Protein AF-A0A7X6ZJQ9-F1 (afdb_monomer)

Mean predicted aligned error: 18.97 Å

Nearest PDB structures (foldseek):
  3jvv-assembly1_A-2  TM=7.890E-01  e=1.008E-17  Pseudomonas aeruginosa
  5zfq-assembly1_A  TM=8.006E-01  e=1.807E-17  Geobacter sulfurreducens PCA
  3jvv-assembly1_B-2  TM=8.011E-01  e=5.811E-17  Pseudomonas aeruginosa
  6ok2-assembly1_D  TM=7.621E-01  e=1.705E-17  Geobacter metallireducens GS-15
  5fl3-assembly1_A  TM=7.681E-01  e=8.746E-17  Thermus thermophilus

Solvent-accessible surface area (backbone atoms only — not comparable to full-atom values): 30264 Å² total; per-residue (Å²): 98,67,50,68,57,53,49,49,53,30,43,77,69,66,61,37,54,70,66,63,49,60,74,50,49,89,74,44,44,69,90,46,37,53,59,59,56,30,33,79,70,70,64,34,57,70,74,54,44,57,51,53,54,51,53,51,50,54,53,54,53,55,51,50,54,57,53,56,62,66,59,73,79,73,86,86,90,85,84,89,84,84,91,81,90,80,91,82,88,83,84,88,85,87,87,84,93,86,83,91,80,90,80,89,81,80,90,79,90,80,92,82,82,87,84,89,81,91,81,85,90,80,86,82,83,87,86,88,81,89,81,93,71,92,75,84,80,80,87,76,83,90,81,88,68,79,80,78,86,75,86,74,86,71,92,78,90,84,83,78,78,64,63,65,55,65,78,79,61,83,86,79,96,70,79,98,69,76,84,83,73,60,48,64,88,51,54,57,66,60,49,53,50,52,37,50,77,65,60,27,48,32,40,40,44,35,56,77,33,44,30,30,29,26,41,78,83,41,83,41,79,63,24,83,50,53,32,48,58,67,46,53,51,51,44,48,49,52,52,37,60,52,44,74,51,76,80,77,83,66,51,71,61,38,52,78,46,62,34,60,44,89,100,73,38,41,36,42,35,41,39,38,35,55,97,75,39,63,49,35,38,41,35,35,51,47,72,84,65,79,61,57,54,87,75,49,79,61,58,68,73,64,66,45,39,48,78,67,53,48,29,24,38,40,34,30,33,79,53,64,68,62,51,49,47,54,50,51,16,43,52,50,54,24,31,74,71,68,75,41,45,35,39,36,39,33,94,66,60,80,77,61,76,78,47,78,92,48,65,68,45,76,40,68,69,75,56,88,78,55,56,68,68,57,56,52,55,55,54,72,74,48,80,77,32,43,38,36,40,60,67,39,73,46,73,67,48,48,47,50,52,40,52,47,20,72,73,72,23,27,27,42,33,29,38,89,30,73,38,64,70,52,44,51,54,57,49,69,69,41,57,68,72,55,29,36,46,42,26,76,35,45,39,34,42,39,21,41,48,78,55,91,75,41,70,42,68,53,73,47,79,52,44,75,67,40,24,52,24,48,46,69,71,38,61,68,60,31,54,52,49,52,52,55,53,52,52,53,60,72,69,47,79,90,124

Sequence (495 aa):
MNNSLIAKVLITNQLATKEQIQKFWSQSSDEHNIAAILVENGELEAAVYEQVIAFVADHTAAQATVEEENIVEESPGVEDISLSNQKQDTSPPRIGARPRTNTDQQVVSSNLNADSTDFAVEGNSVYGTASLTEVESISGLQDTRMSDFSTLSTAEELVSDTQWIFNHGLQKQSQVSAALVPGVESDLSMLLATARKNSATELLLSINQGLYVRIGGELKPLSDETPSEFDLKRWYAEIIDLQGRSAEANSERGGSYNFAISGWGRFIASVHKMEKRISAIEIQLVPTEPVPWASLNLPEFVRSLPESSPPLVLFSGHNRKSLYSTLLSYAMQYQQVHQTPIYWLTDNAKWLADTSEYPFVVLQPEWHGQSLDMCVSAIQNLAPGLFILENCADYHSLSLVNQVASLGWSVLSTIPTLSINQSLAWLMHAPKSQLVLTASNLKAIVTEHFSDNQATYECLNISPEMSKAFSQGNLSMLYEQIKVQNQNYQAAPSK

Foldseek 3Di:
DPLVLLVVLCCVLVQAHPVLLVVCVVVADPVRHSQNVCCVVVSHPPVVSVVSVVVVVVVVVVVVVVVVVVVPPDDDDDDDDDDDDDDDDDDDDDDDDDDDDDDDDDDDDDDDDDDDDDDDDDDDDDDDDDDDDDDPPPDDDDDDDDDDDDDDDDPDPDPPPCVVCVRPDDDDPDDPDDDDQDELPDAPVVVLVVLVVQVFQKWKAFAQAATWTHHLNDIDGSGRYGHHLVSVVRNVVVQCVQQVDDPVVDDQAWDWGKGADPPRGIKIWTFGDDRSTTGMIMIGRQDLDQDALVPAPDDPVVSCCLVVLFLEEEEEADDPVVSVSNVVNSQVSNCVRPVDAEEEEDCCCRNVPSVVVGRYDYDYPPVPPDQLVVVLVVVVPDDAEEYEEEECADLSSLVSSLSSSVVVHRYYYYYHDAAPVRVLVVLLPHDLVSQLSCLVRYQKYWHWYQDSNHTDIDMDGQDPQLSVCSSVSNPVSNVVVVVVVVVVVVPDPDD

Secondary structure (DSSP, 8-state):
--HHHHHHHHHHTTSS-HHHHHHHGGG--SSS-HHHHHHHTTSS-HHHHHHHHHHHHHHHHHHHHHHHHTTTT-----------------PPPP--------------------------------------------------PPPP-------SS--STTHHHHHHS--------S-----TTS-HHHHHHHHHHTT-SEEEEETTS-EEEEETTEEEEEES----HHHHHHHHHHHHHHHTS-TT---TTEEEEEEEETTTEEEEEEEEEETTEEEEEEEEE--SSPPPGGGS---HHHHTHHHH--SEEEEEES-HHHHHHHHHHHHHHHHHHH---EEEE-TTGGGGGG-TTS-EEEEPSGGGGS-HHHHHHHHHTSPP-EEEES---SHHHHHHHHHHHHTT-EEEEE-S-SSHHHHHHHHHTS-HHHHHHHHHHEEEEEEEEEETTEEEEEEEE--HHHHHHHHTT-HHHHHHHHHHHHHHHHHS---

pLDDT: mean 71.31, std 25.48, range [23.66, 98.12]

Structure (mmCIF, N/CA/C/O backbone):
data_AF-A0A7X6ZJQ9-F1
#
_entry.id   AF-A0A7X6ZJQ9-F1
#
loop_
_atom_site.group_PDB
_atom_site.id
_atom_site.type_symbol
_atom_site.label_atom_id
_atom_site.label_alt_id
_atom_site.label_comp_id
_atom_site.label_asym_id
_atom_site.label_entity_id
_atom_site.label_seq_id
_atom_site.pdbx_PDB_ins_code
_atom_site.Cartn_x
_atom_site.Cartn_y
_atom_site.Cartn_z
_atom_site.occupancy
_atom_site.B_iso_or_equiv
_atom_site.auth_seq_id
_atom_site.auth_comp_id
_atom_site.auth_asym_id
_atom_site.auth_atom_id
_atom_site.pdbx_PDB_model_num
ATOM 1 N N . MET A 1 1 ? 4.428 28.389 -49.192 1.00 61.44 1 MET A N 1
ATOM 2 C CA . MET A 1 1 ? 4.531 27.562 -47.958 1.00 61.44 1 MET A CA 1
ATOM 3 C C . MET A 1 1 ? 5.993 27.471 -47.545 1.00 61.44 1 MET A C 1
ATOM 5 O O . MET A 1 1 ? 6.848 27.485 -48.417 1.00 61.44 1 MET A O 1
ATOM 9 N N . ASN A 1 2 ? 6.309 27.386 -46.250 1.00 80.75 2 ASN A N 1
ATOM 10 C CA . ASN A 1 2 ? 7.703 27.379 -45.794 1.00 80.75 2 ASN A CA 1
ATOM 11 C C . ASN A 1 2 ? 8.398 26.038 -46.119 1.00 80.75 2 ASN A C 1
ATOM 13 O O . ASN A 1 2 ? 8.218 25.047 -45.409 1.00 80.75 2 ASN A O 1
ATOM 17 N N . ASN A 1 3 ? 9.223 26.017 -47.172 1.00 83.62 3 ASN A N 1
ATOM 18 C CA . ASN A 1 3 ? 9.960 24.826 -47.618 1.00 83.62 3 ASN A CA 1
ATOM 19 C C . ASN A 1 3 ? 10.889 24.237 -46.541 1.00 83.62 3 ASN A C 1
ATOM 21 O O . ASN A 1 3 ? 11.123 23.031 -46.536 1.00 83.62 3 ASN A O 1
ATOM 25 N N . SER A 1 4 ? 11.375 25.050 -45.595 1.00 81.38 4 SER A N 1
ATOM 26 C CA . SER A 1 4 ? 12.180 24.580 -44.457 1.00 81.38 4 SER A CA 1
ATOM 27 C C . SER A 1 4 ? 11.361 23.733 -43.482 1.00 81.38 4 SER A C 1
ATOM 29 O O . SER A 1 4 ? 11.823 22.687 -43.024 1.00 81.38 4 SER A O 1
ATOM 31 N N . LEU A 1 5 ? 10.112 24.133 -43.214 1.00 79.19 5 LEU A N 1
ATOM 32 C CA . LEU A 1 5 ? 9.196 23.359 -42.373 1.00 79.19 5 LEU A CA 1
ATOM 33 C C . LEU A 1 5 ? 8.789 22.056 -43.059 1.00 79.19 5 LEU A C 1
ATOM 35 O O . LEU A 1 5 ? 8.868 21.003 -42.434 1.00 79.19 5 LEU A O 1
ATOM 39 N N . ILE A 1 6 ? 8.453 22.107 -44.350 1.00 83.69 6 ILE A N 1
ATOM 40 C CA . ILE A 1 6 ? 8.121 20.910 -45.138 1.00 83.69 6 ILE A CA 1
ATOM 41 C C . ILE A 1 6 ? 9.293 19.920 -45.124 1.00 83.69 6 ILE A C 1
ATOM 43 O O . ILE A 1 6 ? 9.107 18.743 -44.831 1.00 83.69 6 ILE A O 1
ATOM 47 N N . ALA A 1 7 ? 10.520 20.389 -45.354 1.00 80.75 7 ALA A N 1
ATOM 48 C CA . ALA A 1 7 ? 11.708 19.542 -45.308 1.00 80.75 7 ALA A CA 1
ATOM 49 C C . ALA A 1 7 ? 11.964 18.936 -43.930 1.00 80.75 7 ALA A C 1
ATOM 51 O O . ALA A 1 7 ? 12.329 17.768 -43.830 1.00 80.75 7 ALA A O 1
ATOM 52 N N . LYS A 1 8 ? 11.749 19.709 -42.862 1.00 74.88 8 LYS A N 1
ATOM 53 C CA . LYS A 1 8 ? 11.865 19.207 -41.493 1.00 74.88 8 LYS A CA 1
ATOM 54 C C . LYS A 1 8 ? 10.842 18.102 -41.235 1.00 74.88 8 LYS A C 1
ATOM 56 O O . LYS A 1 8 ? 11.224 17.055 -40.733 1.00 74.88 8 LYS A O 1
ATOM 61 N N . VAL A 1 9 ? 9.587 18.296 -41.644 1.00 78.19 9 VAL A N 1
ATOM 62 C CA . VAL A 1 9 ? 8.527 17.280 -41.531 1.00 78.19 9 VAL A CA 1
ATOM 63 C C . VAL A 1 9 ? 8.888 16.022 -42.322 1.00 78.19 9 VAL A C 1
ATOM 65 O O . VAL A 1 9 ? 8.787 14.925 -41.780 1.00 78.19 9 VAL A O 1
ATOM 68 N N . LEU A 1 10 ? 9.381 16.161 -43.554 1.00 79.94 10 LEU A N 1
ATOM 69 C CA . LEU A 1 10 ? 9.794 15.025 -44.382 1.00 79.94 10 LEU A CA 1
ATOM 70 C C . LEU A 1 10 ? 10.967 14.238 -43.769 1.00 79.94 10 LEU A C 1
ATOM 72 O O . LEU A 1 10 ? 10.934 13.010 -43.776 1.00 79.94 10 LEU A O 1
ATOM 76 N N . ILE A 1 11 ? 11.973 14.920 -43.206 1.00 77.19 11 ILE A N 1
ATOM 77 C CA . ILE A 1 11 ? 13.139 14.273 -42.571 1.00 77.19 11 ILE A CA 1
ATOM 78 C C . ILE A 1 11 ? 12.747 13.619 -41.247 1.00 77.19 11 ILE A C 1
ATOM 80 O O . ILE A 1 11 ? 13.111 12.472 -40.997 1.00 77.19 11 ILE A O 1
ATOM 84 N N . THR A 1 12 ? 12.018 14.338 -40.392 1.00 61.88 12 THR A N 1
ATOM 85 C CA . THR A 1 12 ? 11.628 13.858 -39.061 1.00 61.88 12 THR A CA 1
ATOM 86 C C . THR A 1 12 ? 10.730 12.627 -39.150 1.00 61.88 12 THR A C 1
ATOM 88 O O . THR A 1 12 ? 10.904 11.707 -38.360 1.00 61.88 12 THR A O 1
ATOM 91 N N . ASN A 1 13 ? 9.842 12.566 -40.147 1.00 69.44 13 ASN A N 1
ATOM 92 C CA . ASN A 1 13 ? 8.962 11.416 -40.373 1.00 69.44 13 ASN A CA 1
ATOM 93 C C . ASN A 1 13 ? 9.565 10.360 -41.320 1.00 69.44 13 ASN A C 1
ATOM 95 O O . ASN A 1 13 ? 8.860 9.453 -41.746 1.00 69.44 13 ASN A O 1
ATOM 99 N N . GLN A 1 14 ? 10.853 10.477 -41.675 1.00 80.44 14 GLN A N 1
ATOM 100 C CA . GLN A 1 14 ? 11.563 9.553 -42.574 1.00 80.44 14 GLN A CA 1
ATOM 101 C C . GLN A 1 14 ? 10.894 9.364 -43.953 1.00 80.44 14 GLN A C 1
ATOM 103 O O . GLN A 1 14 ? 11.119 8.362 -44.627 1.00 80.44 14 GLN A O 1
ATOM 108 N N . LEU A 1 15 ? 10.099 10.342 -44.398 1.00 75.50 15 LEU A N 1
ATOM 109 C CA . LEU A 1 15 ? 9.418 10.339 -45.697 1.00 75.50 15 LEU A CA 1
ATOM 110 C C . LEU A 1 15 ? 10.365 10.722 -46.840 1.00 75.50 15 LEU A C 1
ATOM 112 O O . LEU A 1 15 ? 10.131 10.358 -47.987 1.00 75.50 15 LEU A O 1
ATOM 116 N N . ALA A 1 16 ? 11.437 11.452 -46.528 1.00 80.94 16 ALA A N 1
ATOM 117 C CA . ALA A 1 16 ? 12.560 11.675 -47.428 1.00 80.94 16 ALA A CA 1
ATOM 118 C C . ALA A 1 16 ? 13.857 11.842 -46.628 1.00 80.94 16 ALA A C 1
ATOM 120 O O . ALA A 1 16 ? 13.887 12.430 -45.545 1.00 80.94 16 ALA A O 1
ATOM 121 N N . THR A 1 17 ? 14.961 11.343 -47.173 1.00 85.81 17 THR A N 1
ATOM 122 C CA . THR A 1 17 ? 16.287 11.511 -46.575 1.00 85.81 17 THR A CA 1
ATOM 123 C C . THR A 1 17 ? 16.806 12.935 -46.770 1.00 85.81 17 THR A C 1
ATOM 125 O O . THR A 1 17 ? 16.454 13.647 -47.716 1.00 85.81 17 THR A O 1
ATOM 128 N N . LYS A 1 18 ? 17.730 13.347 -45.897 1.00 82.62 18 LYS A N 1
ATOM 129 C CA . LYS A 1 18 ? 18.415 14.642 -46.014 1.00 82.62 18 LYS A CA 1
ATOM 130 C C . LYS A 1 18 ? 19.166 14.782 -47.345 1.00 82.62 18 LYS A C 1
ATOM 132 O O . LYS A 1 18 ? 19.233 15.878 -47.890 1.00 82.62 18 LYS A O 1
ATOM 137 N N . GLU A 1 19 ? 19.686 13.679 -47.877 1.00 86.06 19 GLU A N 1
ATOM 138 C CA . GLU A 1 19 ? 20.399 13.626 -49.158 1.00 86.06 19 GLU A CA 1
ATOM 139 C C . GLU A 1 19 ? 19.452 13.843 -50.347 1.00 86.06 19 GLU A C 1
ATOM 141 O O . GLU A 1 19 ? 19.754 14.655 -51.223 1.00 86.06 19 GLU A O 1
ATOM 146 N N . GLN A 1 20 ? 18.276 13.200 -50.344 1.00 84.06 20 GLN A N 1
ATOM 147 C CA . GLN A 1 20 ? 17.228 13.421 -51.351 1.00 84.06 20 GLN A CA 1
ATOM 148 C C . GLN A 1 20 ? 16.742 14.876 -51.340 1.00 84.06 20 GLN A C 1
ATOM 150 O O . GLN A 1 20 ? 16.670 15.512 -52.387 1.00 84.06 20 GLN A O 1
ATOM 155 N N . ILE A 1 21 ? 16.492 15.447 -50.160 1.00 87.25 21 ILE A N 1
ATOM 156 C CA . ILE A 1 21 ? 16.056 16.845 -50.039 1.00 87.25 21 ILE A CA 1
ATOM 157 C C . ILE A 1 21 ? 17.149 17.809 -50.507 1.00 87.25 21 ILE A C 1
ATOM 159 O O . ILE A 1 21 ? 16.869 18.740 -51.259 1.00 87.25 21 ILE A O 1
ATOM 163 N N . GLN A 1 22 ? 18.405 17.584 -50.116 1.00 88.69 22 GLN A N 1
ATOM 164 C CA . GLN A 1 22 ? 19.517 18.455 -50.499 1.00 88.69 22 GLN A CA 1
ATOM 165 C C . GLN A 1 22 ? 19.784 18.431 -52.011 1.00 88.69 22 GLN A C 1
ATOM 167 O O . GLN A 1 22 ? 20.127 19.465 -52.585 1.00 88.69 22 GLN A O 1
ATOM 172 N N . LYS A 1 23 ? 19.582 17.280 -52.664 1.00 89.25 23 LYS A N 1
ATOM 173 C CA . LYS A 1 23 ? 19.724 17.105 -54.118 1.00 89.25 23 LYS A CA 1
ATOM 174 C C . LYS A 1 23 ? 18.762 17.988 -54.920 1.00 89.25 23 LYS A C 1
ATOM 176 O O . LYS A 1 23 ? 19.145 18.479 -55.980 1.00 89.25 23 LYS A O 1
ATOM 181 N N . PHE A 1 24 ? 17.551 18.212 -54.412 1.00 87.81 24 PHE A N 1
ATOM 182 C CA . PHE A 1 24 ? 16.503 18.976 -55.100 1.00 87.81 24 PHE A CA 1
ATOM 183 C C . PHE A 1 24 ? 16.213 20.347 -54.469 1.00 87.81 24 PHE A C 1
ATOM 185 O O . PHE A 1 24 ? 15.404 21.111 -54.989 1.00 87.81 24 PHE A O 1
ATOM 192 N N . TRP A 1 25 ? 16.918 20.705 -53.391 1.00 88.50 25 TRP A N 1
ATOM 193 C CA . TRP A 1 25 ? 16.705 21.942 -52.634 1.00 88.50 25 TRP A CA 1
ATOM 194 C C . TRP A 1 25 ? 16.768 23.208 -53.492 1.00 88.50 25 TRP A C 1
ATOM 196 O O . TRP A 1 25 ? 15.942 24.107 -53.344 1.00 88.50 25 TRP A O 1
ATOM 206 N N . SER A 1 26 ? 17.723 23.261 -54.424 1.00 85.06 26 SER A N 1
ATOM 207 C CA . SER A 1 26 ? 17.941 24.408 -55.314 1.00 85.06 26 SER A CA 1
ATOM 208 C C . SER A 1 26 ? 16.810 24.645 -56.317 1.00 85.06 26 SER A C 1
ATOM 210 O O . SER A 1 26 ? 16.781 25.700 -56.944 1.00 85.06 26 SER A O 1
ATOM 212 N N . GLN A 1 27 ? 15.903 23.680 -56.477 1.00 84.75 27 GLN A N 1
ATOM 213 C CA . GLN A 1 27 ? 14.757 23.760 -57.381 1.00 84.75 27 GLN A CA 1
ATOM 214 C C . GLN A 1 27 ? 13.479 24.206 -56.655 1.00 84.75 27 GLN A C 1
ATOM 216 O O . GLN A 1 27 ? 12.487 24.501 -57.314 1.00 84.75 27 GLN A O 1
ATOM 221 N N . SER A 1 28 ? 13.498 24.271 -55.316 1.00 86.25 28 SER A N 1
ATOM 222 C CA . SER A 1 28 ? 12.332 24.659 -54.517 1.00 86.25 28 SER A CA 1
ATOM 223 C C . SER A 1 28 ? 12.094 26.170 -54.515 1.00 86.25 28 SER A C 1
ATOM 225 O O . SER A 1 28 ? 13.027 26.966 -54.396 1.00 86.25 28 SER A O 1
ATOM 227 N N . SER A 1 29 ? 10.828 26.563 -54.634 1.00 82.12 29 SER A N 1
ATOM 228 C CA . SER A 1 29 ? 10.353 27.948 -54.570 1.00 82.12 29 SER A CA 1
ATOM 229 C C . SER A 1 29 ? 9.059 28.032 -53.752 1.00 82.12 29 SER A C 1
ATOM 231 O O . SER A 1 29 ? 8.540 27.015 -53.284 1.00 82.12 29 SER A O 1
ATOM 233 N N . ASP A 1 30 ? 8.534 29.240 -53.548 1.00 72.50 30 ASP A N 1
ATOM 234 C CA . ASP A 1 30 ? 7.278 29.431 -52.811 1.00 72.50 30 ASP A CA 1
ATOM 235 C C . ASP A 1 30 ? 6.054 28.890 -53.567 1.00 72.50 30 ASP A C 1
ATOM 237 O O . ASP A 1 30 ? 5.077 28.486 -52.931 1.00 72.50 30 ASP A O 1
ATOM 241 N N . GLU A 1 31 ? 6.132 28.852 -54.902 1.00 72.12 31 GLU A N 1
ATOM 242 C CA . GLU A 1 31 ? 5.106 28.307 -55.798 1.00 72.12 31 GLU A CA 1
ATOM 243 C C . GLU A 1 31 ? 5.307 26.807 -56.056 1.00 72.12 31 GLU A C 1
ATOM 245 O O . GLU A 1 31 ? 4.330 26.082 -56.229 1.00 72.12 31 GLU A O 1
ATOM 250 N N . HIS A 1 32 ? 6.558 26.326 -56.022 1.00 82.12 32 HIS A N 1
ATOM 251 C CA . HIS A 1 32 ? 6.910 24.923 -56.251 1.00 82.12 32 HIS A CA 1
ATOM 252 C C . HIS A 1 32 ? 7.668 24.350 -55.055 1.00 82.12 32 HIS A C 1
ATOM 254 O O . HIS A 1 32 ? 8.894 24.445 -54.943 1.00 82.12 32 HIS A O 1
ATOM 260 N N . ASN A 1 33 ? 6.910 23.807 -54.104 1.00 89.50 33 ASN A N 1
ATOM 261 C CA . ASN A 1 33 ? 7.452 23.389 -52.817 1.00 89.50 33 ASN A CA 1
ATOM 262 C C . ASN A 1 33 ? 8.305 22.109 -52.921 1.00 89.50 33 ASN A C 1
ATOM 264 O O . ASN A 1 33 ? 8.155 21.297 -53.835 1.00 89.50 33 ASN A O 1
ATOM 268 N N . ILE A 1 34 ? 9.185 21.905 -51.939 1.00 89.75 34 ILE A N 1
ATOM 269 C CA . ILE A 1 34 ? 10.145 20.789 -51.951 1.00 89.75 34 ILE A CA 1
ATOM 270 C C . ILE A 1 34 ? 9.481 19.400 -51.984 1.00 89.75 34 ILE A C 1
ATOM 272 O O . ILE A 1 34 ? 10.043 18.477 -52.567 1.00 89.75 34 ILE A O 1
ATOM 276 N N . ALA A 1 35 ? 8.281 19.238 -51.416 1.00 84.38 35 ALA A N 1
ATOM 277 C CA . ALA A 1 35 ? 7.562 17.964 -51.446 1.00 84.38 35 ALA A CA 1
ATOM 278 C C . ALA A 1 35 ? 6.983 17.668 -52.841 1.00 84.38 35 ALA A C 1
ATOM 280 O O . ALA A 1 35 ? 7.073 16.532 -53.296 1.00 84.38 35 ALA A O 1
ATOM 281 N N . ALA A 1 36 ? 6.479 18.681 -53.556 1.00 88.25 36 ALA A N 1
ATOM 282 C CA . ALA A 1 36 ? 5.999 18.535 -54.934 1.00 88.25 36 ALA A CA 1
ATOM 283 C C . ALA A 1 36 ? 7.130 18.109 -55.886 1.00 88.25 36 ALA A C 1
ATOM 285 O O . ALA A 1 36 ? 6.955 17.207 -56.702 1.00 88.25 36 ALA A O 1
ATOM 286 N N . ILE A 1 37 ? 8.326 18.681 -55.713 1.00 88.62 37 ILE A N 1
ATOM 287 C CA . ILE A 1 37 ? 9.512 18.320 -56.505 1.00 88.62 37 ILE A CA 1
ATOM 288 C C . ILE A 1 37 ? 9.926 16.866 -56.255 1.00 88.62 37 ILE A C 1
ATOM 290 O O . ILE A 1 37 ? 10.316 16.161 -57.186 1.00 88.62 37 ILE A O 1
ATOM 294 N N . LEU A 1 38 ? 9.824 16.387 -55.014 1.00 87.25 38 LEU A N 1
ATOM 295 C CA . LEU A 1 38 ? 10.107 14.986 -54.699 1.00 87.25 38 LEU A CA 1
ATOM 296 C C . LEU A 1 38 ? 9.077 14.038 -55.334 1.00 87.25 38 LEU A C 1
ATOM 298 O O . LEU A 1 38 ? 9.470 12.970 -55.799 1.00 87.25 38 LEU A O 1
ATOM 302 N N . VAL A 1 39 ? 7.804 14.438 -55.443 1.00 89.88 39 VAL A N 1
ATOM 303 C CA . VAL A 1 39 ? 6.779 13.656 -56.161 1.00 89.88 39 VAL A CA 1
ATOM 304 C C . VAL A 1 39 ? 7.080 13.567 -57.654 1.00 89.88 39 VAL A C 1
ATOM 306 O O . VAL A 1 39 ? 7.062 12.477 -58.222 1.00 89.88 39 VAL A O 1
ATOM 309 N N . GLU A 1 40 ? 7.417 14.686 -58.297 1.00 89.56 40 GLU A N 1
ATOM 310 C CA . GLU A 1 40 ? 7.746 14.726 -59.731 1.00 89.56 40 GLU A CA 1
ATOM 311 C C . GLU A 1 40 ? 8.957 13.855 -60.089 1.00 89.56 40 GLU A C 1
ATOM 313 O O . GLU A 1 40 ? 9.033 13.305 -61.189 1.00 89.56 40 GLU A O 1
ATOM 318 N N . ASN A 1 41 ? 9.890 13.701 -59.148 1.00 87.69 41 ASN A N 1
ATOM 319 C CA . ASN A 1 41 ? 11.085 12.877 -59.306 1.00 87.69 41 ASN A CA 1
ATOM 320 C C . ASN A 1 41 ? 10.899 11.430 -58.806 1.00 87.69 41 ASN A C 1
ATOM 322 O O . ASN A 1 41 ? 11.850 10.651 -58.854 1.00 87.69 41 ASN A O 1
ATOM 326 N N . GLY A 1 42 ? 9.694 11.055 -58.358 1.00 85.62 42 GLY A N 1
ATOM 327 C CA . GLY A 1 42 ? 9.369 9.703 -57.891 1.00 85.62 42 GLY A CA 1
ATOM 328 C C . GLY A 1 42 ? 9.985 9.326 -56.539 1.00 85.62 42 GLY A C 1
ATOM 329 O O . GLY A 1 42 ? 10.038 8.147 -56.203 1.00 85.62 42 GLY A O 1
ATOM 330 N N . GLU A 1 43 ? 10.457 10.310 -55.774 1.00 84.56 43 GLU A N 1
ATOM 331 C CA . GLU A 1 43 ? 11.071 10.139 -54.450 1.00 84.56 43 GLU A CA 1
ATOM 332 C C . GLU A 1 43 ? 10.031 10.251 -53.316 1.00 84.56 43 GLU A C 1
ATOM 334 O O . GLU A 1 43 ? 10.339 9.944 -52.167 1.00 84.56 43 GLU A O 1
ATOM 339 N N . LEU A 1 44 ? 8.806 10.697 -53.626 1.00 84.75 44 LEU A N 1
ATOM 340 C CA . LEU A 1 44 ? 7.679 10.809 -52.696 1.00 84.75 44 LEU A CA 1
ATOM 341 C C . LEU A 1 44 ? 6.372 10.414 -53.403 1.00 84.75 44 LEU A C 1
ATOM 343 O O . LEU A 1 44 ? 6.140 10.789 -54.549 1.00 84.75 44 LEU A O 1
ATOM 347 N N . GLU A 1 45 ? 5.491 9.670 -52.737 1.00 84.38 45 GLU A N 1
ATOM 348 C CA . GLU A 1 45 ? 4.186 9.316 -53.310 1.00 84.38 45 GLU A CA 1
ATOM 349 C C . GLU A 1 45 ? 3.202 10.496 -53.256 1.00 84.38 45 GLU A C 1
ATOM 351 O O . GLU A 1 45 ? 3.144 11.235 -52.272 1.00 84.38 45 GLU A O 1
ATOM 356 N N . ALA A 1 46 ? 2.356 10.641 -54.282 1.00 79.50 46 ALA A N 1
ATOM 357 C CA . ALA A 1 46 ? 1.384 11.736 -54.366 1.00 79.50 46 ALA A CA 1
ATOM 358 C C . ALA A 1 46 ? 0.374 11.749 -53.197 1.00 79.50 46 ALA A C 1
ATOM 360 O O . ALA A 1 46 ? -0.037 12.814 -52.749 1.00 79.50 46 ALA A O 1
ATOM 361 N N . ALA A 1 47 ? 0.013 10.580 -52.655 1.00 75.38 47 ALA A N 1
ATOM 362 C CA . ALA A 1 47 ? -0.866 10.490 -51.487 1.00 75.38 47 ALA A CA 1
ATOM 363 C C . ALA A 1 47 ? -0.202 11.025 -50.203 1.00 75.38 47 ALA A C 1
ATOM 365 O O . ALA A 1 47 ? -0.871 11.620 -49.360 1.00 75.38 47 ALA A O 1
ATOM 366 N N . VAL A 1 48 ? 1.115 10.847 -50.070 1.00 74.19 48 VAL A N 1
ATOM 367 C CA . VAL A 1 48 ? 1.907 11.334 -48.929 1.00 74.19 48 VAL A CA 1
ATOM 368 C C . VAL A 1 48 ? 2.116 12.845 -49.027 1.00 74.19 48 VAL A C 1
ATOM 370 O O . VAL A 1 48 ? 2.095 13.540 -48.014 1.00 74.19 48 VAL A O 1
ATOM 373 N N . TYR A 1 49 ? 2.253 13.374 -50.244 1.00 83.88 49 TYR A N 1
ATOM 374 C CA . TYR A 1 49 ? 2.330 14.813 -50.489 1.00 83.88 49 TYR A CA 1
ATOM 375 C C . TYR A 1 49 ? 1.118 15.571 -49.931 1.00 83.88 49 TYR A C 1
ATOM 377 O O . TYR A 1 49 ? 1.299 16.505 -49.150 1.00 83.88 49 TYR A O 1
ATOM 385 N N . GLU A 1 50 ? -0.101 15.128 -50.249 1.00 81.56 50 GLU A N 1
ATOM 386 C CA . GLU A 1 50 ? -1.333 15.761 -49.754 1.00 81.56 50 GLU A CA 1
ATOM 387 C C . GLU A 1 50 ? -1.396 15.773 -48.216 1.00 81.56 50 GLU A C 1
ATOM 389 O O . GLU A 1 50 ? -1.761 16.779 -47.605 1.00 81.56 50 GLU A O 1
ATOM 394 N N . GLN A 1 51 ? -0.954 14.689 -47.569 1.00 77.19 51 GLN A N 1
ATOM 395 C CA . GLN A 1 51 ? -0.922 14.581 -46.105 1.00 77.19 51 GLN A CA 1
ATOM 396 C C . GLN A 1 51 ? 0.103 15.527 -45.467 1.00 77.19 51 GLN A C 1
ATOM 398 O O . GLN A 1 51 ? -0.192 16.176 -44.464 1.00 77.19 51 GLN A O 1
ATOM 403 N N . VAL A 1 52 ? 1.300 15.641 -46.050 1.00 79.50 52 VAL A N 1
ATOM 404 C CA . VAL A 1 52 ? 2.358 16.535 -45.550 1.00 79.50 52 VAL A CA 1
ATOM 405 C C . VAL A 1 52 ? 1.942 18.001 -45.681 1.00 79.50 52 VAL A C 1
ATOM 407 O O . VAL A 1 52 ? 2.187 18.796 -44.773 1.00 79.50 52 VAL A O 1
ATOM 410 N N . ILE A 1 53 ? 1.287 18.363 -46.784 1.00 84.75 53 ILE A N 1
ATOM 411 C CA . ILE A 1 53 ? 0.798 19.725 -47.024 1.00 84.75 53 ILE A CA 1
ATOM 412 C C . ILE A 1 53 ? -0.331 20.081 -46.051 1.00 84.75 53 ILE A C 1
ATOM 414 O O . ILE A 1 53 ? -0.284 21.160 -45.459 1.00 84.75 53 ILE A O 1
ATOM 418 N N . ALA A 1 54 ? -1.281 19.169 -45.819 1.00 81.25 54 ALA A N 1
ATOM 419 C CA . ALA A 1 54 ? -2.341 19.355 -44.828 1.00 81.25 54 ALA A CA 1
ATOM 420 C C . ALA A 1 54 ? -1.774 19.522 -43.405 1.00 81.25 54 ALA A C 1
ATOM 422 O O . ALA A 1 54 ? -2.098 20.487 -42.718 1.00 81.25 54 ALA A O 1
ATOM 423 N N . PHE A 1 55 ? -0.838 18.658 -42.999 1.00 77.31 55 PHE A N 1
ATOM 424 C CA . PHE A 1 55 ? -0.201 18.728 -41.681 1.00 77.31 55 PHE A CA 1
ATOM 425 C C . PHE A 1 55 ? 0.540 20.054 -41.444 1.00 77.31 55 PHE A C 1
ATOM 427 O O . PHE A 1 55 ? 0.444 20.648 -40.368 1.00 77.31 55 PHE A O 1
ATOM 434 N N . VAL A 1 56 ? 1.283 20.537 -42.447 1.00 80.00 56 VAL A N 1
ATOM 435 C CA . VAL A 1 56 ? 2.014 21.810 -42.355 1.00 80.00 56 VAL A CA 1
ATOM 436 C C . VAL A 1 56 ? 1.054 23.003 -42.342 1.00 80.00 56 VAL A C 1
ATOM 438 O O . VAL A 1 56 ? 1.322 23.979 -41.639 1.00 80.00 56 VAL A O 1
ATOM 441 N N . ALA A 1 57 ? -0.064 22.938 -43.070 1.00 79.81 57 ALA A N 1
ATOM 442 C CA . ALA A 1 57 ? -1.104 23.966 -43.028 1.00 79.81 57 ALA A CA 1
ATOM 443 C C . ALA A 1 57 ? -1.749 24.062 -41.633 1.00 79.81 57 ALA A C 1
ATOM 445 O O . ALA A 1 57 ? -1.812 25.156 -41.074 1.00 79.81 57 ALA A O 1
ATOM 446 N N . ASP A 1 58 ? -2.110 22.930 -41.026 1.00 74.38 58 ASP A N 1
ATOM 447 C CA . ASP A 1 58 ? -2.705 22.893 -39.683 1.00 74.38 58 ASP A CA 1
ATOM 448 C C . ASP A 1 58 ? -1.728 23.391 -38.605 1.00 74.38 58 ASP A C 1
ATOM 450 O O . ASP A 1 58 ? -2.100 24.178 -37.735 1.00 74.38 58 ASP A O 1
ATOM 454 N N . HIS A 1 59 ? -0.449 23.006 -38.684 1.00 68.31 59 HIS A N 1
ATOM 455 C CA . HIS A 1 59 ? 0.570 23.463 -37.730 1.00 68.31 59 HIS A CA 1
ATOM 456 C C . HIS A 1 59 ? 0.922 24.946 -37.874 1.00 68.31 59 HIS A C 1
ATOM 458 O O . HIS A 1 59 ? 1.218 25.602 -36.876 1.00 68.31 59 HIS A O 1
ATOM 464 N N . THR A 1 60 ? 0.900 25.492 -39.092 1.00 71.19 60 THR A N 1
ATOM 465 C CA . THR A 1 60 ? 1.135 26.931 -39.296 1.00 71.19 60 THR A CA 1
ATOM 466 C C . THR A 1 60 ? -0.070 27.768 -38.867 1.00 71.19 60 THR A C 1
ATOM 468 O O . THR A 1 60 ? 0.125 28.840 -38.299 1.00 71.19 60 THR A O 1
ATOM 471 N N . ALA A 1 61 ? -1.296 27.258 -39.032 1.00 66.31 61 ALA A N 1
ATOM 472 C CA . ALA A 1 61 ? -2.506 27.885 -38.500 1.00 66.31 61 ALA A CA 1
ATOM 473 C C . ALA A 1 61 ? -2.540 27.869 -36.960 1.00 66.31 61 ALA A C 1
ATOM 475 O O . ALA A 1 61 ? -2.814 28.899 -36.350 1.00 66.31 61 ALA A O 1
ATOM 476 N N . ALA A 1 62 ? -2.181 26.744 -36.332 1.00 58.00 62 ALA A N 1
ATOM 477 C CA . ALA A 1 62 ? -2.115 26.619 -34.874 1.00 58.00 62 ALA A CA 1
ATOM 478 C C . ALA A 1 62 ? -1.035 27.520 -34.241 1.00 58.00 62 ALA A C 1
ATOM 480 O O . ALA A 1 62 ? -1.223 28.042 -33.144 1.00 58.00 62 ALA A O 1
ATOM 481 N N . GLN A 1 63 ? 0.093 27.740 -34.927 1.00 54.59 63 GLN A N 1
ATOM 482 C CA . GLN A 1 63 ? 1.120 28.682 -34.469 1.00 54.59 63 GLN A CA 1
ATOM 483 C C . GLN A 1 63 ? 0.681 30.147 -34.612 1.00 54.59 63 GLN A C 1
ATOM 485 O O . GLN A 1 63 ? 0.974 30.942 -33.723 1.00 54.59 63 GLN A O 1
ATOM 490 N N . ALA A 1 64 ? -0.077 30.495 -35.657 1.00 52.72 64 ALA A N 1
ATOM 491 C CA . ALA A 1 64 ? -0.624 31.843 -35.825 1.00 52.72 64 ALA A CA 1
ATOM 492 C C . ALA A 1 64 ? -1.681 32.193 -34.757 1.00 52.72 64 ALA A C 1
ATOM 494 O O . ALA A 1 64 ? -1.692 33.313 -34.256 1.00 52.72 64 ALA A O 1
ATOM 495 N N . THR A 1 65 ? -2.515 31.231 -34.337 1.00 46.31 65 THR A N 1
ATOM 496 C CA . THR A 1 65 ? -3.492 31.436 -33.250 1.00 46.31 65 THR A CA 1
ATOM 497 C C . THR A 1 65 ? -2.834 31.631 -31.881 1.00 46.31 65 THR A C 1
ATOM 499 O O . THR A 1 65 ? -3.320 32.415 -31.073 1.00 46.31 65 THR A O 1
ATOM 502 N N . VAL A 1 66 ? -1.692 30.977 -31.634 1.00 44.75 66 VAL A N 1
ATOM 503 C CA . VAL A 1 66 ? -0.910 31.136 -30.392 1.00 44.75 66 VAL A CA 1
ATOM 504 C C . VAL A 1 66 ? -0.157 32.476 -30.361 1.00 44.75 66 VAL A C 1
ATOM 506 O O . VAL A 1 66 ? 0.071 33.035 -29.287 1.00 44.75 66 VAL A O 1
ATOM 509 N N . GLU A 1 67 ? 0.218 33.024 -31.519 1.00 40.97 67 GLU A N 1
ATOM 510 C CA . GLU A 1 67 ? 0.790 34.374 -31.612 1.00 40.97 67 GLU A CA 1
ATOM 511 C C . GLU A 1 67 ? -0.282 35.471 -31.476 1.00 40.97 67 GLU A C 1
ATOM 513 O O . GLU A 1 67 ? -0.018 36.474 -30.817 1.00 40.97 67 GLU A O 1
ATOM 518 N N . GLU A 1 68 ? -1.503 35.281 -31.993 1.00 39.53 68 GLU A N 1
ATOM 519 C CA . GLU A 1 68 ? -2.615 36.230 -31.796 1.00 39.53 68 GLU A CA 1
ATOM 520 C C . GLU A 1 68 ? -3.128 36.268 -30.344 1.00 39.53 68 GLU A C 1
ATOM 522 O O . GLU A 1 68 ? -3.409 37.354 -29.835 1.00 39.53 68 GLU A O 1
ATOM 527 N N . GLU A 1 69 ? -3.180 35.132 -29.635 1.00 40.19 69 GLU A N 1
ATOM 528 C CA . GLU A 1 69 ? -3.540 35.100 -28.205 1.00 40.19 69 GLU A CA 1
ATOM 529 C C . GLU A 1 69 ? -2.495 35.794 -27.312 1.00 40.19 69 GLU A C 1
ATOM 531 O O . GLU A 1 69 ? -2.859 36.417 -26.315 1.00 40.19 69 GLU A O 1
ATOM 536 N N . ASN A 1 70 ? -1.214 35.792 -27.703 1.00 37.03 70 ASN A N 1
ATOM 537 C CA . ASN A 1 70 ? -0.151 36.506 -26.982 1.00 37.03 70 ASN A CA 1
ATOM 538 C C . ASN A 1 70 ? -0.128 38.027 -27.237 1.00 37.03 70 ASN A C 1
ATOM 540 O O . ASN A 1 70 ? 0.554 38.750 -26.513 1.00 37.03 70 ASN A O 1
ATOM 544 N N . ILE A 1 71 ? -0.861 38.542 -28.232 1.00 35.12 71 ILE A N 1
ATOM 545 C CA . ILE A 1 71 ? -0.910 39.985 -28.550 1.00 35.12 71 ILE A CA 1
ATOM 546 C C . ILE A 1 71 ? -2.034 40.706 -27.777 1.00 35.12 71 ILE A C 1
ATOM 548 O O . ILE A 1 71 ? -2.012 41.930 -27.648 1.00 35.12 71 ILE A O 1
ATOM 552 N N . VAL A 1 72 ? -3.003 39.977 -27.209 1.00 36.38 72 VAL A N 1
ATOM 553 C CA . VAL A 1 72 ? -4.171 40.572 -26.526 1.00 36.38 72 VAL A CA 1
ATOM 554 C C . VAL A 1 72 ? -3.905 40.911 -25.045 1.00 36.38 72 VAL A C 1
ATOM 556 O O . VAL A 1 72 ? -4.655 41.695 -24.464 1.00 36.38 72 VAL A O 1
ATOM 559 N N . GLU A 1 73 ? -2.818 40.421 -24.436 1.00 33.62 73 GLU A N 1
ATOM 560 C CA . GLU A 1 73 ? -2.501 40.673 -23.014 1.00 33.62 73 GLU A CA 1
ATOM 561 C C . GLU A 1 73 ? -1.630 41.909 -22.710 1.00 33.62 73 GLU A C 1
ATOM 563 O O . GLU A 1 73 ? -1.371 42.190 -21.539 1.00 33.62 73 GLU A O 1
ATOM 568 N N . GLU A 1 74 ? -1.243 42.731 -23.691 1.00 32.66 74 GLU A N 1
ATOM 569 C CA . GLU A 1 74 ? -0.502 43.971 -23.402 1.00 32.66 74 GLU A CA 1
ATOM 570 C C . GLU A 1 74 ? -1.260 45.245 -23.787 1.00 32.66 74 GLU A C 1
ATOM 572 O O . GLU A 1 74 ? -1.378 45.565 -24.971 1.00 32.66 74 GLU A O 1
ATOM 577 N N . SER A 1 75 ? -1.702 46.015 -22.770 1.00 28.64 75 SER A N 1
ATOM 578 C CA . SER A 1 75 ? -1.646 47.502 -22.661 1.00 28.64 75 SER A CA 1
ATOM 579 C C . SER A 1 75 ? -2.595 48.061 -21.565 1.00 28.64 75 SER A C 1
ATOM 581 O O . SER A 1 75 ? -3.612 47.421 -21.300 1.00 28.64 75 SER A O 1
ATOM 583 N N . PRO A 1 76 ? -2.461 49.318 -21.050 1.00 40.62 76 PRO A N 1
ATOM 584 C CA . PRO A 1 76 ? -1.290 50.218 -20.946 1.00 40.62 76 PRO A CA 1
ATOM 585 C C . PRO A 1 76 ? -1.191 51.058 -19.622 1.00 40.62 76 PRO A C 1
ATOM 587 O O . PRO A 1 76 ? -2.143 51.170 -18.853 1.00 40.62 76 PRO A O 1
ATOM 590 N N . GLY A 1 77 ? -0.065 51.777 -19.441 1.00 23.97 77 GLY A N 1
ATOM 591 C CA . GLY A 1 77 ? 0.089 52.987 -18.588 1.00 23.97 77 GLY A CA 1
ATOM 592 C C . GLY A 1 77 ? 1.059 52.811 -17.403 1.00 23.97 77 GLY A C 1
ATOM 593 O O . GLY A 1 77 ? 0.929 51.853 -16.658 1.00 23.97 77 GLY A O 1
ATOM 594 N N . VAL A 1 78 ? 2.050 53.668 -17.116 1.00 26.62 78 VAL A N 1
ATOM 595 C CA . VAL A 1 78 ? 2.162 55.137 -17.239 1.00 26.62 78 VAL A CA 1
ATOM 596 C C . VAL A 1 78 ? 3.646 55.561 -17.330 1.00 26.62 78 VAL A C 1
ATOM 598 O O . VAL A 1 78 ? 4.528 54.895 -16.792 1.00 26.62 78 VAL A O 1
ATOM 601 N N . GLU A 1 79 ? 3.872 56.685 -18.015 1.00 25.42 79 GLU A N 1
ATOM 602 C CA . GLU A 1 79 ? 5.132 57.371 -18.339 1.00 25.42 79 GLU A CA 1
ATOM 603 C C . GLU A 1 79 ? 5.904 58.019 -17.161 1.00 25.42 79 GLU A C 1
ATOM 605 O O . GLU A 1 79 ? 5.321 58.473 -16.179 1.00 25.42 79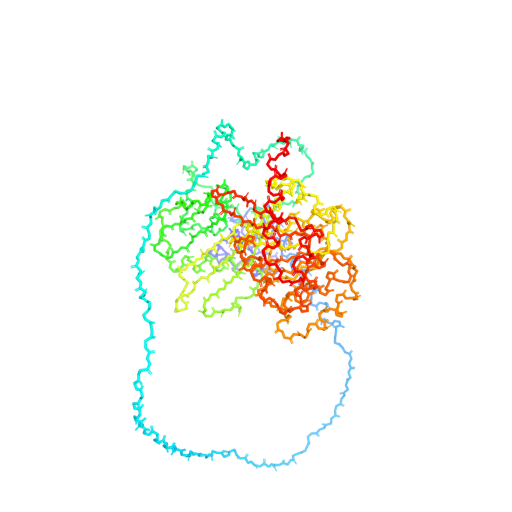 GLU A O 1
ATOM 610 N N . ASP A 1 80 ? 7.223 58.128 -17.398 1.00 25.19 80 ASP A N 1
ATOM 611 C CA . ASP A 1 80 ? 8.212 59.170 -17.050 1.00 25.19 80 ASP A CA 1
ATOM 612 C C . ASP A 1 80 ? 8.493 59.607 -15.595 1.00 25.19 80 ASP A C 1
ATOM 614 O O . ASP A 1 80 ? 7.631 60.083 -14.867 1.00 25.19 80 ASP A O 1
ATOM 618 N N . ILE A 1 81 ? 9.790 59.607 -15.228 1.00 24.62 81 ILE A N 1
ATOM 619 C CA . ILE A 1 81 ? 10.601 60.831 -15.020 1.00 24.62 81 ILE A CA 1
ATOM 620 C C . ILE A 1 81 ? 12.108 60.486 -14.986 1.00 24.62 81 ILE A C 1
ATOM 622 O O . ILE A 1 81 ? 12.557 59.462 -14.479 1.00 24.62 81 ILE A O 1
ATOM 626 N N . SER A 1 82 ? 12.870 61.414 -15.563 1.00 23.66 82 SER A N 1
ATOM 627 C CA . SER A 1 82 ? 14.294 61.420 -15.901 1.00 23.66 82 SER A CA 1
ATOM 628 C C . SER A 1 82 ? 15.309 61.350 -14.745 1.00 23.66 82 SER A C 1
ATOM 630 O O . SER A 1 82 ? 15.071 61.777 -13.618 1.00 23.66 82 SER A O 1
ATOM 632 N N . LEU A 1 83 ? 16.512 60.896 -15.118 1.00 24.84 83 LEU A N 1
ATOM 633 C CA . LEU A 1 83 ? 17.770 60.871 -14.365 1.00 24.84 83 LEU A CA 1
ATOM 634 C C . LEU A 1 83 ? 18.284 62.256 -13.929 1.00 24.84 83 LEU A C 1
ATOM 636 O O . LEU A 1 83 ? 18.357 63.186 -14.731 1.00 24.84 83 LEU A O 1
ATOM 640 N N . SER A 1 84 ? 18.870 62.314 -12.727 1.00 25.02 84 SER A N 1
ATOM 641 C CA . SER A 1 84 ? 20.009 63.199 -12.447 1.00 25.02 84 SER A CA 1
ATOM 642 C C . SER A 1 84 ? 20.978 62.591 -11.424 1.00 25.02 84 SER A C 1
ATOM 644 O O . SER A 1 84 ? 20.578 62.128 -10.361 1.00 25.02 84 SER A O 1
ATOM 646 N N . ASN A 1 85 ? 22.259 62.611 -11.799 1.00 25.59 85 ASN A N 1
ATOM 647 C CA . ASN A 1 85 ? 23.449 62.118 -11.101 1.00 25.59 85 ASN A CA 1
ATOM 648 C C . ASN A 1 85 ? 23.596 62.571 -9.638 1.00 25.59 85 ASN A C 1
ATOM 650 O O . ASN A 1 85 ? 23.491 63.763 -9.367 1.00 25.59 85 ASN A O 1
ATOM 654 N N . GLN A 1 86 ? 24.110 61.678 -8.780 1.00 25.83 86 GLN A N 1
ATOM 655 C CA . GLN A 1 86 ? 25.276 61.975 -7.933 1.00 25.83 86 GLN A CA 1
ATOM 656 C C . GLN A 1 86 ? 26.006 60.695 -7.479 1.00 25.83 86 GLN A C 1
ATOM 658 O O . GLN A 1 86 ? 25.400 59.713 -7.064 1.00 25.83 86 GLN A O 1
ATOM 663 N N . LYS A 1 87 ? 27.339 60.736 -7.602 1.00 24.73 87 LYS A N 1
ATOM 664 C CA . LYS A 1 87 ? 28.325 59.734 -7.167 1.00 24.73 87 LYS A CA 1
ATOM 665 C C . LYS A 1 87 ? 28.210 59.433 -5.671 1.00 24.73 87 LYS A C 1
ATOM 667 O O . LYS A 1 87 ? 28.218 60.379 -4.889 1.00 24.73 87 LYS A O 1
ATOM 672 N N . GLN A 1 88 ? 28.366 58.165 -5.289 1.00 27.58 88 GLN A N 1
ATOM 673 C CA . GLN A 1 88 ? 29.151 57.812 -4.105 1.00 27.58 88 GLN A CA 1
ATOM 674 C C . GLN A 1 88 ? 29.795 56.426 -4.240 1.00 27.58 88 GLN A C 1
ATOM 676 O O . GLN A 1 88 ? 29.162 55.435 -4.585 1.00 27.58 88 GLN A O 1
ATOM 681 N N . ASP A 1 89 ? 31.102 56.450 -4.014 1.00 26.58 89 ASP A N 1
ATOM 682 C CA . ASP A 1 89 ? 32.068 55.362 -3.922 1.00 26.58 89 ASP A CA 1
ATOM 683 C C . ASP A 1 89 ? 31.838 54.565 -2.625 1.00 26.58 89 ASP A C 1
ATOM 685 O O . ASP A 1 89 ? 31.472 55.176 -1.620 1.00 26.58 89 ASP A O 1
ATOM 689 N N . THR A 1 90 ? 32.077 53.248 -2.615 1.00 27.25 90 THR A N 1
ATOM 690 C CA . THR A 1 90 ? 32.741 52.504 -1.514 1.00 27.25 90 THR A CA 1
ATOM 691 C C . THR A 1 90 ? 32.726 50.988 -1.749 1.00 27.25 90 THR A C 1
ATOM 693 O O . THR A 1 90 ? 31.689 50.335 -1.828 1.00 27.25 90 THR A O 1
ATOM 696 N N . SER A 1 91 ? 33.931 50.429 -1.827 1.00 30.25 91 SER A N 1
ATOM 697 C CA . SER A 1 91 ? 34.256 49.001 -1.888 1.00 30.25 91 SER A CA 1
ATOM 698 C C . SER A 1 91 ? 33.930 48.238 -0.587 1.00 30.25 91 SER A C 1
ATOM 700 O O . SER A 1 91 ? 33.968 48.833 0.493 1.00 30.25 91 SER A O 1
ATOM 702 N N . PRO A 1 92 ? 33.720 46.905 -0.638 1.00 31.31 92 PRO A N 1
ATOM 703 C CA . PRO A 1 92 ? 33.488 46.079 0.551 1.00 31.31 92 PRO A CA 1
ATOM 704 C C . PRO A 1 92 ? 34.803 45.650 1.241 1.00 31.31 92 PRO A C 1
ATOM 706 O O . PRO A 1 92 ? 35.767 45.301 0.548 1.00 31.31 92 PRO A O 1
ATOM 709 N N . PRO A 1 93 ? 34.876 45.597 2.588 1.00 30.33 93 PRO A N 1
ATOM 710 C CA . PRO A 1 93 ? 36.066 45.119 3.285 1.00 30.33 93 PRO A CA 1
ATOM 711 C C . PRO A 1 93 ? 36.028 43.608 3.585 1.00 30.33 93 PRO A C 1
ATOM 713 O O . PRO A 1 93 ? 35.029 43.050 4.034 1.00 30.33 93 PRO A O 1
ATOM 716 N N . ARG A 1 94 ? 37.188 42.967 3.390 1.00 28.81 94 ARG A N 1
ATOM 717 C CA . ARG A 1 94 ? 37.627 41.712 4.035 1.00 28.81 94 ARG A CA 1
ATOM 718 C C . ARG A 1 94 ? 38.179 42.001 5.442 1.00 28.81 94 ARG A C 1
ATOM 720 O O . ARG A 1 94 ? 38.620 43.121 5.669 1.00 28.81 94 ARG A O 1
ATOM 727 N N . ILE A 1 95 ? 38.261 40.948 6.278 1.00 29.45 95 ILE A N 1
ATOM 728 C CA . ILE A 1 95 ? 39.132 40.650 7.462 1.00 29.45 95 ILE A CA 1
ATOM 729 C C . ILE A 1 95 ? 38.237 39.964 8.529 1.00 29.45 95 ILE A C 1
ATOM 731 O O . ILE A 1 95 ? 37.105 40.381 8.707 1.00 29.45 95 ILE A O 1
ATOM 735 N N . GLY A 1 96 ? 38.601 38.917 9.279 1.00 27.34 96 GLY A N 1
ATOM 736 C CA . GLY A 1 96 ? 39.858 38.202 9.504 1.00 27.34 96 GLY A CA 1
ATOM 737 C C . GLY A 1 96 ? 39.653 37.083 10.548 1.00 27.34 96 GLY A C 1
ATOM 738 O O . GLY A 1 96 ? 38.626 37.017 11.216 1.00 27.34 96 GLY A O 1
ATOM 739 N N . ALA A 1 97 ? 40.630 36.183 10.656 1.00 26.34 97 ALA A N 1
ATOM 740 C CA . ALA A 1 97 ? 40.615 34.982 11.496 1.00 26.34 97 ALA A CA 1
ATO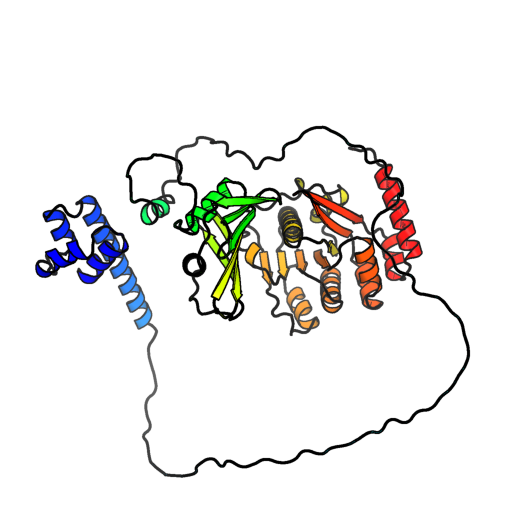M 741 C C . ALA A 1 97 ? 41.074 35.211 12.954 1.00 26.34 97 ALA A C 1
ATOM 743 O O . ALA A 1 97 ? 41.950 36.049 13.169 1.00 26.34 97 ALA A O 1
ATOM 744 N N . ARG A 1 98 ? 40.572 34.375 13.896 1.00 25.42 98 ARG A N 1
ATOM 745 C CA . ARG A 1 98 ? 41.207 33.758 15.113 1.00 25.42 98 ARG A CA 1
ATOM 746 C C . ARG A 1 98 ? 40.141 33.414 16.189 1.00 25.42 98 ARG A C 1
ATOM 748 O O . ARG A 1 98 ? 39.073 34.010 16.126 1.00 25.42 98 ARG A O 1
ATOM 755 N N . PRO A 1 99 ? 40.425 32.622 17.255 1.00 29.95 99 PRO A N 1
ATOM 756 C CA . PRO A 1 99 ? 41.412 31.545 17.455 1.00 29.95 99 PRO A CA 1
ATOM 757 C C . PRO A 1 99 ? 40.805 30.243 18.061 1.00 29.95 99 PRO A C 1
ATOM 759 O O . PRO A 1 99 ? 39.662 30.203 18.503 1.00 29.95 99 PRO A O 1
ATOM 762 N N . ARG A 1 100 ? 41.618 29.174 18.112 1.00 25.33 100 ARG A N 1
ATOM 763 C CA . ARG A 1 100 ? 41.362 27.909 18.831 1.00 25.33 100 ARG A CA 1
ATOM 764 C C . ARG A 1 100 ? 41.658 28.054 20.330 1.00 25.33 100 ARG A C 1
ATOM 766 O O . ARG A 1 100 ? 42.693 28.618 20.678 1.00 25.33 100 ARG A O 1
ATOM 773 N N . THR A 1 101 ? 40.838 27.442 21.182 1.00 26.55 101 THR A N 1
ATOM 774 C CA . THR A 1 101 ? 41.152 27.182 22.596 1.00 26.55 101 THR A CA 1
ATOM 775 C C . THR A 1 101 ? 40.982 25.699 22.909 1.00 26.55 101 THR A C 1
ATOM 777 O O . THR A 1 101 ? 39.902 25.141 22.730 1.00 26.55 101 THR A O 1
ATOM 780 N N . ASN A 1 102 ? 42.079 25.089 23.363 1.00 24.67 102 ASN A N 1
ATOM 781 C CA . ASN A 1 102 ? 42.137 23.778 24.001 1.00 24.67 102 ASN A CA 1
ATOM 782 C C . ASN A 1 102 ? 41.445 23.828 25.365 1.00 24.67 102 ASN A C 1
ATOM 784 O O . ASN A 1 102 ? 41.598 24.800 26.108 1.00 24.67 102 ASN A O 1
ATOM 788 N N . THR A 1 103 ? 40.781 22.744 25.745 1.00 27.88 103 THR A N 1
ATOM 789 C CA . THR A 1 103 ? 40.598 22.413 27.158 1.00 27.88 103 THR A CA 1
ATOM 790 C C . THR A 1 103 ? 40.702 20.903 27.303 1.00 27.88 103 THR A C 1
ATOM 792 O O . THR A 1 103 ? 39.823 20.161 26.875 1.00 27.88 103 THR A O 1
ATOM 795 N N . ASP A 1 104 ? 41.838 20.480 27.851 1.00 24.72 104 ASP A N 1
ATOM 796 C CA . ASP A 1 104 ? 42.074 19.139 28.364 1.00 24.72 104 ASP A CA 1
ATOM 797 C C . ASP A 1 104 ? 41.107 18.860 29.520 1.00 24.72 104 ASP A C 1
ATOM 799 O O . ASP A 1 104 ? 40.993 19.666 30.446 1.00 24.72 104 ASP A O 1
ATOM 803 N N . GLN A 1 105 ? 40.466 17.691 29.515 1.00 27.77 105 GLN A N 1
ATOM 804 C CA . GLN A 1 105 ? 40.013 17.065 30.752 1.00 27.77 105 GLN A CA 1
ATOM 805 C C . GLN A 1 105 ? 40.608 15.668 30.864 1.00 27.77 105 GLN A C 1
ATOM 807 O O . GLN A 1 105 ? 40.366 14.772 30.057 1.00 27.77 105 GLN A O 1
ATOM 812 N N . GLN A 1 106 ? 41.450 15.561 31.888 1.00 26.03 106 GLN A N 1
ATOM 813 C CA . GLN A 1 106 ? 42.146 14.379 32.342 1.00 26.03 106 GLN A CA 1
ATOM 814 C C . GLN A 1 106 ? 41.192 13.346 32.940 1.00 26.03 106 GLN A C 1
ATOM 816 O O . GLN A 1 106 ? 40.251 13.651 33.669 1.00 26.03 106 GLN A O 1
ATOM 821 N N . VAL A 1 107 ? 41.571 12.105 32.670 1.00 24.62 107 VAL A N 1
ATOM 822 C CA . VAL A 1 107 ? 41.207 10.866 33.346 1.00 24.62 107 VAL A CA 1
ATOM 823 C C . VAL A 1 107 ? 41.421 10.988 34.860 1.00 24.62 107 VAL A C 1
ATOM 825 O O . VAL A 1 107 ? 42.535 11.258 35.307 1.00 24.62 107 VAL A O 1
ATOM 828 N N . VAL A 1 108 ? 40.379 10.713 35.649 1.00 25.86 108 VAL A N 1
ATOM 829 C CA . VAL A 1 108 ? 40.504 10.365 37.070 1.00 25.86 108 VAL A CA 1
ATOM 830 C C . VAL A 1 108 ? 39.777 9.048 37.311 1.00 25.86 108 VAL A C 1
ATOM 832 O O . VAL A 1 108 ? 38.574 8.918 37.116 1.00 25.86 108 VAL A O 1
ATOM 835 N N . SER A 1 109 ? 40.570 8.071 37.725 1.00 24.38 109 SER A N 1
ATOM 836 C CA . SER A 1 109 ? 40.195 6.765 38.243 1.00 24.38 109 SER A CA 1
ATOM 837 C C . SER A 1 109 ? 39.567 6.864 39.636 1.00 24.38 109 SER A C 1
ATOM 839 O O . SER A 1 109 ? 40.167 7.462 40.531 1.00 24.38 109 SER A O 1
ATOM 841 N N . SER A 1 110 ? 38.464 6.157 39.871 1.00 26.33 110 SER A N 1
ATOM 842 C CA . SER A 1 110 ? 38.112 5.670 41.208 1.00 26.33 110 SER A CA 1
ATOM 843 C C . SER A 1 110 ? 37.462 4.287 41.126 1.00 26.33 110 SER A C 1
ATOM 845 O O . SER A 1 110 ? 36.429 4.082 40.498 1.00 26.33 110 SER A O 1
ATOM 847 N N . ASN A 1 111 ? 38.131 3.329 41.768 1.00 24.09 111 ASN A N 1
ATOM 848 C CA . ASN A 1 111 ? 37.638 1.992 42.065 1.00 24.09 111 ASN A CA 1
ATOM 849 C C . ASN A 1 111 ? 36.496 2.064 43.085 1.00 24.09 111 ASN A C 1
ATOM 851 O O . ASN A 1 111 ? 36.683 2.659 44.146 1.00 24.09 111 ASN A O 1
ATOM 855 N N . LEU A 1 112 ? 35.404 1.341 42.835 1.00 26.98 112 LEU A N 1
ATOM 856 C CA . LEU A 1 112 ? 34.614 0.687 43.879 1.00 26.98 112 LEU A CA 1
ATOM 857 C C . LEU A 1 112 ? 34.247 -0.726 43.400 1.00 26.98 112 LEU A C 1
ATOM 859 O O . LEU A 1 112 ? 33.645 -0.903 42.346 1.00 26.98 112 LEU A O 1
ATOM 863 N N . ASN A 1 113 ? 34.693 -1.711 44.180 1.00 25.30 113 ASN A N 1
ATOM 864 C CA . ASN A 1 113 ? 34.413 -3.139 44.044 1.00 25.30 113 ASN A CA 1
ATOM 865 C C . ASN A 1 113 ? 33.097 -3.520 44.747 1.00 25.30 113 ASN A C 1
ATOM 867 O O . ASN A 1 113 ? 32.758 -2.905 45.757 1.00 25.30 113 ASN A O 1
ATOM 871 N N . ALA A 1 114 ? 32.532 -4.643 44.275 1.00 26.95 114 ALA A N 1
ATOM 872 C CA . ALA A 1 114 ? 31.542 -5.547 44.887 1.00 26.95 114 ALA A CA 1
ATOM 873 C C . ALA A 1 114 ? 30.088 -5.015 44.967 1.00 26.95 114 ALA A C 1
ATOM 875 O O . ALA A 1 114 ? 29.857 -3.893 45.389 1.00 26.95 114 ALA A O 1
ATOM 876 N N . ASP A 1 115 ? 29.041 -5.740 44.557 1.00 26.39 115 ASP A N 1
ATOM 877 C CA . ASP A 1 115 ? 28.858 -7.193 44.597 1.00 26.39 115 ASP A CA 1
ATOM 878 C C . ASP A 1 115 ? 27.961 -7.753 43.471 1.00 26.39 115 ASP A C 1
ATOM 880 O O . ASP A 1 115 ? 27.134 -7.068 42.875 1.00 26.39 115 ASP A O 1
ATOM 884 N N . SER A 1 116 ? 28.186 -9.043 43.238 1.00 26.33 116 SER A N 1
ATOM 885 C CA . SER A 1 116 ? 27.662 -9.987 42.242 1.00 26.33 116 SER A CA 1
ATOM 886 C C . SER A 1 116 ? 26.140 -10.062 41.993 1.00 26.33 116 SER A C 1
ATOM 888 O O . SER A 1 116 ? 25.320 -9.959 42.901 1.00 26.33 116 SER A O 1
ATOM 890 N N . THR A 1 117 ? 25.757 -10.390 40.753 1.00 27.09 117 THR A N 1
ATOM 891 C CA . THR A 1 117 ? 25.188 -11.713 40.406 1.00 27.09 117 THR A CA 1
ATOM 892 C C . THR A 1 117 ? 25.225 -11.920 38.890 1.00 27.09 117 THR A C 1
ATOM 894 O O . THR A 1 117 ? 24.715 -11.117 38.113 1.00 27.09 117 THR A O 1
ATOM 897 N N . ASP A 1 118 ? 25.898 -12.999 38.501 1.00 26.09 118 ASP A N 1
ATOM 898 C CA . ASP A 1 118 ? 26.038 -13.527 37.148 1.00 26.09 118 ASP A CA 1
ATOM 899 C C . ASP A 1 118 ? 24.692 -13.753 36.457 1.00 26.09 118 ASP A C 1
ATOM 901 O O . ASP A 1 118 ? 23.803 -14.332 37.067 1.00 26.09 118 ASP A O 1
ATOM 905 N N . PHE A 1 119 ? 24.589 -13.436 35.162 1.00 24.72 119 PHE A N 1
ATOM 906 C CA . PHE A 1 119 ? 23.998 -14.359 34.186 1.00 24.72 119 PHE A CA 1
ATOM 907 C C . PHE A 1 119 ? 24.605 -14.111 32.801 1.00 24.72 119 PHE A C 1
ATOM 909 O O . PHE A 1 119 ? 24.581 -13.004 32.262 1.00 24.72 119 PHE A O 1
ATOM 916 N N . ALA A 1 120 ? 25.207 -15.172 32.270 1.00 25.83 120 ALA A N 1
ATOM 917 C CA . ALA A 1 120 ? 25.945 -15.208 31.023 1.00 25.83 120 ALA A CA 1
ATOM 918 C C . ALA A 1 120 ? 25.022 -15.117 29.800 1.00 25.83 120 ALA A C 1
ATOM 920 O O . ALA A 1 120 ? 23.985 -15.774 29.721 1.00 25.83 120 ALA A O 1
ATOM 921 N N . VAL A 1 121 ? 25.461 -14.328 28.823 1.00 30.27 121 VAL A N 1
ATOM 922 C CA . VAL A 1 121 ? 24.997 -14.372 27.439 1.00 30.27 121 VAL A CA 1
ATOM 923 C C . VAL A 1 121 ? 25.695 -15.549 26.767 1.00 30.27 121 VAL A C 1
ATOM 925 O O . VAL A 1 121 ? 26.914 -15.526 26.605 1.00 30.27 121 VAL A O 1
ATOM 928 N N . GLU A 1 122 ? 24.932 -16.555 26.352 1.00 26.23 122 GLU A N 1
ATOM 929 C CA . GLU A 1 122 ? 25.400 -17.594 25.438 1.00 26.23 122 GLU A CA 1
ATOM 930 C C . GLU A 1 122 ? 24.515 -17.551 24.189 1.00 26.23 122 GLU A C 1
ATOM 932 O O . GLU A 1 122 ? 23.306 -17.773 24.240 1.00 26.23 122 GLU A O 1
ATOM 937 N N . GLY A 1 123 ? 25.114 -17.168 23.064 1.00 24.94 123 GLY A N 1
ATOM 938 C CA . GLY A 1 123 ? 24.496 -17.297 21.755 1.00 24.94 123 GLY A CA 1
ATOM 939 C C . GLY A 1 123 ? 24.879 -18.629 21.124 1.00 24.94 123 GLY A C 1
ATOM 940 O O . GLY A 1 123 ? 26.047 -18.999 21.180 1.00 24.94 123 GLY A O 1
ATOM 941 N N . ASN A 1 124 ? 23.933 -19.297 20.455 1.00 27.22 124 ASN A N 1
ATOM 942 C CA . ASN A 1 124 ? 24.108 -19.658 19.045 1.00 27.22 124 ASN A CA 1
ATOM 943 C C . ASN A 1 124 ? 22.826 -20.203 18.380 1.00 27.22 124 ASN A C 1
ATOM 945 O O . ASN A 1 124 ? 22.255 -21.189 18.822 1.00 27.22 124 ASN A O 1
ATOM 949 N N . SER A 1 125 ? 22.482 -19.557 17.259 1.00 26.58 125 SER A N 1
ATOM 950 C CA . SER A 1 125 ? 22.233 -20.120 15.918 1.00 26.58 125 SER A CA 1
ATOM 951 C C . SER A 1 125 ? 21.101 -21.130 15.614 1.00 26.58 125 SER A C 1
ATOM 953 O O . SER A 1 125 ? 21.126 -22.272 16.047 1.00 26.58 125 SER A O 1
ATOM 955 N N . VAL A 1 126 ? 20.246 -20.698 14.667 1.00 34.38 126 VAL A N 1
ATOM 956 C CA . VAL A 1 126 ? 19.840 -21.324 13.377 1.00 34.38 126 VAL A CA 1
ATOM 957 C C . VAL A 1 126 ? 19.547 -22.851 13.347 1.00 34.38 126 VAL A C 1
ATOM 959 O O . VAL A 1 126 ? 20.460 -23.665 13.409 1.00 34.38 126 VAL A O 1
ATOM 962 N N . TYR A 1 127 ? 18.274 -23.183 13.062 1.00 28.28 127 TYR A N 1
ATOM 963 C CA . TYR A 1 127 ? 17.630 -24.494 12.783 1.00 28.28 127 TYR A CA 1
ATOM 964 C C . TYR A 1 127 ? 17.279 -25.441 13.963 1.00 28.28 127 TYR A C 1
ATOM 966 O O . TYR A 1 127 ? 18.143 -26.061 14.567 1.00 28.28 127 TYR A O 1
ATOM 974 N N . GLY A 1 128 ? 15.960 -25.671 14.135 1.00 25.42 128 GLY A N 1
ATOM 975 C CA . GLY A 1 128 ? 15.324 -26.818 14.827 1.00 25.42 128 GLY A CA 1
ATOM 976 C C . GLY A 1 128 ? 14.885 -26.542 16.278 1.00 25.42 128 GLY A C 1
ATOM 977 O O . GLY A 1 128 ? 15.645 -25.962 17.032 1.00 25.42 128 GLY A O 1
ATOM 978 N N . THR A 1 129 ? 13.696 -26.903 16.775 1.00 24.78 129 THR A N 1
ATOM 979 C CA . THR A 1 129 ? 12.701 -27.899 16.337 1.00 24.78 129 THR A CA 1
ATOM 980 C C . THR A 1 129 ? 11.310 -27.625 16.937 1.00 24.78 129 THR A C 1
ATOM 982 O O . THR A 1 129 ? 11.195 -27.352 18.126 1.00 24.78 129 THR A O 1
ATOM 985 N N . ALA A 1 130 ? 10.291 -27.815 16.090 1.00 27.59 130 ALA A N 1
ATOM 986 C CA . ALA A 1 130 ? 8.942 -28.340 16.345 1.00 27.59 130 ALA A CA 1
ATOM 987 C C . ALA A 1 130 ? 8.073 -27.740 17.473 1.00 27.59 130 ALA A C 1
ATOM 989 O O . ALA A 1 130 ? 8.212 -28.073 18.646 1.00 27.59 130 ALA A O 1
ATOM 990 N N . SER A 1 131 ? 7.020 -27.026 17.062 1.00 29.09 131 SER A N 1
ATOM 991 C CA . SER A 1 131 ? 5.705 -27.169 17.691 1.00 29.09 131 SER A CA 1
ATOM 992 C C . SER A 1 131 ? 4.661 -27.410 16.602 1.00 29.09 131 SER A C 1
ATOM 994 O O . SER A 1 131 ? 4.781 -26.905 15.488 1.00 29.09 131 SER A O 1
ATOM 996 N N . LEU A 1 132 ? 3.716 -28.277 16.934 1.00 30.80 132 LEU A N 1
ATOM 997 C CA . LEU A 1 132 ? 2.799 -28.989 16.057 1.00 30.80 132 LEU A CA 1
ATOM 998 C C . LEU A 1 132 ? 1.766 -28.060 15.411 1.00 30.80 132 LEU A C 1
ATOM 1000 O O . LEU A 1 132 ? 0.949 -27.463 16.108 1.00 30.80 132 LEU A O 1
ATOM 1004 N N . THR A 1 133 ? 1.732 -28.053 14.084 1.00 28.58 133 THR A N 1
ATOM 1005 C CA . THR A 1 133 ? 0.544 -27.694 13.309 1.00 28.58 133 THR A CA 1
ATOM 1006 C C . THR A 1 133 ? 0.449 -28.663 12.141 1.00 28.58 133 THR A C 1
ATOM 1008 O O . THR A 1 133 ? 1.287 -28.659 11.241 1.00 28.58 133 THR A O 1
ATOM 1011 N N . GLU A 1 134 ? -0.550 -29.542 12.191 1.00 26.09 134 GLU A N 1
ATOM 1012 C CA . GLU A 1 134 ? -0.987 -30.299 11.024 1.00 26.09 134 GLU A CA 1
ATOM 1013 C C . GLU A 1 134 ? -1.497 -29.297 9.987 1.00 26.09 134 GLU A C 1
ATOM 1015 O O . GLU A 1 134 ? -2.498 -28.613 10.190 1.00 26.09 134 GLU A O 1
ATOM 1020 N N . VAL A 1 135 ? -0.748 -29.171 8.897 1.00 28.33 135 VAL A N 1
ATOM 1021 C CA . VAL A 1 135 ? -1.184 -28.494 7.682 1.00 28.33 135 VAL A CA 1
ATOM 1022 C C . VAL A 1 135 ? -1.904 -29.550 6.856 1.00 28.33 135 VAL A C 1
ATOM 1024 O O . VAL A 1 135 ? -1.266 -30.452 6.310 1.00 28.33 135 VAL A O 1
ATOM 1027 N N . GLU A 1 136 ? -3.230 -29.470 6.773 1.00 26.27 136 GLU A N 1
ATOM 1028 C CA . GLU A 1 136 ? -3.960 -30.216 5.752 1.00 26.27 136 GLU A CA 1
ATOM 1029 C C . GLU A 1 136 ? -3.560 -29.668 4.378 1.00 26.27 136 GLU A C 1
ATOM 1031 O O . GLU A 1 136 ? -3.853 -28.529 4.016 1.00 26.27 136 GLU A O 1
ATOM 1036 N N . SER A 1 137 ? -2.853 -30.493 3.607 1.00 26.88 137 SER A N 1
ATOM 1037 C CA . SER A 1 137 ? -2.627 -30.252 2.187 1.00 26.88 137 SER A CA 1
ATOM 1038 C C . SER A 1 137 ? -3.878 -30.681 1.429 1.00 26.88 137 SER A C 1
ATOM 1040 O O . SER A 1 137 ? -4.084 -31.855 1.133 1.00 26.88 137 SER A O 1
ATOM 1042 N N . ILE A 1 138 ? -4.740 -29.719 1.111 1.00 25.83 138 ILE A N 1
ATOM 1043 C CA . ILE A 1 138 ? -5.824 -29.947 0.158 1.00 25.83 138 ILE A CA 1
ATOM 1044 C C . ILE A 1 138 ? -5.228 -29.759 -1.238 1.00 25.83 138 ILE A C 1
ATOM 1046 O O . ILE A 1 138 ? -5.102 -28.649 -1.748 1.00 25.83 138 ILE A O 1
ATOM 1050 N N . SER A 1 139 ? -4.805 -30.865 -1.849 1.00 32.03 139 SER A N 1
ATOM 1051 C CA . SER A 1 139 ? -4.448 -30.902 -3.263 1.00 32.03 139 SER A CA 1
ATOM 1052 C C . SER A 1 139 ? -5.724 -30.866 -4.106 1.00 32.03 139 SER A C 1
ATOM 1054 O O . SER A 1 139 ? -6.458 -31.854 -4.165 1.00 32.03 139 SER A O 1
ATOM 1056 N N . GLY A 1 140 ? -5.978 -29.749 -4.783 1.00 29.19 140 GLY A N 1
ATOM 1057 C CA . GLY A 1 140 ? -7.067 -29.655 -5.749 1.00 29.19 140 GLY A CA 1
ATOM 1058 C C . GLY A 1 140 ? -7.167 -28.283 -6.401 1.00 29.19 140 GLY A C 1
ATOM 1059 O O . GLY A 1 140 ? -7.577 -27.335 -5.750 1.00 29.19 140 GLY A O 1
ATOM 1060 N N . LEU A 1 141 ? -6.862 -28.250 -7.703 1.00 31.02 141 LEU A N 1
ATOM 1061 C CA . LEU A 1 141 ? -7.067 -27.167 -8.678 1.00 31.02 141 LEU A CA 1
ATOM 1062 C C . LEU A 1 141 ? -6.051 -26.016 -8.671 1.00 31.02 141 LEU A C 1
ATOM 1064 O O . LEU A 1 141 ? -6.195 -24.983 -8.028 1.00 31.02 141 LEU A O 1
ATOM 1068 N N . GLN A 1 142 ? -5.028 -26.237 -9.495 1.00 31.58 142 GLN A N 1
ATOM 1069 C CA . GLN A 1 142 ? -4.156 -25.228 -10.080 1.00 31.58 142 GLN A CA 1
ATOM 1070 C C . GLN A 1 142 ? -4.940 -24.430 -11.134 1.00 31.58 142 GLN A C 1
ATOM 1072 O O . GLN A 1 142 ? -5.624 -25.048 -11.948 1.00 31.58 142 GLN A O 1
ATOM 1077 N N . ASP A 1 143 ? -4.831 -23.099 -11.080 1.00 29.94 143 ASP A N 1
ATOM 1078 C CA . ASP A 1 143 ? -4.838 -22.125 -12.192 1.00 29.94 143 ASP A CA 1
ATOM 1079 C C . ASP A 1 143 ? -5.561 -20.826 -11.792 1.00 29.94 143 ASP A C 1
ATOM 1081 O O . ASP A 1 143 ? -6.775 -20.694 -11.929 1.00 29.94 143 ASP A O 1
ATOM 1085 N N . THR A 1 144 ? -4.798 -19.807 -11.391 1.00 28.66 144 THR A N 1
ATOM 1086 C CA . THR A 1 144 ? -5.180 -18.408 -11.634 1.00 28.66 144 THR A CA 1
ATOM 1087 C C . THR A 1 144 ? -4.350 -17.917 -12.811 1.00 28.66 144 THR A C 1
ATOM 1089 O O . THR A 1 144 ? -3.224 -17.443 -12.667 1.00 28.66 144 THR A O 1
ATOM 1092 N N . ARG A 1 145 ? -4.897 -18.102 -14.015 1.00 28.78 145 ARG A N 1
ATOM 1093 C CA . ARG A 1 145 ? -4.410 -17.438 -15.224 1.00 28.78 145 ARG A CA 1
ATOM 1094 C C . ARG A 1 145 ? -4.866 -15.981 -15.201 1.00 28.78 145 ARG A C 1
ATOM 1096 O O . ARG A 1 145 ? -5.996 -15.696 -14.810 1.00 28.78 145 ARG A O 1
ATOM 1103 N N . MET A 1 146 ? -4.003 -15.081 -15.672 1.00 31.78 146 MET A N 1
ATOM 1104 C CA . MET A 1 146 ? -4.455 -13.815 -16.257 1.00 31.78 146 MET A CA 1
ATOM 1105 C C . MET A 1 146 ? -5.499 -14.167 -17.322 1.00 31.78 146 MET A C 1
ATOM 1107 O O . MET A 1 146 ? -5.281 -15.106 -18.088 1.00 31.78 146 MET A O 1
ATOM 1111 N N . SER A 1 147 ? -6.643 -13.490 -17.323 1.00 27.20 147 SER A N 1
ATOM 1112 C CA . SER A 1 147 ? -7.730 -13.751 -18.264 1.00 27.20 147 SER A CA 1
ATOM 1113 C C . SER A 1 147 ? -7.207 -13.763 -19.703 1.00 27.20 147 SER A C 1
ATOM 1115 O O . SER A 1 147 ? -6.632 -12.783 -20.176 1.00 27.20 147 SER A O 1
ATOM 1117 N N . ASP A 1 148 ? -7.421 -14.877 -20.409 1.00 28.09 148 ASP A N 1
ATOM 1118 C CA . ASP A 1 148 ? -7.259 -14.912 -21.858 1.00 28.09 148 ASP A CA 1
ATOM 1119 C C . ASP A 1 148 ? -8.290 -13.951 -22.462 1.00 28.09 148 ASP A C 1
ATOM 1121 O O . ASP A 1 148 ? -9.498 -14.070 -22.230 1.00 28.09 148 ASP A O 1
ATOM 1125 N N . PHE A 1 149 ? -7.796 -12.979 -23.227 1.00 31.86 149 PHE A N 1
ATOM 1126 C CA . PHE A 1 149 ? -8.607 -12.059 -24.010 1.00 31.86 149 PHE A CA 1
ATOM 1127 C C . PHE A 1 149 ? -9.508 -12.865 -24.955 1.00 31.86 149 PHE A C 1
ATOM 1129 O O . PHE A 1 149 ? -9.054 -13.432 -25.952 1.00 31.86 149 PHE A O 1
ATOM 1136 N N . SER A 1 150 ? -10.797 -12.939 -24.629 1.00 25.23 150 SER A N 1
ATOM 1137 C CA . SER A 1 150 ? -11.807 -13.496 -25.519 1.00 25.23 150 SER A CA 1
ATOM 1138 C C . SER A 1 150 ?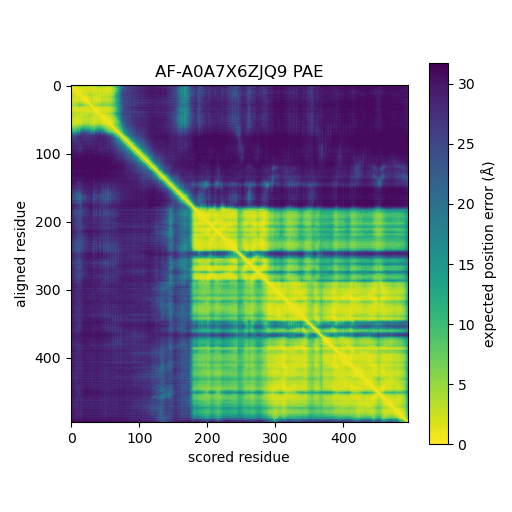 -12.202 -12.414 -26.516 1.00 25.23 150 SER A C 1
ATOM 1140 O O . SER A 1 150 ? -12.766 -11.380 -26.168 1.00 25.23 150 SER A O 1
ATOM 1142 N N . THR A 1 151 ? -11.881 -12.661 -27.782 1.00 30.20 151 THR A N 1
ATOM 1143 C CA . THR A 1 151 ? -12.361 -11.878 -28.917 1.00 30.20 151 THR A CA 1
ATOM 1144 C C . THR A 1 151 ? -13.872 -12.054 -29.029 1.00 30.20 151 THR A C 1
ATOM 1146 O O . THR A 1 151 ? -14.362 -13.000 -29.641 1.00 30.20 151 THR A O 1
ATOM 1149 N N . LEU A 1 152 ? -14.630 -11.137 -28.430 1.00 24.53 152 LEU A N 1
ATOM 1150 C CA . LEU A 1 152 ? -16.016 -10.921 -28.814 1.00 24.53 152 LEU A CA 1
ATOM 1151 C C . LEU A 1 152 ? -16.037 -9.916 -29.959 1.00 24.53 152 LEU A C 1
ATOM 1153 O O . LEU A 1 152 ? -15.779 -8.726 -29.811 1.00 24.53 152 LEU A O 1
ATOM 1157 N N . SER A 1 153 ? -16.301 -10.473 -31.133 1.00 38.78 153 SER A N 1
ATOM 1158 C CA . SER A 1 153 ? -16.627 -9.776 -32.360 1.00 38.78 153 SER A CA 1
ATOM 1159 C C . SER A 1 153 ? -17.865 -8.900 -32.172 1.00 38.78 153 SER A C 1
ATOM 1161 O O . SER A 1 153 ? -18.986 -9.406 -32.209 1.00 38.78 153 SER A O 1
ATOM 1163 N N . THR A 1 154 ? -17.655 -7.593 -32.088 1.00 24.16 154 THR A N 1
ATOM 1164 C CA . THR A 1 154 ? -18.575 -6.619 -32.678 1.00 24.16 154 THR A CA 1
ATOM 1165 C C . THR A 1 154 ? -17.710 -5.594 -33.391 1.00 24.16 154 THR A C 1
ATOM 1167 O O . THR A 1 154 ? -17.181 -4.661 -32.798 1.00 24.16 154 THR A O 1
ATOM 1170 N N . ALA A 1 155 ? -17.466 -5.864 -34.670 1.00 33.78 155 ALA A N 1
ATOM 1171 C CA . ALA A 1 155 ? -16.880 -4.905 -35.581 1.00 33.78 155 ALA A CA 1
ATOM 1172 C C . ALA A 1 155 ? -17.954 -3.864 -35.895 1.00 33.78 155 ALA A C 1
ATOM 1174 O O . ALA A 1 155 ? -18.871 -4.179 -36.640 1.00 33.78 155 ALA A O 1
ATOM 1175 N N . GLU A 1 156 ? -17.865 -2.698 -35.262 1.00 32.69 156 GLU A N 1
ATOM 1176 C CA . GLU A 1 156 ? -18.221 -1.366 -35.775 1.00 32.69 156 GLU A CA 1
ATOM 1177 C C . GLU A 1 156 ? -18.175 -0.379 -34.595 1.00 32.69 156 GLU A C 1
ATOM 1179 O O . GLU A 1 156 ? -18.675 -0.686 -33.521 1.00 32.69 156 GLU A O 1
ATOM 1184 N N . GLU A 1 157 ? -17.533 0.776 -34.812 1.00 29.80 157 GLU A N 1
ATOM 1185 C CA . GLU A 1 157 ? -17.234 1.859 -33.847 1.00 29.80 157 GLU A CA 1
ATOM 1186 C C . GLU A 1 157 ? -15.996 1.692 -32.947 1.00 29.80 157 GLU A C 1
ATOM 1188 O O . GLU A 1 157 ? -16.102 1.675 -31.733 1.00 29.80 157 GLU A O 1
ATOM 1193 N N . LEU A 1 158 ? -14.796 1.664 -33.544 1.00 26.75 158 LEU A N 1
ATOM 1194 C CA . LEU A 1 158 ? -13.531 2.111 -32.920 1.00 26.75 158 LEU A CA 1
ATOM 1195 C C . LEU A 1 158 ? -12.500 2.381 -34.041 1.00 26.75 158 LEU A C 1
ATOM 1197 O O . LEU A 1 158 ? -11.566 1.613 -34.254 1.00 26.75 158 LEU A O 1
ATOM 1201 N N . VAL A 1 159 ? -12.717 3.433 -34.843 1.00 28.33 159 VAL A N 1
ATOM 1202 C CA . VAL A 1 159 ? -11.854 3.778 -36.002 1.00 28.33 159 VAL A CA 1
ATOM 1203 C C . VAL A 1 159 ? -11.032 5.066 -35.793 1.00 28.33 159 VAL A C 1
ATOM 1205 O O . VAL A 1 159 ? -10.231 5.405 -36.654 1.00 28.33 159 VAL A O 1
ATOM 1208 N N . SER A 1 160 ? -11.113 5.767 -34.655 1.00 31.95 160 SER A N 1
ATOM 1209 C CA . SER A 1 160 ? -10.300 6.991 -34.460 1.00 31.95 160 SER A CA 1
ATOM 1210 C C . SER A 1 160 ? -8.968 6.799 -33.732 1.00 31.95 160 SER A C 1
ATOM 1212 O O . SER A 1 160 ? -8.067 7.609 -33.923 1.00 31.95 160 SER A O 1
ATOM 1214 N N . ASP A 1 161 ? -8.780 5.730 -32.953 1.00 31.62 161 ASP A N 1
ATOM 1215 C CA . ASP A 1 161 ? -7.656 5.686 -31.995 1.00 31.62 161 ASP A CA 1
ATOM 1216 C C . ASP A 1 161 ? -6.476 4.805 -32.442 1.00 31.62 161 ASP A C 1
ATOM 1218 O O . ASP A 1 161 ? -5.473 4.666 -31.744 1.00 31.62 161 ASP A O 1
ATOM 1222 N N . THR A 1 162 ? -6.538 4.243 -33.652 1.00 31.97 162 THR A N 1
ATOM 1223 C CA . THR A 1 162 ? -5.456 3.422 -34.231 1.00 31.97 162 THR A CA 1
ATOM 1224 C C . THR A 1 162 ? -4.448 4.215 -35.070 1.00 31.97 162 THR A C 1
ATOM 1226 O O . THR A 1 162 ? -3.424 3.664 -35.475 1.00 31.97 162 THR A O 1
ATOM 1229 N N . GLN A 1 163 ? -4.669 5.514 -35.301 1.00 30.53 163 GLN A N 1
ATOM 1230 C CA . GLN A 1 163 ? -3.764 6.341 -36.115 1.00 30.53 163 GLN A CA 1
ATOM 1231 C C . GLN A 1 163 ? -2.436 6.694 -35.424 1.00 30.53 163 GLN A C 1
ATOM 1233 O O . GLN A 1 163 ? -1.465 7.005 -36.112 1.00 30.53 163 GLN A O 1
ATOM 1238 N N . TRP A 1 164 ? -2.323 6.561 -34.096 1.00 35.28 164 TRP A N 1
ATOM 1239 C CA . TRP A 1 164 ? -1.048 6.797 -33.401 1.00 35.28 164 TRP A CA 1
ATOM 1240 C C . TRP A 1 164 ? -0.024 5.666 -33.619 1.00 35.28 164 TRP A C 1
ATOM 1242 O O . TRP A 1 164 ? 1.171 5.933 -33.739 1.00 35.28 164 TRP A O 1
ATOM 1252 N N . ILE A 1 165 ? -0.489 4.417 -33.775 1.00 34.00 165 ILE A N 1
ATOM 1253 C CA . ILE A 1 165 ? 0.373 3.251 -34.054 1.00 34.00 165 ILE A CA 1
ATOM 1254 C C . ILE A 1 165 ? 1.043 3.382 -35.434 1.00 34.00 165 ILE A C 1
ATOM 1256 O O . ILE A 1 165 ? 2.185 2.963 -35.610 1.00 34.00 165 ILE A O 1
ATOM 1260 N N . PHE A 1 166 ? 0.378 4.028 -36.395 1.00 30.81 166 PHE A N 1
ATOM 1261 C CA . PHE A 1 166 ? 0.903 4.197 -37.752 1.00 30.81 166 PHE A CA 1
ATOM 1262 C C . PHE A 1 166 ? 2.049 5.217 -37.853 1.00 30.81 166 PHE A C 1
ATOM 1264 O O . PHE A 1 166 ? 2.919 5.057 -38.703 1.00 30.81 166 PHE A O 1
ATOM 1271 N N . ASN A 1 167 ? 2.099 6.223 -36.970 1.00 39.31 167 ASN A N 1
ATOM 1272 C CA . ASN A 1 167 ? 3.092 7.303 -37.063 1.00 39.31 167 ASN A CA 1
ATOM 1273 C C . ASN A 1 167 ? 4.400 7.043 -36.296 1.00 39.31 167 ASN A C 1
ATOM 1275 O O . ASN A 1 167 ? 5.363 7.770 -36.511 1.00 39.31 167 ASN A O 1
ATOM 1279 N N . HIS A 1 168 ? 4.468 6.024 -35.431 1.00 39.53 168 HIS A N 1
ATOM 1280 C CA . HIS A 1 168 ? 5.703 5.679 -34.699 1.00 39.53 168 HIS A CA 1
ATOM 1281 C C . HIS A 1 168 ? 6.117 4.205 -34.806 1.00 39.53 168 HIS A C 1
ATOM 1283 O O . HIS A 1 168 ? 7.115 3.805 -34.215 1.00 39.53 168 HIS A O 1
ATOM 1289 N N . GLY A 1 169 ? 5.402 3.385 -35.578 1.00 38.09 169 GLY A N 1
ATOM 1290 C CA . GLY A 1 169 ? 5.710 1.964 -35.681 1.00 38.09 169 GLY A CA 1
ATOM 1291 C C . GLY A 1 169 ? 5.384 1.379 -37.042 1.00 38.09 169 GLY A C 1
ATOM 1292 O O . GLY A 1 169 ? 4.416 0.641 -37.138 1.00 38.09 169 GLY A O 1
ATOM 1293 N N . LEU A 1 170 ? 6.193 1.683 -38.069 1.00 31.19 170 LEU A N 1
ATOM 1294 C CA . LEU A 1 170 ? 6.462 0.813 -39.232 1.00 31.19 170 LEU A CA 1
ATOM 1295 C C . LEU A 1 170 ? 7.404 1.493 -40.245 1.00 31.19 170 LEU A C 1
ATOM 1297 O O . LEU A 1 170 ? 6.942 2.256 -41.078 1.00 31.19 170 LEU A O 1
ATOM 1301 N N . GLN A 1 171 ? 8.696 1.138 -40.230 1.00 32.84 171 GLN A N 1
ATOM 1302 C CA . GLN A 1 171 ? 9.515 0.757 -41.403 1.00 32.84 171 GLN A CA 1
ATOM 1303 C C . GLN A 1 171 ? 10.693 -0.075 -40.852 1.00 32.84 171 GLN A C 1
ATOM 1305 O O . GLN A 1 171 ? 11.442 0.395 -40.009 1.00 32.84 171 GLN A O 1
ATOM 1310 N N . LYS A 1 172 ? 10.887 -1.355 -41.179 1.00 31.41 172 LYS A N 1
ATOM 1311 C CA . LYS A 1 172 ? 11.017 -1.942 -42.515 1.00 31.41 172 LYS A CA 1
ATOM 1312 C C . LYS A 1 172 ? 10.358 -3.320 -42.587 1.00 31.41 172 LYS A C 1
ATOM 1314 O O . LYS A 1 172 ? 10.678 -4.213 -41.806 1.00 31.41 172 LYS A O 1
ATOM 1319 N N . GLN A 1 173 ? 9.551 -3.538 -43.623 1.00 34.66 173 GLN A N 1
ATOM 1320 C CA . GLN A 1 173 ? 9.382 -4.878 -44.173 1.00 34.66 173 GLN A CA 1
ATOM 1321 C C . GLN A 1 173 ? 10.673 -5.268 -44.895 1.00 34.66 173 GLN A C 1
ATOM 1323 O O . GLN A 1 173 ? 10.994 -4.783 -45.977 1.00 34.66 173 GLN A O 1
ATOM 1328 N N . SER A 1 174 ? 11.435 -6.159 -44.283 1.00 31.23 174 SER A N 1
ATOM 1329 C CA . SER A 1 174 ? 12.432 -6.975 -44.963 1.00 31.23 174 SER A CA 1
ATOM 1330 C C . SER A 1 174 ? 12.401 -8.333 -44.282 1.00 31.23 174 SER A C 1
ATOM 1332 O O . SER A 1 174 ? 12.786 -8.439 -43.130 1.00 31.23 174 SER A O 1
ATOM 1334 N N . GLN A 1 175 ? 11.854 -9.322 -44.993 1.00 27.39 175 GLN A N 1
ATOM 1335 C CA . GLN A 1 175 ? 11.874 -10.754 -44.676 1.00 27.39 175 GLN A CA 1
ATOM 1336 C C . GLN A 1 175 ? 11.561 -11.116 -43.213 1.00 27.39 175 GLN A C 1
ATOM 1338 O O . GLN A 1 175 ? 12.433 -11.154 -42.354 1.00 27.39 175 GLN A O 1
ATOM 1343 N N . VAL A 1 176 ? 10.304 -11.485 -42.943 1.00 29.42 176 VAL A N 1
ATOM 1344 C CA . VAL A 1 176 ? 9.934 -12.139 -41.682 1.00 29.42 176 VAL A CA 1
ATOM 1345 C C . VAL A 1 176 ? 10.574 -13.529 -41.650 1.00 29.42 176 VAL A C 1
ATOM 1347 O O . VAL A 1 176 ? 10.026 -14.505 -42.159 1.00 29.42 176 VAL A O 1
ATOM 1350 N N . SER A 1 177 ? 11.757 -13.598 -41.050 1.00 29.80 177 SER A N 1
ATOM 1351 C CA . SER A 1 177 ? 12.391 -14.814 -40.559 1.00 29.80 177 SER A CA 1
ATOM 1352 C C . SER A 1 177 ? 12.670 -14.634 -39.066 1.00 29.80 177 SER A C 1
ATOM 1354 O O . SER A 1 177 ? 13.459 -13.770 -38.703 1.00 29.80 177 SER A O 1
ATOM 1356 N N . ALA A 1 178 ? 12.034 -15.480 -38.247 1.00 32.19 178 ALA A N 1
ATOM 1357 C CA . ALA A 1 178 ? 12.116 -15.573 -36.783 1.00 32.19 178 ALA A CA 1
ATOM 1358 C C . ALA A 1 178 ? 11.536 -14.382 -35.988 1.00 32.19 178 ALA A C 1
ATOM 1360 O O . ALA A 1 178 ? 11.718 -13.218 -36.324 1.00 32.19 178 ALA A O 1
ATOM 1361 N N . ALA A 1 179 ? 10.800 -14.690 -34.916 1.00 42.19 179 ALA A N 1
ATOM 1362 C CA . ALA A 1 179 ? 10.326 -13.698 -33.956 1.00 42.19 179 ALA A CA 1
ATOM 1363 C C . ALA A 1 179 ? 11.527 -12.901 -33.421 1.00 42.19 179 ALA A C 1
ATOM 1365 O O . ALA A 1 179 ? 12.464 -13.512 -32.908 1.00 42.19 179 ALA A O 1
ATOM 1366 N N . LEU A 1 180 ? 11.514 -11.571 -33.568 1.00 54.09 180 LEU A N 1
ATOM 1367 C CA . LEU A 1 180 ? 12.560 -10.710 -33.018 1.00 54.09 180 LEU A CA 1
ATOM 1368 C C . LEU A 1 180 ? 12.612 -10.937 -31.501 1.00 54.09 180 LEU A C 1
ATOM 1370 O O . LEU A 1 180 ? 11.666 -10.601 -30.785 1.00 54.09 180 LEU A O 1
ATOM 1374 N N . VAL A 1 181 ? 13.691 -11.552 -31.027 1.00 67.69 181 VAL A N 1
ATOM 1375 C CA . VAL A 1 181 ? 13.980 -11.647 -29.598 1.00 67.69 181 VAL A CA 1
ATOM 1376 C C . VAL A 1 181 ? 14.341 -10.231 -29.138 1.00 67.69 181 VAL A C 1
ATOM 1378 O O . VAL A 1 181 ? 15.165 -9.597 -29.800 1.00 67.69 181 VAL A O 1
ATOM 1381 N N . PRO A 1 182 ? 13.719 -9.692 -28.075 1.00 81.00 182 PRO A N 1
ATOM 1382 C CA . PRO A 1 182 ? 14.068 -8.364 -27.586 1.00 81.00 182 PRO A CA 1
ATOM 1383 C C . PRO A 1 182 ? 15.536 -8.342 -27.161 1.00 81.00 182 PRO A C 1
ATOM 1385 O O . PRO A 1 182 ? 16.020 -9.295 -26.548 1.00 81.00 182 PRO A O 1
ATOM 1388 N N . GLY A 1 183 ? 16.239 -7.261 -27.474 1.00 86.69 183 GLY A N 1
ATOM 1389 C CA . GLY A 1 183 ? 17.673 -7.137 -27.228 1.00 86.69 183 GLY A CA 1
ATOM 1390 C C . GLY A 1 183 ? 18.070 -5.729 -26.816 1.00 86.69 183 GLY A C 1
ATOM 1391 O O . GLY A 1 183 ? 17.231 -4.848 -26.623 1.00 86.69 183 GLY A O 1
ATOM 1392 N N . VAL A 1 184 ? 19.372 -5.509 -26.695 1.00 89.38 184 VAL A N 1
ATOM 1393 C CA . VAL A 1 184 ? 19.954 -4.217 -26.329 1.00 89.38 184 VAL A CA 1
ATOM 1394 C C . VAL A 1 184 ? 19.682 -3.173 -27.406 1.00 89.38 184 VAL A C 1
ATOM 1396 O O . VAL A 1 184 ? 19.530 -2.005 -27.080 1.00 89.38 184 VAL A O 1
ATOM 1399 N N . GLU A 1 185 ? 19.541 -3.557 -28.676 1.00 90.31 185 GLU A N 1
ATOM 1400 C CA . GLU A 1 185 ? 19.184 -2.617 -29.748 1.00 90.31 185 GLU A CA 1
ATOM 1401 C C . GLU A 1 185 ? 17.705 -2.200 -29.736 1.00 90.31 185 GLU A C 1
ATOM 1403 O O . GLU A 1 185 ? 17.368 -1.198 -30.359 1.00 90.31 185 GLU A O 1
ATOM 1408 N N . SER A 1 186 ? 16.836 -2.921 -29.017 1.00 90.94 186 SER A N 1
ATOM 1409 C CA . SER A 1 186 ? 15.403 -2.627 -28.962 1.00 90.94 186 SER A CA 1
ATOM 1410 C C . SER A 1 186 ? 15.103 -1.322 -28.219 1.00 90.94 186 SER A C 1
ATOM 1412 O O . SER A 1 186 ? 15.678 -1.036 -27.163 1.00 90.94 186 SER A O 1
ATOM 1414 N N . ASP A 1 187 ? 14.134 -0.569 -28.738 1.00 91.00 187 ASP A N 1
ATOM 1415 C CA . ASP A 1 187 ? 13.561 0.590 -28.050 1.00 91.00 187 ASP A CA 1
ATOM 1416 C C . ASP A 1 187 ? 12.908 0.161 -26.731 1.00 91.00 187 ASP A C 1
ATOM 1418 O O . ASP A 1 187 ? 12.416 -0.970 -26.595 1.00 91.00 187 ASP A O 1
ATOM 1422 N N . LEU A 1 188 ? 12.844 1.077 -25.762 1.00 92.56 188 LEU A N 1
ATOM 1423 C CA . LEU A 1 188 ? 12.270 0.783 -24.452 1.00 92.56 188 LEU A CA 1
ATOM 1424 C C . LEU A 1 188 ? 10.825 0.298 -24.576 1.00 92.56 188 LEU A C 1
ATOM 1426 O O . LEU A 1 188 ? 10.427 -0.653 -23.904 1.00 92.56 188 LEU A O 1
ATOM 1430 N N . SER A 1 189 ? 10.056 0.917 -25.473 1.00 89.25 189 SER A N 1
ATOM 1431 C CA . SER A 1 189 ? 8.680 0.511 -25.750 1.00 89.25 189 SER A CA 1
ATOM 1432 C C . SER A 1 189 ? 8.615 -0.973 -26.118 1.00 89.25 189 SER A C 1
ATOM 1434 O O . SER A 1 189 ? 7.867 -1.717 -25.500 1.00 89.25 189 SER A O 1
ATOM 1436 N N . MET A 1 190 ? 9.459 -1.475 -27.022 1.00 89.12 190 MET A N 1
ATOM 1437 C CA . MET A 1 190 ? 9.437 -2.893 -27.408 1.00 89.12 190 MET A CA 1
ATOM 1438 C C . MET A 1 190 ? 9.765 -3.840 -26.239 1.00 89.12 190 MET A C 1
ATOM 1440 O O . MET A 1 190 ? 9.135 -4.898 -26.099 1.00 89.12 190 MET A O 1
ATOM 1444 N N . LEU A 1 191 ? 10.702 -3.452 -25.367 1.00 93.00 191 LEU A N 1
ATOM 1445 C CA . LEU A 1 191 ? 11.023 -4.207 -24.152 1.00 93.00 191 LEU A CA 1
ATOM 1446 C C . LEU A 1 191 ? 9.823 -4.267 -23.199 1.00 93.00 191 LEU A C 1
ATOM 1448 O O . LEU A 1 191 ? 9.468 -5.347 -22.722 1.00 93.00 191 LEU A O 1
ATOM 1452 N N . LEU A 1 192 ? 9.153 -3.134 -22.973 1.00 92.06 192 LEU A N 1
ATOM 1453 C CA . LEU A 1 192 ? 7.959 -3.049 -22.127 1.00 92.06 192 LEU A CA 1
ATOM 1454 C C . LEU A 1 192 ? 6.781 -3.841 -22.709 1.00 92.06 192 LEU A C 1
ATOM 1456 O O . LEU A 1 192 ? 6.093 -4.538 -21.962 1.00 92.06 192 LEU A O 1
ATOM 1460 N N . ALA A 1 193 ? 6.593 -3.809 -24.033 1.00 87.56 193 ALA A N 1
ATOM 1461 C CA . ALA A 1 193 ? 5.599 -4.618 -24.748 1.00 87.56 193 ALA A CA 1
ATOM 1462 C C . ALA A 1 193 ? 5.786 -6.093 -24.436 1.00 87.56 193 ALA A C 1
ATOM 1464 O O . ALA A 1 193 ? 4.848 -6.821 -24.107 1.00 87.56 193 ALA A O 1
ATOM 1465 N N . THR A 1 194 ? 7.038 -6.530 -24.563 1.00 89.62 194 THR A N 1
ATOM 1466 C CA . THR A 1 194 ? 7.384 -7.934 -24.439 1.00 89.62 194 THR A CA 1
ATOM 1467 C C . THR A 1 194 ? 7.285 -8.378 -22.990 1.00 89.62 194 THR A C 1
ATOM 1469 O O . THR A 1 194 ? 6.741 -9.446 -22.722 1.00 89.62 194 THR A O 1
ATOM 1472 N N . ALA A 1 195 ? 7.730 -7.549 -22.044 1.00 90.88 195 ALA A N 1
ATOM 1473 C CA . ALA A 1 195 ? 7.533 -7.795 -20.621 1.00 90.88 195 ALA A CA 1
ATOM 1474 C C . ALA A 1 195 ? 6.037 -7.964 -20.296 1.00 90.88 195 ALA A C 1
ATOM 1476 O O . ALA A 1 195 ? 5.650 -8.962 -19.687 1.00 90.88 195 ALA A O 1
ATOM 1477 N N . ARG A 1 196 ? 5.178 -7.063 -20.789 1.00 86.44 196 ARG A N 1
ATOM 1478 C CA . ARG A 1 196 ? 3.729 -7.115 -20.546 1.00 86.44 196 ARG A CA 1
ATOM 1479 C C . ARG A 1 196 ? 3.066 -8.338 -21.175 1.00 86.44 196 ARG A C 1
ATOM 1481 O O . ARG A 1 196 ? 2.280 -9.007 -20.513 1.00 86.44 196 ARG A O 1
ATOM 1488 N N . LYS A 1 197 ? 3.434 -8.683 -22.413 1.00 86.88 197 LYS A N 1
ATOM 1489 C CA . LYS A 1 197 ? 2.959 -9.895 -23.105 1.00 86.88 197 LYS A CA 1
ATOM 1490 C C . LYS A 1 197 ? 3.309 -11.181 -22.349 1.00 86.88 197 LYS A C 1
ATOM 1492 O O . LYS A 1 197 ? 2.569 -12.154 -22.430 1.00 86.88 197 LYS A O 1
ATOM 1497 N N . ASN A 1 198 ? 4.420 -11.182 -21.616 1.00 87.12 198 ASN A N 1
ATOM 1498 C CA . ASN A 1 198 ? 4.846 -12.301 -20.776 1.00 87.12 198 ASN A CA 1
ATOM 1499 C C . ASN A 1 198 ? 4.299 -12.227 -19.337 1.00 87.12 198 ASN A C 1
ATOM 1501 O O . ASN A 1 198 ? 4.770 -12.968 -18.474 1.00 87.12 198 ASN A O 1
ATOM 1505 N N . SER A 1 199 ? 3.334 -11.343 -19.060 1.00 87.12 199 SER A N 1
ATOM 1506 C CA . SER A 1 199 ? 2.762 -11.124 -17.723 1.00 87.12 199 SER A CA 1
ATOM 1507 C C . SER A 1 199 ? 3.820 -10.790 -16.664 1.00 87.12 199 SER A C 1
ATOM 1509 O O . SER A 1 199 ? 3.721 -11.212 -15.509 1.00 87.12 199 SER A O 1
ATOM 1511 N N . ALA A 1 200 ? 4.863 -10.055 -17.060 1.00 90.12 200 ALA A N 1
ATOM 1512 C CA . ALA A 1 200 ? 5.886 -9.601 -16.135 1.00 90.12 200 ALA A CA 1
ATOM 1513 C C . ALA A 1 200 ? 5.385 -8.437 -15.273 1.00 90.12 200 ALA A C 1
ATOM 1515 O O . ALA A 1 200 ? 4.669 -7.555 -15.745 1.00 90.12 200 ALA A O 1
ATOM 1516 N N . THR A 1 201 ? 5.816 -8.407 -14.015 1.00 87.50 201 THR A N 1
ATOM 1517 C CA . THR A 1 201 ? 5.549 -7.307 -13.078 1.00 87.50 201 THR A CA 1
ATOM 1518 C C . THR A 1 201 ? 6.685 -6.289 -13.041 1.00 87.50 201 THR A C 1
ATOM 1520 O O . THR A 1 201 ? 6.468 -5.125 -12.703 1.00 87.50 201 THR A O 1
ATOM 1523 N N . GLU A 1 202 ? 7.899 -6.707 -13.404 1.00 92.25 202 GLU A N 1
ATOM 1524 C CA . GLU A 1 202 ? 9.095 -5.863 -13.411 1.00 92.25 202 GLU A CA 1
ATOM 1525 C C . GLU A 1 202 ? 9.977 -6.184 -14.622 1.00 92.25 202 GLU A C 1
ATOM 1527 O O . GLU A 1 202 ? 10.098 -7.344 -15.019 1.00 92.25 202 GLU A O 1
ATOM 1532 N N . LEU A 1 203 ? 10.623 -5.157 -15.169 1.00 95.25 203 LEU A N 1
ATOM 1533 C CA . LEU A 1 203 ? 11.702 -5.223 -16.148 1.00 95.25 203 LEU A CA 1
ATOM 1534 C C . LEU A 1 203 ? 12.969 -4.653 -15.498 1.00 95.25 203 LEU A C 1
ATOM 1536 O O . LEU A 1 203 ? 12.955 -3.541 -14.974 1.00 95.25 203 LEU A O 1
ATOM 1540 N N . LEU A 1 204 ? 14.058 -5.413 -15.520 1.00 95.75 204 LEU A N 1
ATOM 1541 C CA . LEU A 1 204 ? 15.331 -5.054 -14.908 1.00 95.75 204 LEU A CA 1
ATOM 1542 C C . LEU A 1 204 ? 16.398 -4.924 -15.995 1.00 95.75 204 LEU A C 1
ATOM 1544 O O . LEU A 1 204 ? 16.691 -5.878 -16.718 1.00 95.75 204 LEU A O 1
ATOM 1548 N N . LEU A 1 205 ? 16.989 -3.734 -16.074 1.00 95.88 205 LEU A N 1
ATOM 1549 C CA . LEU A 1 205 ? 18.010 -3.356 -17.044 1.00 95.88 205 LEU A CA 1
ATOM 1550 C C . LEU A 1 205 ? 19.256 -2.926 -16.265 1.00 95.88 205 LEU A C 1
ATOM 1552 O O . LEU A 1 205 ? 19.208 -1.965 -15.499 1.00 95.88 205 LEU A O 1
ATOM 1556 N N . SER A 1 206 ? 20.373 -3.631 -16.417 1.00 94.06 206 SER A N 1
ATOM 1557 C CA . SER A 1 206 ? 21.589 -3.398 -15.625 1.00 94.06 206 SER A CA 1
ATOM 1558 C C . SER A 1 206 ? 22.829 -3.538 -16.492 1.00 94.06 206 SER A C 1
ATOM 1560 O O . SER A 1 206 ? 22.881 -4.402 -17.367 1.00 94.06 206 SER A O 1
ATOM 1562 N N . ILE A 1 207 ? 23.831 -2.688 -16.262 1.00 92.50 207 ILE A N 1
ATOM 1563 C CA . ILE A 1 207 ? 25.038 -2.678 -17.090 1.00 92.50 207 ILE A CA 1
ATOM 1564 C C . ILE A 1 207 ? 25.769 -4.027 -17.012 1.00 92.50 207 ILE A C 1
ATOM 1566 O O . ILE A 1 207 ? 25.940 -4.590 -15.929 1.00 92.50 207 ILE A O 1
ATOM 1570 N N . ASN A 1 208 ? 26.249 -4.527 -18.152 1.00 88.69 208 ASN A N 1
ATOM 1571 C CA . ASN A 1 208 ? 27.010 -5.781 -18.256 1.00 88.69 208 ASN A CA 1
ATOM 1572 C C . ASN A 1 208 ? 26.272 -7.035 -17.734 1.00 88.69 208 ASN A C 1
ATOM 1574 O O . ASN A 1 208 ? 26.913 -8.028 -17.386 1.00 88.69 208 ASN A O 1
ATOM 1578 N N . GLN A 1 209 ? 24.940 -7.004 -17.656 1.00 91.12 209 GLN A N 1
ATOM 1579 C CA . GLN A 1 209 ? 24.099 -8.139 -17.266 1.00 91.12 209 GLN A CA 1
ATOM 1580 C C . GLN A 1 209 ? 23.016 -8.366 -18.317 1.00 91.12 209 GLN A C 1
ATOM 1582 O O . GLN A 1 209 ? 22.634 -7.425 -18.997 1.00 91.12 209 GLN A O 1
ATOM 1587 N N . GLY A 1 210 ? 22.512 -9.595 -18.448 1.00 90.56 210 GLY A N 1
ATOM 1588 C CA . GLY A 1 210 ? 21.354 -9.858 -19.308 1.00 90.56 210 GLY A CA 1
ATOM 1589 C C . GLY A 1 210 ? 20.146 -8.992 -18.930 1.00 90.56 210 GLY A C 1
ATOM 1590 O O . GLY A 1 210 ? 20.067 -8.448 -17.824 1.00 90.56 210 GLY A O 1
ATOM 1591 N N . LEU A 1 211 ? 19.189 -8.874 -19.842 1.00 94.88 211 LEU A N 1
ATOM 1592 C CA . LEU A 1 211 ? 17.912 -8.227 -19.562 1.00 94.88 211 LEU A CA 1
ATOM 1593 C C . LEU A 1 211 ? 17.035 -9.221 -18.806 1.00 94.88 211 LEU A C 1
ATOM 1595 O O . LEU A 1 211 ? 16.873 -10.357 -19.253 1.00 94.88 211 LEU A O 1
ATOM 1599 N N . TYR A 1 212 ? 16.442 -8.812 -17.688 1.00 95.44 212 TYR A N 1
ATOM 1600 C CA . TYR A 1 212 ? 15.607 -9.699 -16.877 1.00 95.44 212 TYR A CA 1
ATOM 1601 C C . TYR A 1 212 ? 14.198 -9.155 -16.715 1.00 95.44 212 TYR A C 1
ATOM 1603 O O . TYR A 1 212 ? 13.976 -7.950 -16.664 1.00 95.44 212 TYR A O 1
ATOM 1611 N N . VAL A 1 213 ? 13.242 -10.062 -16.564 1.00 95.50 213 VAL A N 1
ATOM 1612 C CA . VAL A 1 213 ? 11.865 -9.752 -16.187 1.00 95.50 213 VAL A CA 1
ATOM 1613 C C . VAL A 1 213 ? 11.468 -10.553 -14.958 1.00 95.50 213 VAL A C 1
ATOM 1615 O O . VAL A 1 213 ? 11.922 -11.681 -14.771 1.00 95.50 213 VAL A O 1
ATOM 1618 N N . ARG A 1 214 ? 10.605 -9.993 -14.113 1.00 91.56 214 ARG A N 1
ATOM 1619 C CA . ARG A 1 214 ? 9.993 -10.734 -13.007 1.00 91.56 214 ARG A CA 1
ATOM 1620 C C . ARG A 1 214 ? 8.629 -11.257 -13.426 1.00 91.56 214 ARG A C 1
ATOM 1622 O O . ARG A 1 214 ? 7.755 -10.461 -13.747 1.00 91.56 214 ARG A O 1
ATOM 1629 N N . ILE A 1 215 ? 8.432 -12.572 -13.388 1.00 89.31 215 ILE A N 1
ATOM 1630 C CA . ILE A 1 215 ? 7.163 -13.233 -13.729 1.00 89.31 215 ILE A CA 1
ATOM 1631 C C . ILE A 1 215 ? 6.796 -14.169 -12.579 1.00 89.31 215 ILE A C 1
ATOM 1633 O O . ILE A 1 215 ? 7.557 -15.081 -12.262 1.00 89.31 215 ILE A O 1
ATOM 1637 N N . GLY A 1 216 ? 5.641 -13.946 -11.947 1.00 80.19 216 GLY A N 1
ATOM 1638 C CA . GLY A 1 216 ? 5.185 -14.769 -10.818 1.00 80.19 216 GLY A CA 1
ATOM 1639 C C . GLY A 1 216 ? 6.137 -14.750 -9.616 1.00 80.19 216 GLY A C 1
ATOM 1640 O O . GLY A 1 216 ? 6.307 -15.761 -8.950 1.00 80.19 216 GLY A O 1
ATOM 1641 N N . GLY A 1 217 ? 6.817 -13.624 -9.375 1.00 78.69 217 GLY A N 1
ATOM 1642 C CA . GLY A 1 217 ? 7.813 -13.476 -8.305 1.00 78.69 217 GLY A CA 1
ATOM 1643 C C . GLY A 1 217 ? 9.233 -13.919 -8.680 1.00 78.69 217 GLY A C 1
ATOM 1644 O O . GLY A 1 217 ? 10.196 -13.421 -8.093 1.00 78.69 217 GLY A O 1
ATOM 1645 N N . GLU A 1 218 ? 9.395 -14.752 -9.706 1.00 85.19 218 GLU A N 1
ATOM 1646 C CA . GLU A 1 218 ? 10.693 -15.262 -10.154 1.00 85.19 218 GLU A CA 1
ATOM 1647 C C . GLU A 1 218 ? 11.353 -14.349 -11.187 1.00 85.19 218 GLU A C 1
ATOM 1649 O O . GLU A 1 218 ? 10.691 -13.811 -12.075 1.00 85.19 218 GLU A O 1
ATOM 1654 N N . LEU A 1 219 ? 12.678 -14.208 -11.101 1.00 92.00 219 LEU A N 1
ATOM 1655 C CA . LEU A 1 219 ? 13.467 -13.486 -12.094 1.00 92.00 219 LEU A CA 1
ATOM 1656 C C . LEU A 1 219 ? 13.796 -14.420 -13.267 1.00 92.00 219 LEU A C 1
ATOM 1658 O O . LEU A 1 219 ? 14.401 -15.472 -13.068 1.00 92.00 219 LEU A O 1
ATOM 1662 N N . LYS A 1 220 ? 13.408 -14.034 -14.482 1.00 93.25 220 LYS A N 1
ATOM 1663 C CA . LYS A 1 220 ? 13.612 -14.808 -15.713 1.00 93.25 220 LYS A CA 1
ATOM 1664 C C . LYS A 1 220 ? 14.367 -13.968 -16.745 1.00 93.25 220 LYS A C 1
ATOM 1666 O O . LYS A 1 220 ? 14.096 -12.770 -16.849 1.00 93.25 220 LYS A O 1
ATOM 1671 N N . PRO A 1 221 ? 15.322 -14.550 -17.488 1.00 92.31 221 PRO A N 1
ATOM 1672 C CA . PRO A 1 221 ? 16.016 -13.827 -18.544 1.00 92.31 221 PRO A CA 1
ATOM 1673 C C . PRO A 1 221 ? 15.034 -13.492 -19.673 1.00 92.31 221 PRO A C 1
ATOM 1675 O O . PRO A 1 221 ? 14.285 -14.351 -20.137 1.00 92.31 221 PRO A O 1
ATOM 1678 N N . LEU A 1 222 ? 15.032 -12.229 -20.092 1.00 91.62 222 LEU A N 1
ATOM 1679 C CA . LEU A 1 222 ? 14.364 -11.744 -21.299 1.00 91.62 222 LEU A CA 1
ATOM 1680 C C . LEU A 1 222 ? 15.315 -11.808 -22.503 1.00 91.62 222 LEU A C 1
ATOM 1682 O O . LEU A 1 222 ? 14.880 -12.123 -23.607 1.00 91.62 222 LEU A O 1
ATOM 1686 N N . SER A 1 223 ? 16.598 -11.511 -22.275 1.00 91.62 223 SER A N 1
ATOM 1687 C CA . SER A 1 223 ? 17.673 -11.559 -23.267 1.00 91.62 223 SER A CA 1
ATOM 1688 C C . SER A 1 223 ? 19.023 -11.757 -22.579 1.00 91.62 223 SER A C 1
ATOM 1690 O O . SER A 1 223 ? 19.257 -11.185 -21.514 1.00 91.62 223 SER A O 1
ATOM 1692 N N . ASP A 1 224 ? 19.920 -12.526 -23.194 1.00 91.19 224 ASP A N 1
ATOM 1693 C CA . ASP A 1 224 ? 21.293 -12.721 -22.701 1.00 91.19 224 ASP A CA 1
ATOM 1694 C C . ASP A 1 224 ? 22.236 -11.578 -23.114 1.00 91.19 224 ASP A C 1
ATOM 1696 O O . ASP A 1 224 ? 23.388 -11.522 -22.677 1.00 91.19 224 ASP A O 1
ATOM 1700 N N . GLU A 1 225 ? 21.764 -10.657 -23.958 1.00 92.81 225 GLU A N 1
ATOM 1701 C CA . GLU A 1 225 ? 22.532 -9.486 -24.361 1.00 92.81 225 GLU A CA 1
ATOM 1702 C C . GLU A 1 225 ? 22.740 -8.527 -23.187 1.00 92.81 225 GLU A C 1
ATOM 1704 O O . GLU A 1 225 ? 21.827 -8.241 -22.410 1.00 92.81 225 GLU A O 1
ATOM 1709 N N . THR A 1 226 ? 23.959 -8.004 -23.072 1.00 94.19 226 THR A N 1
ATOM 1710 C CA . THR A 1 226 ? 24.357 -7.164 -21.945 1.00 94.19 226 THR A CA 1
ATOM 1711 C C . THR A 1 226 ? 24.409 -5.692 -22.357 1.00 94.19 226 THR A C 1
ATOM 1713 O O . THR A 1 226 ? 25.261 -5.345 -23.182 1.00 94.19 226 THR A O 1
ATOM 1716 N N . PRO A 1 227 ? 23.569 -4.806 -21.792 1.00 94.12 227 PRO A N 1
ATOM 1717 C CA . PRO A 1 227 ? 23.560 -3.403 -22.154 1.00 94.12 227 PRO A CA 1
ATOM 1718 C C . PRO A 1 227 ? 24.784 -2.692 -21.580 1.00 94.12 227 PRO A C 1
ATOM 1720 O O . PRO A 1 227 ? 25.270 -2.981 -20.480 1.00 94.12 227 PRO A O 1
ATOM 1723 N N . SER A 1 228 ? 25.266 -1.721 -22.338 1.00 94.31 228 SER A N 1
ATOM 1724 C CA . SER A 1 228 ? 26.283 -0.767 -21.927 1.00 94.31 228 SER A CA 1
ATOM 1725 C C . SER A 1 228 ? 25.655 0.436 -21.212 1.00 94.31 228 SER A C 1
ATOM 1727 O O . SER A 1 228 ? 24.435 0.607 -21.150 1.00 94.31 228 SER A O 1
ATOM 1729 N N . GLU A 1 229 ? 26.495 1.336 -20.693 1.00 92.38 229 GLU A N 1
ATOM 1730 C CA . GLU A 1 229 ? 26.022 2.615 -20.146 1.00 92.38 229 GLU A CA 1
ATOM 1731 C C . GLU A 1 229 ? 25.301 3.463 -21.211 1.00 92.38 229 GLU A C 1
ATOM 1733 O O . GLU A 1 229 ? 24.406 4.241 -20.884 1.00 92.38 229 GLU A O 1
ATOM 1738 N N . PHE A 1 230 ? 25.692 3.331 -22.483 1.00 92.88 230 PHE A N 1
ATOM 1739 C CA . PHE A 1 230 ? 25.062 4.054 -23.584 1.00 92.88 230 PHE A CA 1
ATOM 1740 C C . PHE A 1 230 ? 23.606 3.613 -23.774 1.00 92.88 230 PHE A C 1
ATOM 1742 O O . PHE A 1 230 ? 22.724 4.462 -23.892 1.00 92.88 230 PHE A O 1
ATOM 1749 N N . ASP A 1 231 ? 23.347 2.311 -23.699 1.00 95.00 231 ASP A N 1
ATOM 1750 C CA . ASP A 1 231 ? 22.009 1.744 -23.889 1.00 95.00 231 ASP A CA 1
ATOM 1751 C C . ASP A 1 231 ? 21.073 2.140 -22.742 1.00 95.00 231 ASP A C 1
ATOM 1753 O O . ASP A 1 231 ? 19.966 2.624 -22.976 1.00 95.00 231 ASP A O 1
ATOM 1757 N N . LEU A 1 232 ? 21.560 2.070 -21.494 1.00 93.88 232 LEU A N 1
ATOM 1758 C CA . LEU A 1 232 ? 20.815 2.568 -20.332 1.00 93.88 232 LEU A CA 1
ATOM 1759 C C . LEU A 1 232 ? 20.519 4.071 -20.440 1.00 93.88 232 LEU A C 1
ATOM 1761 O O . LEU A 1 232 ? 19.433 4.509 -20.067 1.00 93.88 232 LEU A O 1
ATOM 1765 N N . LYS A 1 233 ? 21.454 4.882 -20.957 1.00 91.94 233 LYS A N 1
ATOM 1766 C CA . LYS A 1 233 ? 21.215 6.317 -21.196 1.00 91.94 233 LYS A CA 1
ATOM 1767 C C . LYS A 1 233 ? 20.154 6.560 -22.260 1.00 91.94 233 LYS A C 1
ATOM 1769 O O . LYS A 1 233 ? 19.367 7.486 -22.086 1.00 91.94 233 LYS A O 1
ATOM 1774 N N . ARG A 1 234 ? 20.125 5.751 -23.322 1.00 93.94 234 ARG A N 1
ATOM 1775 C CA . ARG A 1 234 ? 19.097 5.832 -24.365 1.00 93.94 234 ARG A CA 1
ATOM 1776 C C . ARG A 1 234 ? 17.716 5.528 -23.786 1.00 93.94 234 ARG A C 1
ATOM 1778 O O . ARG A 1 234 ? 16.846 6.388 -23.856 1.00 93.94 234 ARG A O 1
ATOM 1785 N N . TRP A 1 235 ? 17.548 4.393 -23.106 1.00 94.75 235 TRP A N 1
ATOM 1786 C CA . TRP A 1 235 ? 16.268 4.052 -22.472 1.00 94.75 235 TRP A CA 1
ATOM 1787 C C . TRP A 1 235 ? 15.865 5.052 -21.382 1.00 94.75 235 TRP A C 1
ATOM 1789 O O . TRP A 1 235 ? 14.689 5.356 -21.218 1.00 94.75 235 TRP A O 1
ATOM 1799 N N . TYR A 1 236 ? 16.827 5.611 -20.644 1.00 91.12 236 TYR A N 1
ATOM 1800 C CA . TYR A 1 236 ? 16.543 6.688 -19.698 1.00 91.12 236 TYR A CA 1
ATOM 1801 C C . TYR A 1 236 ? 16.026 7.955 -20.387 1.00 91.12 236 TYR A C 1
ATOM 1803 O O . TYR A 1 236 ? 15.091 8.564 -19.878 1.00 91.12 236 TYR A O 1
ATOM 1811 N N . ALA A 1 237 ? 16.594 8.348 -21.531 1.00 89.31 237 ALA A N 1
ATOM 1812 C CA . ALA A 1 237 ? 16.078 9.475 -22.305 1.00 89.31 237 ALA A CA 1
ATOM 1813 C C . ALA A 1 237 ? 14.633 9.219 -22.763 1.00 89.31 237 ALA A C 1
ATOM 1815 O O . ALA A 1 237 ? 13.784 10.079 -22.561 1.00 89.31 237 ALA A O 1
ATOM 1816 N N . GLU A 1 238 ? 14.329 8.007 -23.241 1.00 90.69 238 GLU A N 1
ATOM 1817 C CA . GLU A 1 238 ? 12.957 7.606 -23.590 1.00 90.69 238 GLU A CA 1
ATOM 1818 C C . GLU A 1 238 ? 11.994 7.713 -22.390 1.00 90.69 238 GLU A C 1
ATOM 1820 O O . GLU A 1 238 ? 10.877 8.200 -22.539 1.00 90.69 238 GLU A O 1
ATOM 1825 N N . ILE A 1 239 ? 12.419 7.326 -21.177 1.00 89.38 239 ILE A N 1
ATOM 1826 C CA . ILE A 1 239 ? 11.614 7.489 -19.946 1.00 89.38 239 ILE A CA 1
ATOM 1827 C C . ILE A 1 239 ? 11.305 8.963 -19.669 1.00 89.38 239 ILE A C 1
ATOM 1829 O O . ILE A 1 239 ? 10.191 9.294 -19.260 1.00 89.38 239 ILE A O 1
ATOM 1833 N N . ILE A 1 240 ? 12.294 9.843 -19.838 1.00 86.00 240 ILE A N 1
ATOM 1834 C CA . ILE A 1 240 ? 12.125 11.282 -19.610 1.00 86.00 240 ILE A CA 1
ATOM 1835 C C . ILE A 1 240 ? 11.163 11.881 -20.636 1.00 86.00 240 ILE A C 1
ATOM 1837 O O . ILE A 1 240 ? 10.253 12.615 -20.247 1.00 86.00 240 ILE A O 1
ATOM 1841 N N . ASP A 1 241 ? 11.308 11.508 -21.907 1.00 84.69 241 ASP A N 1
ATOM 1842 C CA . ASP A 1 241 ? 10.414 11.951 -22.976 1.00 84.69 241 ASP A CA 1
ATOM 1843 C C . ASP A 1 241 ? 8.971 11.490 -22.711 1.00 84.69 241 ASP A C 1
ATOM 1845 O O . ASP A 1 241 ? 8.044 12.300 -22.746 1.00 84.69 241 ASP A O 1
ATOM 1849 N N . LEU A 1 242 ? 8.776 10.220 -22.328 1.00 83.19 242 LEU A N 1
ATOM 1850 C CA . LEU A 1 242 ? 7.462 9.661 -21.980 1.00 83.19 242 LEU A CA 1
ATOM 1851 C C . LEU A 1 242 ? 6.839 10.283 -20.720 1.00 83.19 242 LEU A C 1
ATOM 1853 O O . LEU A 1 242 ? 5.621 10.249 -20.549 1.00 83.19 242 LEU A O 1
ATOM 1857 N N . GLN A 1 243 ? 7.643 10.844 -19.817 1.00 78.06 243 GLN A N 1
ATOM 1858 C CA . GLN A 1 243 ? 7.136 11.569 -18.652 1.00 78.06 243 GLN A CA 1
ATOM 1859 C C . GLN A 1 243 ? 6.596 12.966 -19.020 1.00 78.06 243 GLN A C 1
ATOM 1861 O O . GLN A 1 243 ? 5.837 13.547 -18.240 1.00 78.06 243 GLN A O 1
ATOM 1866 N N . GLY A 1 244 ? 6.983 13.526 -20.170 1.00 67.62 244 GLY A N 1
ATOM 1867 C CA . GLY A 1 244 ? 6.571 14.869 -20.586 1.00 67.62 244 GLY A CA 1
ATOM 1868 C C . GLY A 1 244 ? 7.160 15.993 -19.723 1.00 67.62 244 GLY A C 1
ATOM 1869 O O . GLY A 1 244 ? 6.561 17.061 -19.607 1.00 67.62 244 GLY A O 1
ATOM 1870 N N . ARG A 1 245 ? 8.313 15.768 -19.075 1.00 59.16 245 ARG A N 1
ATOM 1871 C CA . ARG A 1 245 ? 9.043 16.787 -18.295 1.00 59.16 245 ARG A CA 1
ATOM 1872 C C . ARG A 1 245 ? 10.399 17.078 -18.933 1.00 59.16 245 ARG A C 1
ATOM 1874 O O . ARG A 1 245 ? 11.051 16.166 -19.432 1.00 59.16 245 ARG A O 1
ATOM 1881 N N . SER A 1 246 ? 10.869 18.327 -18.851 1.00 49.75 246 SER A N 1
ATOM 1882 C CA . SER A 1 246 ? 12.276 18.635 -19.129 1.00 49.75 246 SER A CA 1
ATOM 1883 C C . SER A 1 246 ? 13.162 17.850 -18.149 1.00 49.75 246 SER A C 1
ATOM 1885 O O . SER A 1 246 ? 12.833 17.700 -16.970 1.00 49.75 246 SER A O 1
ATOM 1887 N N . ALA A 1 247 ? 14.298 17.330 -18.627 1.00 48.91 247 ALA A N 1
ATOM 1888 C CA . ALA A 1 247 ? 15.255 16.478 -17.901 1.00 48.91 247 ALA A CA 1
ATOM 1889 C C . ALA A 1 247 ? 15.900 17.112 -16.636 1.00 48.91 247 ALA A C 1
ATOM 1891 O O . ALA A 1 247 ? 16.889 16.604 -16.102 1.00 48.91 247 ALA A O 1
ATOM 1892 N N . GLU A 1 248 ? 15.370 18.233 -16.153 1.00 44.62 248 GLU A N 1
ATOM 1893 C CA . GLU A 1 248 ? 15.947 19.109 -15.133 1.00 44.62 248 GLU A CA 1
ATOM 1894 C C . GLU A 1 248 ? 15.723 18.608 -13.698 1.00 44.62 248 GLU A C 1
ATOM 1896 O O . GLU A 1 248 ? 16.379 19.082 -12.772 1.00 44.62 248 GLU A O 1
ATOM 1901 N N . ALA A 1 249 ? 14.928 17.551 -13.495 1.00 47.00 249 ALA A N 1
ATOM 1902 C CA . ALA A 1 249 ? 14.888 16.799 -12.235 1.00 47.00 249 ALA A CA 1
ATOM 1903 C C . ALA A 1 249 ? 16.083 15.823 -12.125 1.00 47.00 249 ALA A C 1
ATOM 1905 O O . ALA A 1 249 ? 15.941 14.612 -11.932 1.00 47.00 249 ALA A O 1
ATOM 1906 N N . ASN A 1 250 ? 17.295 16.346 -12.304 1.00 50.84 250 ASN A N 1
ATOM 1907 C CA . ASN A 1 250 ? 18.526 15.570 -12.373 1.00 50.84 250 ASN A CA 1
ATOM 1908 C C . ASN A 1 250 ? 19.132 15.422 -10.970 1.00 50.84 250 ASN A C 1
ATOM 1910 O O . ASN A 1 250 ? 20.077 16.107 -10.585 1.00 50.84 250 ASN A O 1
ATOM 1914 N N . SER A 1 251 ? 18.573 14.511 -10.177 1.00 58.75 251 SER A N 1
ATOM 1915 C CA . SER A 1 251 ? 19.213 14.067 -8.937 1.00 58.75 251 SER A CA 1
ATOM 1916 C C . SER A 1 251 ? 20.540 13.363 -9.268 1.00 58.75 251 SER A C 1
ATOM 1918 O O . SER A 1 251 ? 20.577 12.440 -10.095 1.00 58.75 251 SER A O 1
ATOM 1920 N N . GLU A 1 252 ? 21.633 13.765 -8.604 1.00 56.56 252 GLU A N 1
ATOM 1921 C CA . GLU A 1 252 ? 22.957 13.129 -8.741 1.00 56.56 252 GLU A CA 1
ATOM 1922 C C . GLU A 1 252 ? 22.946 11.643 -8.334 1.00 56.56 252 GLU A C 1
ATOM 1924 O O . GLU A 1 252 ? 23.829 10.889 -8.740 1.00 56.56 252 GLU A O 1
ATOM 1929 N N . ARG A 1 253 ? 21.933 11.210 -7.569 1.00 56.97 253 ARG A N 1
ATOM 1930 C CA . ARG A 1 253 ? 21.781 9.838 -7.057 1.00 56.97 253 ARG A CA 1
ATOM 1931 C C . ARG A 1 253 ? 20.809 8.971 -7.866 1.00 56.97 253 ARG A C 1
ATOM 1933 O O . ARG A 1 253 ? 20.688 7.786 -7.577 1.00 56.97 253 ARG A O 1
ATOM 1940 N N . GLY A 1 254 ? 20.140 9.532 -8.877 1.00 63.34 254 GLY A N 1
ATOM 1941 C CA . GLY A 1 254 ? 19.028 8.866 -9.567 1.00 63.34 254 GLY A CA 1
ATOM 1942 C C . GLY A 1 254 ? 17.658 9.227 -8.979 1.00 63.34 254 GLY A C 1
ATOM 1943 O O . GLY A 1 254 ? 17.564 10.080 -8.096 1.00 63.34 254 GLY A O 1
ATOM 1944 N N . GLY A 1 255 ? 16.583 8.638 -9.496 1.00 74.31 255 GLY A N 1
ATOM 1945 C CA . GLY A 1 255 ? 15.216 9.050 -9.162 1.00 74.31 255 GLY A CA 1
ATOM 1946 C C . GLY A 1 255 ? 14.155 8.042 -9.592 1.00 74.31 255 GLY A C 1
ATOM 1947 O O . GLY A 1 255 ? 14.461 7.065 -10.272 1.00 74.31 255 GLY A O 1
ATOM 1948 N N . SER A 1 256 ? 12.910 8.289 -9.180 1.00 74.81 256 SER A N 1
ATOM 1949 C CA . SER A 1 256 ? 11.744 7.486 -9.562 1.00 74.81 256 SER A CA 1
ATOM 1950 C C . SER A 1 256 ? 10.823 8.292 -10.479 1.00 74.81 256 SER A C 1
ATOM 1952 O O . SER A 1 256 ? 10.302 9.340 -10.082 1.00 74.81 256 SER A O 1
ATOM 1954 N N . TYR A 1 257 ? 10.598 7.774 -11.680 1.00 79.38 257 TYR A N 1
ATOM 1955 C CA . TYR A 1 257 ? 9.894 8.406 -12.789 1.00 79.38 257 TYR A CA 1
ATOM 1956 C C . TYR A 1 257 ? 8.636 7.613 -13.116 1.00 79.38 257 TYR A C 1
ATOM 1958 O O . TYR A 1 257 ? 8.690 6.394 -13.229 1.00 79.38 257 TYR A O 1
ATOM 1966 N N . ASN A 1 258 ? 7.514 8.303 -13.293 1.00 75.81 258 ASN A N 1
ATOM 1967 C CA . ASN A 1 258 ? 6.289 7.681 -13.792 1.00 75.81 258 ASN A CA 1
ATOM 1968 C C . ASN A 1 258 ? 6.010 8.173 -15.188 1.00 75.81 258 ASN A C 1
ATOM 1970 O O . ASN A 1 258 ? 6.181 9.364 -15.462 1.00 75.81 258 ASN A O 1
ATOM 1974 N N . PHE A 1 259 ? 5.526 7.259 -16.005 1.00 79.69 259 PHE A N 1
ATOM 1975 C CA . PHE A 1 259 ? 5.099 7.527 -17.359 1.00 79.69 259 PHE A CA 1
ATOM 1976 C C . PHE A 1 259 ? 4.011 6.526 -17.742 1.00 79.69 259 PHE A C 1
ATOM 1978 O O . PHE A 1 259 ? 3.810 5.506 -17.075 1.00 79.69 259 PHE A O 1
ATOM 1985 N N . ALA A 1 260 ? 3.278 6.844 -18.796 1.00 77.62 260 ALA A N 1
ATOM 1986 C CA . ALA A 1 260 ? 2.244 5.988 -19.345 1.00 77.62 260 ALA A CA 1
ATOM 1987 C C . ALA A 1 260 ? 2.466 5.851 -20.847 1.00 77.62 260 ALA A C 1
ATOM 1989 O O . ALA A 1 260 ? 2.909 6.794 -21.499 1.00 77.62 260 ALA A O 1
ATOM 1990 N N . ILE A 1 261 ? 2.157 4.675 -21.382 1.00 78.56 261 ILE A N 1
ATOM 1991 C CA . ILE A 1 261 ? 2.132 4.437 -22.822 1.00 78.56 261 ILE A CA 1
ATOM 1992 C C . ILE A 1 261 ? 0.678 4.152 -23.191 1.00 78.56 261 ILE A C 1
ATOM 1994 O O . ILE A 1 261 ? 0.040 3.277 -22.596 1.00 78.56 261 ILE A O 1
ATOM 1998 N N . SER A 1 262 ? 0.144 4.917 -24.146 1.00 72.31 262 SER A N 1
ATOM 1999 C CA . SER A 1 262 ? -1.255 4.793 -24.567 1.00 72.31 262 SER A CA 1
ATOM 2000 C C . SER A 1 262 ? -1.575 3.363 -25.017 1.00 72.31 262 SER A C 1
ATOM 2002 O O . SER A 1 262 ? -0.785 2.727 -25.714 1.00 72.31 262 SER A O 1
ATOM 2004 N N . GLY A 1 263 ? -2.711 2.833 -24.554 1.00 72.81 263 GLY A N 1
ATOM 2005 C CA . GLY A 1 263 ? -3.152 1.452 -24.788 1.00 72.81 263 GLY A CA 1
ATOM 2006 C C . GLY A 1 263 ? -2.350 0.371 -24.053 1.00 72.81 263 GLY A C 1
ATOM 2007 O O . GLY A 1 263 ? -2.699 -0.803 -24.127 1.00 72.81 263 GLY A O 1
ATOM 2008 N N . TRP A 1 264 ? -1.254 0.732 -23.381 1.00 71.81 264 TRP A N 1
ATOM 2009 C CA . TRP A 1 264 ? -0.331 -0.217 -22.762 1.00 71.81 264 TRP A CA 1
ATOM 2010 C C . TRP A 1 264 ? -0.238 -0.039 -21.257 1.00 71.81 264 TRP A C 1
ATOM 2012 O O . TRP A 1 264 ? 0.267 -0.940 -20.607 1.00 71.81 264 TRP A O 1
ATOM 2022 N N . GLY A 1 265 ? -0.724 1.068 -20.694 1.00 75.50 265 GLY A N 1
ATOM 2023 C CA . GLY A 1 265 ? -0.805 1.305 -19.254 1.00 75.50 265 GLY A CA 1
ATOM 2024 C C . GLY A 1 265 ? 0.375 2.092 -18.687 1.00 75.50 265 GLY A C 1
ATOM 2025 O O . GLY A 1 265 ? 1.174 2.685 -19.418 1.00 75.50 265 GLY A O 1
ATOM 2026 N N . ARG A 1 266 ? 0.466 2.122 -17.354 1.00 78.12 266 ARG A N 1
ATOM 2027 C CA . ARG A 1 266 ? 1.459 2.919 -16.622 1.00 78.12 266 ARG A CA 1
ATOM 2028 C C . ARG A 1 266 ? 2.680 2.106 -16.217 1.00 78.12 266 ARG A C 1
ATOM 2030 O O . ARG A 1 266 ? 2.636 0.882 -16.060 1.00 78.12 266 ARG A O 1
ATOM 2037 N N . PHE A 1 267 ? 3.769 2.830 -16.009 1.00 85.69 267 PHE A N 1
ATOM 2038 C CA . PHE A 1 267 ? 5.049 2.287 -15.595 1.00 85.69 267 PHE A CA 1
ATOM 2039 C C . PHE A 1 267 ? 5.706 3.208 -14.569 1.00 85.69 267 PHE A C 1
ATOM 2041 O O . PHE A 1 267 ? 5.573 4.435 -14.630 1.00 85.69 267 PHE A O 1
ATOM 2048 N N . ILE A 1 268 ? 6.446 2.605 -13.641 1.00 85.06 268 ILE A N 1
ATOM 2049 C CA . ILE A 1 268 ? 7.271 3.323 -12.669 1.00 85.06 268 ILE A CA 1
ATOM 2050 C C . ILE A 1 268 ? 8.711 2.869 -12.853 1.00 85.06 268 ILE A C 1
ATOM 2052 O O . ILE A 1 268 ? 9.045 1.731 -12.538 1.00 85.06 268 ILE A O 1
ATOM 2056 N N . ALA A 1 269 ? 9.568 3.756 -13.348 1.00 88.88 269 ALA A N 1
ATOM 2057 C CA . ALA A 1 269 ? 10.994 3.507 -13.479 1.00 88.88 269 ALA A CA 1
ATOM 2058 C C . ALA A 1 269 ? 11.773 4.061 -12.284 1.00 88.88 269 ALA A C 1
ATOM 2060 O O . ALA A 1 269 ? 11.710 5.252 -11.985 1.00 88.88 269 ALA A O 1
ATOM 2061 N N . SER A 1 270 ? 12.566 3.214 -11.647 1.00 88.94 270 SER A N 1
ATOM 2062 C CA . SER A 1 270 ? 13.607 3.579 -10.693 1.00 88.94 270 SER A CA 1
ATOM 2063 C C . SER A 1 270 ? 14.954 3.549 -11.404 1.00 88.94 270 SER A C 1
ATOM 2065 O O . SER A 1 270 ? 15.402 2.509 -11.881 1.00 88.94 270 SER A O 1
ATOM 2067 N N . VAL A 1 271 ? 15.603 4.707 -11.496 1.00 89.38 271 VAL A N 1
ATOM 2068 C CA . VAL A 1 271 ? 16.885 4.867 -12.190 1.00 89.38 271 VAL A CA 1
ATOM 2069 C 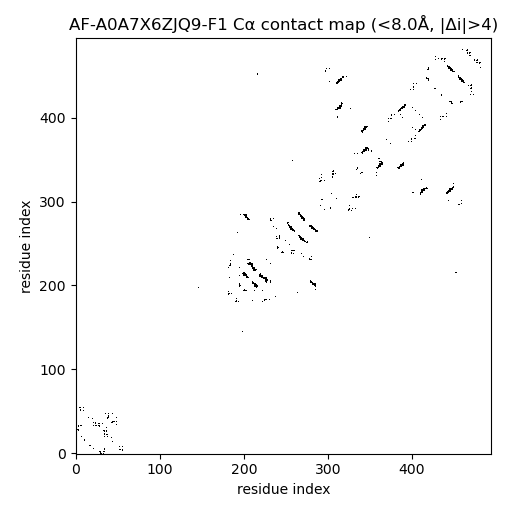C . VAL A 1 271 ? 17.977 5.034 -11.150 1.00 89.38 271 VAL A C 1
ATOM 2071 O O . VAL A 1 271 ? 17.949 5.981 -10.363 1.00 89.38 271 VAL A O 1
ATOM 2074 N N . HIS A 1 272 ? 18.962 4.143 -11.177 1.00 88.25 272 HIS A N 1
ATOM 2075 C CA . HIS A 1 272 ? 20.072 4.110 -10.233 1.00 88.25 272 HIS A CA 1
ATOM 2076 C C . HIS A 1 272 ? 21.331 4.684 -10.878 1.00 88.25 272 HIS A C 1
ATOM 2078 O O . HIS A 1 272 ? 21.707 4.286 -11.984 1.00 88.25 272 HIS A O 1
ATOM 2084 N N . LYS A 1 273 ? 21.988 5.624 -10.187 1.00 87.50 273 LYS A N 1
ATOM 2085 C CA . LYS A 1 273 ? 23.228 6.252 -10.657 1.00 87.50 273 LYS A CA 1
ATOM 2086 C C . LYS A 1 273 ? 24.392 5.988 -9.697 1.00 87.50 273 LYS A C 1
ATOM 2088 O O . LYS A 1 273 ? 24.251 6.165 -8.490 1.00 87.50 273 LYS A O 1
ATOM 2093 N N . MET A 1 274 ? 25.557 5.641 -10.240 1.00 83.12 274 MET A N 1
ATOM 2094 C CA . MET A 1 274 ? 26.845 5.582 -9.540 1.00 83.12 274 MET A CA 1
ATOM 2095 C C . MET A 1 274 ? 27.801 6.583 -10.188 1.00 83.12 274 MET A C 1
ATOM 2097 O O . MET A 1 274 ? 28.022 6.525 -11.392 1.00 83.12 274 MET A O 1
ATOM 2101 N N . GLU A 1 275 ? 28.338 7.532 -9.416 1.00 79.56 275 GLU A N 1
ATOM 2102 C CA . GLU A 1 275 ? 29.274 8.556 -9.924 1.00 79.56 275 GLU A CA 1
ATOM 2103 C C . GLU A 1 275 ? 28.771 9.273 -11.198 1.00 79.56 275 GLU A C 1
ATOM 2105 O O . GLU A 1 275 ? 29.517 9.503 -12.148 1.00 79.56 275 GLU A O 1
ATOM 2110 N N . LYS A 1 276 ? 27.475 9.625 -11.224 1.00 75.12 276 LYS A N 1
ATOM 2111 C CA . LYS A 1 276 ? 26.762 10.258 -12.359 1.00 75.12 276 LYS A CA 1
ATOM 2112 C C . LYS A 1 276 ? 26.535 9.361 -13.585 1.00 75.12 276 LYS A C 1
ATOM 2114 O O . LYS A 1 276 ? 25.926 9.818 -14.551 1.00 75.12 276 LYS A O 1
ATOM 2119 N N . ARG A 1 277 ? 26.949 8.094 -13.544 1.00 83.62 277 ARG A N 1
ATOM 2120 C CA . ARG A 1 277 ? 26.659 7.082 -14.569 1.00 83.62 277 ARG A CA 1
ATOM 2121 C C . ARG A 1 277 ? 25.422 6.289 -14.190 1.00 83.62 277 ARG A C 1
ATOM 2123 O O . ARG A 1 277 ? 25.244 5.976 -13.019 1.00 83.62 277 ARG A O 1
ATOM 2130 N N . ILE A 1 278 ? 24.576 5.956 -15.159 1.00 88.56 278 ILE A N 1
ATOM 2131 C CA . ILE A 1 278 ? 23.413 5.095 -14.911 1.00 88.56 278 ILE A CA 1
ATOM 2132 C C . ILE A 1 278 ? 23.921 3.660 -14.792 1.00 88.56 278 ILE A C 1
ATOM 2134 O O . ILE A 1 278 ? 24.533 3.147 -15.725 1.00 88.56 278 ILE A O 1
ATOM 2138 N N . SER A 1 279 ? 23.707 3.040 -13.635 1.00 91.50 279 SER A N 1
ATOM 2139 C CA . SER A 1 279 ? 24.142 1.667 -13.366 1.00 91.50 279 SER A CA 1
ATOM 2140 C C . SER A 1 279 ? 23.032 0.653 -13.630 1.00 91.50 279 SER A C 1
ATOM 2142 O O . SER A 1 279 ? 23.316 -0.456 -14.072 1.00 91.50 279 SER A O 1
ATOM 2144 N N . ALA A 1 280 ? 21.780 1.032 -13.357 1.00 93.69 280 ALA A N 1
ATOM 2145 C CA . ALA A 1 280 ? 20.613 0.187 -13.570 1.00 93.69 280 ALA A CA 1
ATOM 2146 C C . ALA A 1 280 ? 19.327 1.013 -13.711 1.00 93.69 280 ALA A C 1
ATOM 2148 O O . ALA A 1 280 ? 19.230 2.132 -13.197 1.00 93.69 280 ALA A O 1
ATOM 2149 N N . ILE A 1 281 ? 18.336 0.425 -14.372 1.00 94.06 281 ILE A N 1
ATOM 2150 C CA . ILE A 1 281 ? 16.959 0.896 -14.462 1.00 94.06 281 ILE A CA 1
ATOM 2151 C C . ILE A 1 281 ? 16.054 -0.289 -14.111 1.00 94.06 281 ILE A C 1
ATOM 2153 O O . ILE A 1 281 ? 16.091 -1.326 -14.771 1.00 94.06 281 ILE A O 1
ATOM 2157 N N . GLU A 1 282 ? 15.244 -0.136 -13.072 1.00 94.31 282 GLU A N 1
ATOM 2158 C CA . GLU A 1 282 ? 14.165 -1.066 -12.733 1.00 94.31 282 GLU A CA 1
ATOM 2159 C C . GLU A 1 282 ? 12.847 -0.424 -13.149 1.00 94.31 282 GLU A C 1
ATOM 2161 O O . GLU A 1 282 ? 12.565 0.702 -12.749 1.00 94.31 282 GLU A O 1
ATOM 2166 N N . ILE A 1 283 ? 12.034 -1.112 -13.942 1.00 93.38 283 ILE A N 1
ATOM 2167 C CA . ILE A 1 283 ? 10.742 -0.604 -14.397 1.00 93.38 283 ILE A CA 1
ATOM 2168 C C . ILE A 1 283 ? 9.649 -1.536 -13.914 1.00 93.38 283 ILE A C 1
ATOM 2170 O O . ILE A 1 283 ? 9.606 -2.709 -14.268 1.00 93.38 283 ILE A O 1
ATOM 2174 N N . GLN A 1 284 ? 8.743 -0.993 -13.118 1.00 89.06 284 GLN A N 1
ATOM 2175 C CA . GLN A 1 284 ? 7.582 -1.693 -12.603 1.00 89.06 284 GLN A CA 1
ATOM 2176 C C . GLN A 1 284 ? 6.423 -1.482 -13.567 1.00 89.06 284 GLN A C 1
ATOM 2178 O O . GLN A 1 284 ? 6.112 -0.345 -13.933 1.00 89.06 284 GLN A O 1
ATOM 2183 N N . LEU A 1 285 ? 5.797 -2.580 -13.978 1.00 88.38 285 LEU A N 1
ATOM 2184 C CA . LEU A 1 285 ? 4.608 -2.565 -14.813 1.00 88.38 285 LEU A CA 1
ATOM 2185 C C . LEU A 1 285 ? 3.403 -2.434 -13.883 1.00 88.38 285 LEU A C 1
ATOM 2187 O O . LEU A 1 285 ? 3.064 -3.366 -13.156 1.00 88.38 285 LEU A O 1
ATOM 2191 N N . VAL A 1 286 ? 2.778 -1.257 -13.880 1.00 80.44 286 VAL A N 1
ATOM 2192 C CA . VAL A 1 286 ? 1.589 -0.994 -13.063 1.00 80.44 286 VAL A CA 1
ATOM 2193 C C . VAL A 1 286 ? 0.407 -1.720 -13.708 1.00 80.44 286 VAL A C 1
ATOM 2195 O O . VAL A 1 286 ? 0.178 -1.502 -14.905 1.00 80.44 286 VAL A O 1
ATOM 2198 N N . PRO A 1 287 ? -0.330 -2.586 -12.986 1.00 73.69 287 PRO A N 1
ATOM 2199 C CA . PRO A 1 287 ? -1.553 -3.190 -13.504 1.00 73.69 287 PRO A CA 1
ATOM 2200 C C . PRO A 1 287 ? -2.518 -2.110 -13.998 1.00 73.69 287 PRO A C 1
ATOM 2202 O O . PRO A 1 287 ? -2.678 -1.080 -13.350 1.00 73.69 287 PRO A O 1
ATOM 2205 N N . THR A 1 288 ? -3.128 -2.333 -15.161 1.00 68.62 288 THR A N 1
ATOM 2206 C CA . THR A 1 288 ? -4.109 -1.403 -15.747 1.00 68.62 288 THR A CA 1
ATOM 2207 C C . THR A 1 288 ? -5.432 -1.436 -14.999 1.00 68.62 288 THR A C 1
ATOM 2209 O O . THR A 1 288 ? -6.112 -0.422 -14.918 1.00 68.62 288 THR A O 1
ATOM 2212 N N . GLU A 1 289 ? -5.777 -2.594 -14.439 1.00 72.75 289 GLU A N 1
ATOM 2213 C CA . GLU A 1 289 ? -6.986 -2.786 -13.653 1.00 72.75 289 GLU A CA 1
ATOM 2214 C C . GLU A 1 289 ? -6.619 -3.120 -12.202 1.00 72.75 289 GLU A C 1
ATOM 2216 O O . GLU A 1 289 ? -5.729 -3.945 -11.956 1.00 72.75 289 GLU A O 1
ATOM 2221 N N . PRO A 1 290 ? -7.283 -2.485 -11.227 1.00 76.00 290 PRO A N 1
ATOM 2222 C CA . PRO A 1 290 ? -7.118 -2.809 -9.822 1.00 76.00 290 PRO A CA 1
ATOM 2223 C C . PRO A 1 290 ? -7.729 -4.177 -9.512 1.00 76.00 290 PRO A C 1
ATOM 2225 O O . PRO A 1 290 ? -8.740 -4.583 -10.086 1.00 76.00 290 PRO A O 1
ATOM 2228 N N . VAL A 1 291 ? -7.129 -4.888 -8.559 1.00 83.44 291 VAL A N 1
ATOM 2229 C CA . VAL A 1 291 ? -7.620 -6.202 -8.131 1.00 83.44 291 VAL A CA 1
ATOM 2230 C C . VAL A 1 291 ? -9.008 -6.043 -7.489 1.00 83.44 291 VAL A C 1
ATOM 2232 O O . VAL A 1 291 ? -9.159 -5.221 -6.584 1.00 83.44 291 VAL A O 1
ATOM 2235 N N . PRO A 1 292 ? -10.039 -6.804 -7.893 1.00 88.44 292 PRO A N 1
ATOM 2236 C CA . PRO A 1 292 ? -11.351 -6.708 -7.257 1.00 88.44 292 PRO A CA 1
ATOM 2237 C C . PRO A 1 292 ? -11.300 -7.123 -5.783 1.00 88.44 292 PRO A C 1
ATOM 2239 O O . PRO A 1 292 ? -10.740 -8.173 -5.460 1.00 88.44 292 PRO A O 1
ATOM 2242 N N . TRP A 1 293 ? -11.950 -6.369 -4.890 1.00 92.00 293 TRP A N 1
ATOM 2243 C CA . TRP A 1 293 ? -11.988 -6.676 -3.450 1.00 92.00 293 TRP A CA 1
ATOM 2244 C C . TRP A 1 293 ? -12.478 -8.102 -3.157 1.00 92.00 293 TRP A C 1
ATOM 2246 O O . TRP A 1 293 ? -11.885 -8.818 -2.353 1.00 92.00 293 TRP A O 1
ATOM 2256 N N . ALA A 1 294 ? -13.508 -8.556 -3.879 1.00 89.06 294 ALA A N 1
ATOM 2257 C CA . ALA A 1 294 ? -14.066 -9.903 -3.745 1.00 89.06 294 ALA A CA 1
ATOM 2258 C C . ALA A 1 294 ? -13.105 -11.031 -4.173 1.00 89.06 294 ALA A C 1
ATOM 2260 O O . ALA A 1 294 ? -13.282 -12.171 -3.747 1.00 89.06 294 ALA A O 1
ATOM 2261 N N . SER A 1 295 ? -12.102 -10.730 -5.007 1.00 87.94 295 SER A N 1
ATOM 2262 C CA . SER A 1 295 ? -11.104 -11.709 -5.465 1.00 87.94 295 SER A CA 1
ATOM 2263 C C . SER A 1 295 ? -9.957 -11.909 -4.471 1.00 87.94 295 SER A C 1
ATOM 2265 O O . SER A 1 295 ? -9.213 -12.883 -4.576 1.00 87.94 295 SER A O 1
ATOM 2267 N N . LEU A 1 296 ? -9.824 -11.019 -3.482 1.00 88.56 296 LEU A N 1
ATOM 2268 C CA . LEU A 1 296 ? -8.858 -11.183 -2.406 1.00 88.56 296 LEU A CA 1
ATOM 2269 C C . LEU A 1 296 ? -9.325 -12.304 -1.467 1.00 88.56 296 LEU A C 1
ATOM 2271 O O . LEU A 1 296 ? -10.504 -12.410 -1.105 1.00 88.56 296 LEU A O 1
ATOM 2275 N N . ASN A 1 297 ? -8.383 -13.143 -1.036 1.00 87.50 297 ASN A N 1
ATOM 2276 C CA . ASN A 1 297 ? -8.637 -14.262 -0.126 1.00 87.50 297 ASN A CA 1
ATOM 2277 C C . ASN A 1 297 ? -8.814 -13.786 1.330 1.00 87.50 297 ASN A C 1
ATOM 2279 O O . ASN A 1 297 ? -8.057 -14.145 2.230 1.00 87.50 297 ASN A O 1
ATOM 2283 N N . LEU A 1 298 ? -9.789 -12.903 1.540 1.00 91.06 298 LEU A N 1
ATOM 2284 C CA . LEU A 1 298 ? -10.083 -12.261 2.813 1.00 91.06 298 LEU A CA 1
ATOM 2285 C C . LEU A 1 298 ? -11.173 -13.025 3.575 1.00 91.06 298 LEU A C 1
ATOM 2287 O O . LEU A 1 298 ? -12.137 -13.490 2.961 1.00 91.06 298 LEU A O 1
ATOM 2291 N N . PRO A 1 299 ? -11.086 -13.108 4.913 1.00 90.06 299 PRO A N 1
ATOM 2292 C CA . PRO A 1 299 ? -12.167 -13.655 5.719 1.00 90.06 299 PRO A CA 1
ATOM 2293 C C . PRO A 1 299 ? -13.408 -12.756 5.643 1.00 90.06 299 PRO A C 1
ATOM 2295 O O . PRO A 1 299 ? -13.305 -11.538 5.492 1.00 90.06 299 PRO A O 1
ATOM 2298 N N . GLU A 1 300 ? -14.587 -13.355 5.815 1.00 89.81 300 GLU A N 1
ATOM 2299 C CA . GLU A 1 300 ? -15.882 -12.693 5.597 1.00 89.81 300 GLU A CA 1
ATOM 2300 C C . GLU A 1 300 ? -16.044 -11.379 6.375 1.00 89.81 300 GLU A C 1
ATOM 2302 O O . GLU A 1 300 ? -16.510 -10.377 5.836 1.00 89.81 300 GLU A O 1
ATOM 2307 N N . PHE A 1 301 ? -15.583 -11.332 7.630 1.00 92.06 301 PHE A N 1
ATOM 2308 C CA . PHE A 1 301 ? -15.684 -10.102 8.416 1.00 92.06 301 PHE A CA 1
ATOM 2309 C C . PHE A 1 301 ? -14.874 -8.954 7.796 1.00 92.06 301 PHE A C 1
ATOM 2311 O O . PHE A 1 301 ? -15.329 -7.815 7.835 1.00 92.06 301 PHE A O 1
ATOM 2318 N N . VAL A 1 302 ? -13.704 -9.244 7.210 1.00 94.44 302 VAL A N 1
ATOM 2319 C CA . VAL A 1 302 ? -12.876 -8.240 6.527 1.00 94.44 302 VAL A CA 1
ATOM 2320 C C . VAL A 1 302 ? -13.543 -7.826 5.225 1.00 94.44 302 VAL A C 1
ATOM 2322 O O . VAL A 1 302 ? -13.606 -6.632 4.942 1.00 94.44 302 VAL A O 1
ATOM 2325 N N . ARG A 1 303 ? -14.125 -8.779 4.483 1.00 94.75 303 ARG A N 1
ATOM 2326 C CA . ARG A 1 303 ? -14.878 -8.481 3.255 1.00 94.75 303 ARG A CA 1
ATOM 2327 C C . ARG A 1 303 ? -16.006 -7.480 3.485 1.00 94.75 303 ARG A C 1
ATOM 2329 O O . ARG A 1 303 ? -16.200 -6.624 2.633 1.00 94.75 303 ARG A O 1
ATOM 2336 N N . SER A 1 304 ? -16.668 -7.542 4.642 1.00 95.25 304 SER A N 1
ATOM 2337 C CA . SER A 1 304 ? -17.761 -6.632 5.020 1.00 95.25 304 SER A CA 1
ATOM 2338 C C . SER A 1 304 ? -17.317 -5.246 5.525 1.00 95.25 304 SER A C 1
ATOM 2340 O O . SER A 1 304 ? -18.152 -4.364 5.740 1.00 95.25 304 SER A O 1
ATOM 2342 N N . LEU A 1 305 ? -16.013 -5.012 5.742 1.00 96.31 305 LEU A N 1
ATOM 2343 C CA . LEU A 1 305 ? -15.526 -3.742 6.298 1.00 96.31 305 LEU A CA 1
ATOM 2344 C C . LEU A 1 305 ? -15.837 -2.524 5.414 1.00 96.31 305 LEU A C 1
ATOM 2346 O O . LEU A 1 305 ? -16.351 -1.556 5.980 1.00 96.31 305 LEU A O 1
ATOM 2350 N N . PRO A 1 306 ? -15.629 -2.549 4.078 1.00 95.81 306 PRO A N 1
ATOM 2351 C CA . PRO A 1 306 ? -15.998 -1.425 3.220 1.00 95.81 306 PRO A CA 1
ATOM 2352 C C . PRO A 1 306 ? -17.468 -1.026 3.361 1.00 95.81 306 PRO A C 1
ATOM 2354 O O . PRO A 1 306 ? -17.774 0.157 3.407 1.00 95.81 306 PRO A O 1
ATOM 2357 N N . GLU A 1 307 ? -18.374 -1.995 3.504 1.00 95.19 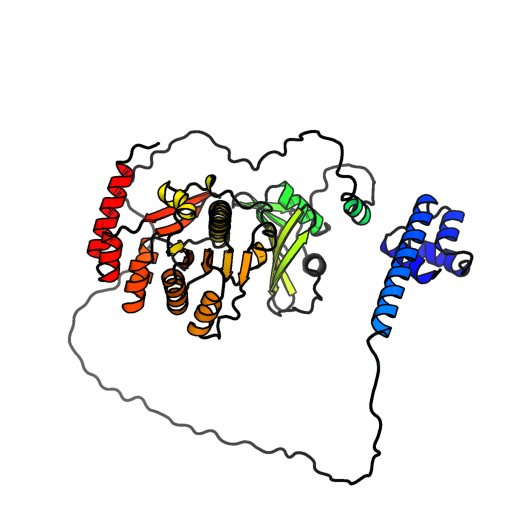307 GLU A N 1
ATOM 2358 C CA . GLU A 1 307 ? -19.812 -1.744 3.660 1.00 95.19 307 GLU A CA 1
ATOM 2359 C C . GLU A 1 307 ? -20.151 -1.182 5.041 1.00 95.19 307 GLU A C 1
ATOM 2361 O O . GLU A 1 307 ? -20.907 -0.221 5.160 1.00 95.19 307 GLU A O 1
ATOM 2366 N N . SER A 1 308 ? -19.564 -1.756 6.094 1.00 95.06 308 SER A N 1
ATOM 2367 C CA . SER A 1 308 ? -19.815 -1.318 7.472 1.00 95.06 308 SER A CA 1
ATOM 2368 C C . SER A 1 308 ? -19.173 0.028 7.827 1.00 95.06 308 SER A C 1
ATOM 2370 O O . SER A 1 308 ? -19.562 0.620 8.832 1.00 95.06 308 SER A O 1
ATOM 2372 N N . SER A 1 309 ? -18.219 0.513 7.019 1.00 93.69 309 SER A N 1
ATOM 2373 C CA . SER A 1 309 ? -17.562 1.820 7.167 1.00 93.69 309 SER A CA 1
ATOM 2374 C C . SER A 1 309 ? -17.098 2.109 8.608 1.00 93.69 309 SER A C 1
ATOM 2376 O O . SER A 1 309 ? -17.493 3.114 9.212 1.00 93.69 309 SER A O 1
ATOM 2378 N N . PRO A 1 310 ? -16.279 1.232 9.215 1.00 95.19 310 PRO A N 1
ATOM 2379 C CA . PRO A 1 310 ? -15.830 1.440 10.583 1.00 95.19 310 PRO A CA 1
ATOM 2380 C C . PRO A 1 310 ? -14.949 2.696 10.713 1.00 95.19 310 PRO A C 1
ATOM 2382 O O . PRO A 1 310 ? -14.324 3.110 9.730 1.00 95.19 310 PRO A O 1
ATOM 2385 N N . PRO A 1 311 ? -14.825 3.263 11.929 1.00 95.94 311 PRO A N 1
ATOM 2386 C CA . PRO A 1 311 ? -14.037 4.475 12.146 1.00 95.94 311 PRO A CA 1
ATOM 2387 C C . PRO A 1 311 ? -12.555 4.296 11.804 1.00 95.94 311 PRO A C 1
ATOM 2389 O O . PRO A 1 311 ? -11.950 5.191 11.225 1.00 95.94 311 PRO A O 1
ATOM 2392 N N . LEU A 1 312 ? -11.960 3.147 12.147 1.00 97.94 312 LEU A N 1
ATOM 2393 C CA . LEU A 1 312 ? -10.550 2.873 11.874 1.00 97.94 312 LEU A CA 1
ATOM 2394 C C . LEU A 1 312 ? -10.280 1.396 11.560 1.00 97.94 312 LEU A C 1
ATOM 2396 O O . LEU A 1 312 ? -10.598 0.508 12.357 1.00 97.94 312 LEU A O 1
ATOM 2400 N N . VAL A 1 313 ? -9.602 1.148 10.440 1.00 98.12 313 VAL A N 1
ATOM 2401 C CA . VAL A 1 313 ? -8.988 -0.141 10.092 1.00 98.12 313 VAL A CA 1
ATOM 2402 C C . VAL A 1 313 ? -7.505 0.073 9.821 1.00 98.12 313 VAL A C 1
ATOM 2404 O O . VAL A 1 313 ? -7.119 0.950 9.047 1.00 98.12 313 VAL A O 1
ATOM 2407 N N . LEU A 1 314 ? -6.667 -0.738 10.462 1.00 97.62 314 LEU A N 1
ATOM 2408 C CA . LEU A 1 314 ? -5.224 -0.703 10.264 1.00 97.62 314 LEU A CA 1
ATOM 2409 C C . LEU A 1 314 ? -4.786 -1.844 9.356 1.00 97.62 314 LEU A C 1
ATOM 2411 O O . LEU A 1 314 ? -5.160 -2.994 9.570 1.00 97.62 314 LEU A O 1
ATOM 2415 N N . PHE A 1 315 ? -3.954 -1.516 8.379 1.00 96.88 315 PHE A N 1
ATOM 2416 C CA . PHE A 1 315 ? -3.319 -2.462 7.478 1.00 96.88 315 PHE A CA 1
ATOM 2417 C C . PHE A 1 315 ? -1.824 -2.554 7.793 1.00 96.88 315 PHE A C 1
ATOM 2419 O O . PHE A 1 315 ? -1.180 -1.561 8.124 1.00 96.88 315 PHE A O 1
ATOM 2426 N N . SER A 1 316 ? -1.243 -3.741 7.713 1.00 95.56 316 SER A N 1
ATOM 2427 C CA . SER A 1 316 ? 0.197 -3.935 7.899 1.00 95.56 316 SER A CA 1
ATOM 2428 C C . SER A 1 316 ? 0.709 -5.021 6.960 1.00 95.56 316 SER A C 1
ATOM 2430 O O . SER A 1 316 ? -0.090 -5.747 6.373 1.00 95.56 316 SER A O 1
ATOM 2432 N N . GLY A 1 317 ? 2.019 -5.117 6.758 1.00 92.00 317 GLY A N 1
ATOM 2433 C CA . GLY A 1 317 ? 2.582 -6.089 5.826 1.00 92.00 317 GLY A CA 1
ATOM 2434 C C . GLY A 1 317 ? 3.953 -5.697 5.293 1.00 92.00 317 GLY A C 1
ATOM 2435 O O . GLY A 1 317 ? 4.370 -4.541 5.350 1.00 92.00 317 GLY A O 1
ATOM 2436 N N . HIS A 1 318 ? 4.673 -6.689 4.769 1.00 83.25 318 HIS A N 1
ATOM 2437 C CA . HIS A 1 318 ? 6.044 -6.494 4.290 1.00 83.25 318 HIS A CA 1
ATOM 2438 C C . HIS A 1 318 ? 6.102 -5.806 2.920 1.00 83.25 318 HIS A C 1
ATOM 2440 O O . HIS A 1 318 ? 6.939 -4.936 2.678 1.00 83.25 318 HIS A O 1
ATOM 2446 N N . ASN A 1 319 ? 5.218 -6.210 2.007 1.00 84.75 319 ASN A N 1
ATOM 2447 C CA . ASN A 1 319 ? 5.248 -5.762 0.624 1.00 84.75 319 ASN A CA 1
ATOM 2448 C C . ASN A 1 319 ? 4.323 -4.553 0.437 1.00 84.75 319 ASN A C 1
ATOM 2450 O O . ASN A 1 319 ? 3.102 -4.669 0.418 1.00 84.75 319 ASN A O 1
ATOM 2454 N N . ARG A 1 320 ? 4.926 -3.371 0.273 1.00 79.25 320 ARG A N 1
ATOM 2455 C CA . ARG A 1 320 ? 4.184 -2.115 0.091 1.00 79.25 320 ARG A CA 1
ATOM 2456 C C . ARG A 1 320 ? 3.323 -2.101 -1.174 1.00 79.25 320 ARG A C 1
ATOM 2458 O O . ARG A 1 320 ? 2.279 -1.463 -1.160 1.00 79.25 320 ARG A O 1
ATOM 2465 N N . LYS A 1 321 ? 3.737 -2.784 -2.250 1.00 79.00 321 LYS A N 1
ATOM 2466 C CA . LYS A 1 321 ? 2.994 -2.794 -3.523 1.00 79.00 321 LYS A CA 1
ATOM 2467 C C . LYS A 1 321 ? 1.691 -3.574 -3.395 1.00 79.00 321 LYS A C 1
ATOM 2469 O O . LYS A 1 321 ? 0.647 -3.099 -3.827 1.00 79.00 321 LYS A O 1
ATOM 2474 N N . SER A 1 322 ? 1.751 -4.761 -2.797 1.00 83.94 322 SER A N 1
ATOM 2475 C CA . SER A 1 322 ? 0.562 -5.587 -2.591 1.00 83.94 322 SER A CA 1
ATOM 2476 C C . SER A 1 322 ? -0.362 -4.971 -1.538 1.00 83.94 322 SER A C 1
ATOM 2478 O O . SER A 1 322 ? -1.559 -4.879 -1.785 1.00 83.94 322 SER A O 1
ATOM 2480 N N . LEU A 1 323 ? 0.194 -4.390 -0.466 1.00 88.00 323 LEU A N 1
ATOM 2481 C CA . LEU A 1 323 ? -0.588 -3.647 0.525 1.00 88.00 323 LEU A CA 1
ATOM 2482 C C . LEU A 1 323 ? -1.327 -2.458 -0.103 1.00 88.00 323 LEU A C 1
ATOM 2484 O O . LEU A 1 323 ? -2.508 -2.253 0.162 1.00 88.00 323 LEU A O 1
ATOM 2488 N N . TYR A 1 324 ? -0.644 -1.698 -0.964 1.00 85.06 324 TYR A N 1
ATOM 2489 C CA . TYR A 1 324 ? -1.252 -0.619 -1.736 1.00 85.06 324 TYR A CA 1
ATOM 2490 C C . TYR A 1 324 ? -2.387 -1.137 -2.627 1.00 85.06 324 TYR A C 1
ATOM 2492 O O . TYR A 1 324 ? -3.476 -0.567 -2.621 1.00 85.06 324 TYR A O 1
ATOM 2500 N N . SER A 1 325 ? -2.164 -2.243 -3.347 1.00 85.12 325 SER A N 1
ATOM 2501 C CA . SER A 1 325 ? -3.211 -2.875 -4.155 1.00 85.12 325 SER A CA 1
ATOM 2502 C C . SER A 1 325 ? -4.424 -3.241 -3.301 1.00 85.12 325 SER A C 1
ATOM 2504 O O . SER A 1 325 ? -5.541 -2.918 -3.684 1.00 85.12 325 SER A O 1
ATOM 2506 N N . THR A 1 326 ? -4.218 -3.850 -2.130 1.00 90.50 326 THR A N 1
ATOM 2507 C CA . THR A 1 326 ? -5.286 -4.203 -1.183 1.00 90.50 326 THR A CA 1
ATOM 2508 C C . THR A 1 326 ? -6.049 -2.963 -0.694 1.00 90.50 326 THR A C 1
ATOM 2510 O O . THR A 1 326 ? -7.281 -2.982 -0.639 1.00 90.50 326 THR A O 1
ATOM 2513 N N . LEU A 1 327 ? -5.353 -1.865 -0.378 1.00 91.75 327 LEU A N 1
ATOM 2514 C CA . LEU A 1 327 ? -5.987 -0.595 -0.003 1.00 91.75 327 LEU A CA 1
ATOM 2515 C C . LEU A 1 327 ? -6.805 0.011 -1.141 1.00 91.75 327 LEU A C 1
ATOM 2517 O O . LEU A 1 327 ? -7.910 0.491 -0.902 1.00 91.75 327 LEU A O 1
ATOM 2521 N N . LEU A 1 328 ? -6.284 -0.020 -2.369 1.00 88.38 328 LEU A N 1
ATOM 2522 C CA . LEU A 1 328 ? -6.985 0.486 -3.544 1.00 88.38 328 LEU A CA 1
ATOM 2523 C C . LEU A 1 328 ? -8.266 -0.319 -3.791 1.00 88.38 328 LEU A C 1
ATOM 2525 O O . LEU A 1 328 ? -9.331 0.271 -3.964 1.00 88.38 328 LEU A O 1
ATOM 2529 N N . SER A 1 329 ? -8.186 -1.650 -3.708 1.00 90.44 329 SER A N 1
ATOM 2530 C CA . SER A 1 329 ? -9.344 -2.543 -3.786 1.00 90.44 329 SER A CA 1
ATOM 2531 C C . SER A 1 329 ? -10.400 -2.210 -2.729 1.00 90.44 329 SER A C 1
ATOM 2533 O O . SER A 1 329 ? -11.584 -2.121 -3.055 1.00 90.44 329 SER A O 1
ATOM 2535 N N . TYR A 1 330 ? -9.986 -1.987 -1.473 1.00 93.88 330 TYR A N 1
ATOM 2536 C CA . TYR A 1 330 ? -10.895 -1.560 -0.405 1.00 93.88 330 TYR A CA 1
ATOM 2537 C C . TYR A 1 330 ? -11.549 -0.224 -0.755 1.00 93.88 330 TYR A C 1
ATOM 2539 O O . TYR A 1 330 ? -12.765 -0.084 -0.650 1.00 93.88 330 TYR A O 1
ATOM 2547 N N . ALA A 1 331 ? -10.745 0.767 -1.142 1.00 92.12 331 ALA A N 1
ATOM 2548 C CA . ALA A 1 331 ? -11.201 2.125 -1.396 1.00 92.12 331 ALA A CA 1
ATOM 2549 C C . ALA A 1 331 ? -12.249 2.156 -2.515 1.00 92.12 331 ALA A C 1
ATOM 2551 O O . ALA A 1 331 ? -13.298 2.778 -2.366 1.00 92.12 331 ALA A O 1
ATOM 2552 N N . MET A 1 332 ? -12.014 1.410 -3.594 1.00 89.31 332 MET A N 1
ATOM 2553 C CA . MET A 1 332 ? -12.976 1.265 -4.683 1.00 89.31 332 MET A CA 1
ATOM 2554 C C . MET A 1 332 ? -14.269 0.594 -4.229 1.00 89.31 332 MET A C 1
ATOM 2556 O O . MET A 1 332 ? -15.343 1.119 -4.510 1.00 89.31 332 MET A O 1
ATOM 2560 N N . GLN A 1 333 ? -14.187 -0.513 -3.482 1.00 92.50 333 GLN A N 1
ATOM 2561 C CA . GLN A 1 333 ? -15.375 -1.173 -2.933 1.00 92.50 333 GLN A CA 1
ATOM 2562 C C . GLN A 1 333 ? -16.168 -0.220 -2.028 1.00 92.50 333 GLN A C 1
ATOM 2564 O O . GLN A 1 333 ? -17.391 -0.140 -2.117 1.00 92.50 333 GLN A O 1
ATOM 2569 N N . TYR A 1 334 ? -15.476 0.531 -1.171 1.00 94.06 334 TYR A N 1
ATOM 2570 C CA . TYR A 1 334 ? -16.082 1.523 -0.293 1.00 94.06 334 TYR A CA 1
ATOM 2571 C C . TYR A 1 334 ? -16.798 2.615 -1.097 1.00 94.06 334 TYR A C 1
ATOM 2573 O O . TYR A 1 334 ? -17.945 2.945 -0.805 1.00 94.06 334 TYR A O 1
ATOM 2581 N N . GLN A 1 335 ? -16.156 3.160 -2.132 1.00 91.06 335 GLN A N 1
ATOM 2582 C CA . GLN A 1 335 ? -16.757 4.205 -2.957 1.00 91.06 335 GLN A CA 1
ATOM 2583 C C . GLN A 1 335 ? -17.969 3.693 -3.731 1.00 91.06 335 GLN A C 1
ATOM 2585 O O . GLN A 1 335 ? -18.971 4.401 -3.793 1.00 91.06 335 GLN A O 1
ATOM 2590 N N . GLN A 1 336 ? -17.918 2.467 -4.254 1.00 90.69 336 GLN A N 1
ATOM 2591 C CA . GLN A 1 336 ? -19.058 1.860 -4.942 1.00 90.69 336 GLN A CA 1
ATOM 2592 C C . GLN A 1 336 ? -20.279 1.739 -4.022 1.00 90.69 336 GLN A C 1
ATOM 2594 O O . GLN A 1 336 ? -21.406 1.944 -4.470 1.00 90.69 336 GLN A O 1
ATOM 2599 N N . VAL A 1 337 ? -20.059 1.439 -2.737 1.00 94.00 337 VAL A N 1
ATOM 2600 C CA . VAL A 1 337 ? -21.129 1.284 -1.740 1.00 94.00 337 VAL A CA 1
ATOM 2601 C C . VAL A 1 337 ? -21.643 2.632 -1.228 1.00 94.00 337 VAL A C 1
ATOM 2603 O O . VAL A 1 337 ? -22.852 2.837 -1.156 1.00 94.00 337 VAL A O 1
ATOM 2606 N N . HIS A 1 338 ? -20.747 3.555 -0.867 1.00 93.38 338 HIS A N 1
ATOM 2607 C CA . HIS A 1 338 ? -21.108 4.788 -0.151 1.00 93.38 338 HIS A CA 1
ATOM 2608 C C . HIS A 1 338 ? -21.216 6.026 -1.040 1.00 93.38 338 HIS A C 1
ATOM 2610 O O . HIS A 1 338 ? -21.770 7.029 -0.603 1.00 93.38 338 HIS A O 1
ATOM 2616 N N . GLN A 1 339 ? -20.674 5.986 -2.259 1.00 91.81 339 GLN A N 1
ATOM 2617 C CA . GLN A 1 339 ? -20.653 7.104 -3.213 1.00 91.81 339 GLN A CA 1
ATOM 2618 C C . GLN A 1 339 ? -20.081 8.411 -2.625 1.00 91.81 339 GLN A C 1
ATOM 2620 O O . GLN A 1 339 ? -20.510 9.510 -2.972 1.00 91.81 339 GLN A O 1
ATOM 2625 N N . THR A 1 340 ? -19.100 8.299 -1.725 1.00 90.12 340 THR A N 1
ATOM 2626 C CA . THR A 1 340 ? -18.435 9.432 -1.057 1.00 90.12 340 THR A CA 1
ATOM 2627 C C . THR A 1 340 ? -17.022 9.664 -1.603 1.00 90.12 340 THR A C 1
ATOM 2629 O O . THR A 1 340 ? -16.439 8.759 -2.208 1.00 90.12 340 THR A O 1
ATOM 2632 N N . PRO A 1 341 ? -16.455 10.874 -1.429 1.00 89.00 341 PRO A N 1
ATOM 2633 C CA . PRO A 1 341 ? -15.074 11.152 -1.816 1.00 89.00 341 PRO A CA 1
ATOM 2634 C C . PRO A 1 341 ? -14.067 10.302 -1.028 1.00 89.00 341 PRO A C 1
ATOM 2636 O O . PRO A 1 341 ? -14.279 9.973 0.143 1.00 89.00 341 PRO A O 1
ATOM 2639 N N . ILE A 1 342 ? -12.942 9.991 -1.673 1.00 90.75 342 ILE A N 1
ATOM 2640 C CA . ILE A 1 342 ? -11.793 9.340 -1.039 1.00 90.75 342 ILE A CA 1
ATOM 2641 C C . ILE A 1 342 ? -10.659 10.350 -0.953 1.00 90.75 342 ILE A C 1
ATOM 2643 O O . ILE A 1 342 ? -10.209 10.871 -1.968 1.00 90.75 342 ILE A O 1
ATOM 2647 N N . TYR A 1 343 ? -10.158 10.589 0.250 1.00 89.12 343 TYR A N 1
ATOM 2648 C CA . TYR A 1 343 ? -9.002 11.437 0.502 1.00 89.12 343 TYR A CA 1
ATOM 2649 C C . TYR A 1 343 ? -7.816 10.553 0.838 1.00 89.12 343 TYR A C 1
ATOM 2651 O O . TYR A 1 343 ? -7.820 9.864 1.856 1.00 89.12 343 TYR A O 1
ATOM 2659 N N . TRP A 1 344 ? -6.804 10.566 -0.018 1.00 88.38 344 TRP A N 1
ATOM 2660 C CA . TRP A 1 344 ? -5.652 9.688 0.115 1.00 88.38 344 TRP A CA 1
ATOM 2661 C C . TRP A 1 344 ? -4.394 10.517 0.336 1.00 88.38 344 TRP A C 1
ATOM 2663 O O . TRP A 1 344 ? -3.919 11.181 -0.584 1.00 88.38 344 TRP A O 1
ATOM 2673 N N . LEU A 1 345 ? -3.847 10.474 1.553 1.00 85.00 345 LEU A N 1
ATOM 2674 C CA . LEU A 1 345 ? -2.521 11.007 1.836 1.00 85.00 345 LEU A CA 1
ATOM 2675 C C . LEU A 1 345 ? -1.467 9.945 1.525 1.00 85.00 345 LEU A C 1
ATOM 2677 O O . LEU A 1 345 ? -1.361 8.936 2.226 1.00 85.00 345 LEU A O 1
ATOM 2681 N N . THR A 1 346 ? -0.669 10.195 0.492 1.00 78.31 346 THR A N 1
ATOM 2682 C CA . THR A 1 346 ? 0.403 9.290 0.066 1.00 78.31 346 THR A CA 1
ATOM 2683 C C . THR A 1 346 ? 1.583 10.068 -0.505 1.00 78.31 346 THR A C 1
ATOM 2685 O O . THR A 1 346 ? 1.412 11.009 -1.279 1.00 78.31 346 THR A O 1
ATOM 2688 N N . ASP A 1 347 ? 2.801 9.641 -0.164 1.00 66.44 347 ASP A N 1
ATOM 2689 C CA . ASP A 1 347 ? 4.039 10.093 -0.816 1.00 66.44 347 ASP A CA 1
ATOM 2690 C C . ASP A 1 347 ? 4.203 9.505 -2.232 1.00 66.44 347 ASP A C 1
ATOM 2692 O O . ASP A 1 347 ? 5.070 9.921 -3.006 1.00 66.44 347 ASP A O 1
ATOM 2696 N N . ASN A 1 348 ? 3.326 8.568 -2.592 1.00 63.34 348 ASN A N 1
ATOM 2697 C CA . ASN A 1 348 ? 3.330 7.784 -3.807 1.00 63.34 348 ASN A CA 1
ATOM 2698 C C . ASN A 1 348 ? 1.988 7.883 -4.552 1.00 63.34 348 ASN A C 1
ATOM 2700 O O . ASN A 1 348 ? 1.426 6.886 -5.006 1.00 63.34 348 ASN A O 1
ATOM 2704 N N . ALA A 1 349 ? 1.529 9.117 -4.792 1.00 60.88 349 ALA A N 1
ATOM 2705 C CA . ALA A 1 349 ? 0.360 9.473 -5.621 1.00 60.88 349 ALA A CA 1
ATOM 2706 C C . ALA A 1 349 ? 0.342 8.851 -7.038 1.00 60.88 349 ALA A C 1
ATOM 2708 O O . ALA A 1 349 ? -0.628 8.956 -7.785 1.00 60.88 349 ALA A O 1
ATOM 2709 N N . LYS A 1 350 ? 1.456 8.233 -7.427 1.00 61.72 350 LYS A N 1
ATOM 2710 C CA . LYS A 1 350 ? 1.833 7.783 -8.761 1.00 61.72 350 LYS A CA 1
ATOM 2711 C C . LYS A 1 350 ? 0.926 6.666 -9.297 1.00 61.72 350 LYS A C 1
ATOM 2713 O O . LYS A 1 350 ? 0.801 6.531 -10.511 1.00 61.72 350 LYS A O 1
ATOM 2718 N N . TRP A 1 351 ? 0.274 5.929 -8.400 1.00 57.28 351 TRP A N 1
ATOM 2719 C CA . TRP A 1 351 ? -0.649 4.832 -8.701 1.00 57.28 351 TRP A CA 1
ATOM 2720 C C . TRP A 1 351 ? -2.124 5.263 -8.805 1.00 57.28 351 TRP A C 1
ATOM 2722 O O . TRP A 1 351 ? -2.927 4.537 -9.378 1.00 57.28 351 TRP A O 1
ATOM 2732 N N . LEU A 1 352 ? -2.482 6.456 -8.311 1.00 58.34 352 LEU A N 1
ATOM 2733 C CA . LEU A 1 352 ? -3.869 6.955 -8.268 1.00 58.34 352 LEU A CA 1
ATOM 2734 C C . LEU A 1 352 ? -4.294 7.703 -9.537 1.00 58.34 352 LEU A C 1
ATOM 2736 O O . LEU A 1 352 ? -5.416 8.174 -9.641 1.00 58.34 352 LEU A O 1
ATOM 2740 N N . ALA A 1 353 ? -3.406 7.854 -10.516 1.00 52.56 353 ALA A N 1
ATOM 2741 C CA . ALA A 1 353 ? -3.656 8.731 -11.654 1.00 52.56 353 ALA A CA 1
ATOM 2742 C C . ALA A 1 353 ? -4.541 8.119 -12.765 1.00 52.56 353 ALA A C 1
ATOM 2744 O O . ALA A 1 353 ? -4.919 8.855 -13.672 1.00 52.56 353 ALA A O 1
ATOM 2745 N N . ASP A 1 354 ? -4.890 6.826 -12.689 1.00 52.16 354 ASP A N 1
ATOM 2746 C CA . AS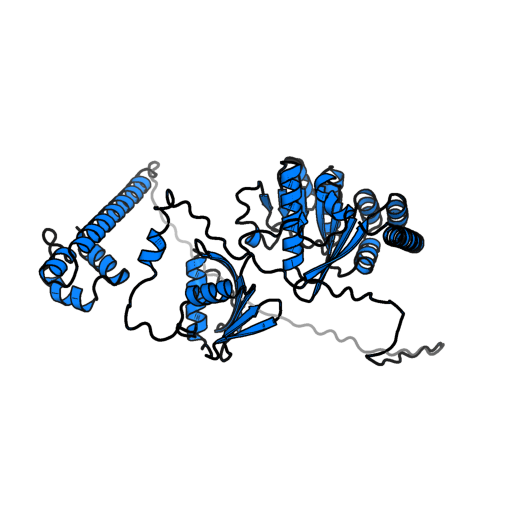P A 1 354 ? -5.880 6.175 -13.577 1.00 52.16 354 ASP A CA 1
ATOM 2747 C C . ASP A 1 354 ? -7.246 5.966 -12.903 1.00 52.16 354 ASP A C 1
ATOM 2749 O O . ASP A 1 354 ? -8.192 5.533 -13.552 1.00 52.16 354 ASP A O 1
ATOM 2753 N N . THR A 1 355 ? -7.419 6.341 -11.630 1.00 55.25 355 THR A N 1
ATOM 2754 C CA . THR A 1 355 ? -8.719 6.220 -10.947 1.00 55.25 355 THR A CA 1
ATOM 2755 C C . THR A 1 355 ? -9.683 7.356 -11.302 1.00 55.25 355 THR A C 1
ATOM 2757 O O . THR A 1 355 ? -10.552 7.687 -10.506 1.00 55.25 355 THR A O 1
ATOM 2760 N N . SER A 1 356 ? -9.553 7.951 -12.495 1.00 50.91 356 SER A N 1
ATOM 2761 C CA . SER A 1 356 ? -10.314 9.132 -12.944 1.00 50.91 356 SER A CA 1
ATOM 2762 C C . SER A 1 356 ? -11.841 8.971 -12.887 1.00 50.91 356 SER A C 1
ATOM 2764 O O . SER A 1 356 ? -12.558 9.965 -12.803 1.00 50.91 356 SER A O 1
ATOM 2766 N N . GLU A 1 357 ? -12.339 7.732 -12.870 1.00 57.81 357 GLU A N 1
ATOM 2767 C CA . GLU A 1 357 ? -13.761 7.405 -12.694 1.00 57.81 357 GLU A CA 1
ATOM 2768 C C . GLU A 1 357 ? -14.260 7.560 -11.246 1.00 57.81 357 GLU A C 1
ATOM 2770 O O . GLU A 1 357 ? -15.463 7.631 -10.998 1.00 57.81 357 GLU A O 1
ATOM 2775 N N . TYR A 1 358 ? -13.349 7.630 -10.277 1.00 62.72 358 TYR A N 1
ATOM 2776 C CA . TYR A 1 358 ? -13.638 7.682 -8.851 1.00 62.72 358 TYR A CA 1
ATOM 2777 C C . TYR A 1 358 ? -13.183 9.031 -8.267 1.00 62.72 358 TYR A C 1
ATOM 2779 O O . TYR A 1 358 ? -12.115 9.531 -8.623 1.00 62.72 358 TYR A O 1
ATOM 2787 N N . PRO A 1 359 ? -13.943 9.632 -7.332 1.00 69.00 359 PRO A N 1
ATOM 2788 C CA . PRO A 1 359 ? -13.614 10.919 -6.718 1.00 69.00 359 PRO A CA 1
ATOM 2789 C C . PRO A 1 359 ? -12.467 10.791 -5.696 1.00 69.00 359 PRO A C 1
ATOM 2791 O O . PRO A 1 359 ? -12.661 10.977 -4.492 1.00 69.00 359 PRO A O 1
ATOM 2794 N N . PHE A 1 360 ? -11.267 10.453 -6.171 1.00 76.38 360 PHE A N 1
ATOM 2795 C CA . PHE A 1 360 ? -10.042 10.463 -5.382 1.00 76.38 360 PHE A CA 1
ATOM 2796 C C . PHE A 1 360 ? -9.466 11.876 -5.319 1.00 76.38 360 PHE A C 1
ATOM 2798 O O . PHE A 1 360 ? -9.167 12.503 -6.333 1.00 76.38 360 PHE A O 1
ATOM 2805 N N . VAL A 1 361 ? -9.246 12.356 -4.103 1.00 76.88 361 VAL A N 1
ATOM 2806 C CA . VAL A 1 361 ? -8.466 13.552 -3.814 1.00 76.88 361 VAL A CA 1
ATOM 2807 C C . VAL A 1 361 ? -7.138 13.089 -3.241 1.00 76.88 361 VAL A C 1
ATOM 2809 O O . VAL A 1 361 ? -7.061 12.619 -2.103 1.00 76.88 361 VAL A O 1
ATOM 2812 N N . VAL A 1 362 ? -6.088 13.199 -4.050 1.00 70.75 362 VAL A N 1
ATOM 2813 C CA . VAL A 1 362 ? -4.738 12.851 -3.614 1.00 70.75 362 VAL A CA 1
ATOM 2814 C C . VAL A 1 362 ? -4.119 14.045 -2.912 1.00 70.75 362 VAL A C 1
ATOM 2816 O O . VAL A 1 362 ? -3.965 15.117 -3.494 1.00 70.75 362 VAL A O 1
ATOM 2819 N N . LEU A 1 363 ? -3.760 13.844 -1.654 1.00 69.19 363 LEU A N 1
ATOM 2820 C CA . LEU A 1 363 ? -3.074 14.823 -0.832 1.00 69.19 363 LEU A CA 1
ATOM 2821 C C . LEU A 1 363 ? -1.605 14.393 -0.801 1.00 69.19 363 LEU A C 1
ATOM 2823 O O . LEU A 1 363 ? -1.304 13.242 -0.476 1.00 69.19 363 LEU A O 1
ATOM 2827 N N . GLN A 1 364 ? -0.690 15.272 -1.212 1.00 63.38 364 GLN A N 1
ATOM 2828 C CA . GLN A 1 364 ? 0.742 14.989 -1.119 1.00 63.38 364 GLN A CA 1
ATOM 2829 C C . GLN A 1 364 ? 1.258 15.372 0.275 1.00 63.38 364 GLN A C 1
ATOM 2831 O O . GLN A 1 364 ? 0.724 16.283 0.914 1.00 63.38 364 GLN A O 1
ATOM 2836 N N . PRO A 1 365 ? 2.280 14.674 0.797 1.00 54.62 365 PRO A N 1
ATOM 2837 C CA . PRO A 1 365 ? 2.807 14.927 2.119 1.00 54.62 365 PRO A CA 1
ATOM 2838 C C . PRO A 1 365 ? 3.787 16.106 2.077 1.00 54.62 365 PRO A C 1
ATOM 2840 O O . PRO A 1 365 ? 4.949 15.987 2.449 1.00 54.62 365 PRO A O 1
ATOM 2843 N N . GLU A 1 366 ? 3.307 17.305 1.734 1.00 53.31 366 GLU A N 1
ATOM 2844 C CA . GLU A 1 366 ? 3.909 18.530 2.283 1.00 53.31 366 GLU A CA 1
ATOM 2845 C C . GLU A 1 366 ? 3.590 18.683 3.792 1.00 53.31 366 GLU A C 1
ATOM 2847 O O . GLU A 1 366 ? 4.016 19.633 4.450 1.00 53.31 366 GLU A O 1
ATOM 2852 N N . TRP A 1 367 ? 2.862 17.718 4.371 1.00 53.19 367 TRP A N 1
ATOM 2853 C CA . TRP A 1 367 ? 2.400 17.676 5.762 1.00 53.19 367 TRP A CA 1
ATOM 2854 C C . TRP A 1 367 ? 3.502 17.449 6.801 1.00 53.19 367 TRP A C 1
ATOM 2856 O O . TRP A 1 367 ? 3.260 17.662 7.985 1.00 53.19 367 TRP A O 1
ATOM 2866 N N . HIS A 1 368 ? 4.730 17.109 6.399 1.00 47.81 368 HIS A N 1
ATOM 2867 C CA . HIS A 1 368 ? 5.850 16.904 7.331 1.00 47.81 368 HIS A CA 1
ATOM 2868 C C . HIS A 1 368 ? 6.344 18.186 8.039 1.00 47.81 368 HIS A C 1
ATOM 2870 O O . HIS A 1 368 ? 7.267 18.116 8.850 1.00 47.81 368 HIS A O 1
ATOM 2876 N N . GLY A 1 369 ? 5.730 19.346 7.771 1.00 48.19 369 GLY A N 1
ATOM 2877 C CA . GLY A 1 369 ? 5.996 20.610 8.469 1.00 48.19 369 GLY A CA 1
ATOM 2878 C C . GLY A 1 369 ? 4.759 21.379 8.946 1.00 48.19 369 GLY A C 1
ATOM 2879 O O . GLY A 1 369 ? 4.921 22.454 9.522 1.00 48.19 369 GLY A O 1
ATOM 2880 N N . GLN A 1 370 ? 3.540 20.875 8.718 1.00 59.34 370 GLN A N 1
ATOM 2881 C CA . GLN A 1 370 ? 2.313 21.516 9.210 1.00 59.34 370 GLN A CA 1
ATOM 2882 C C . GLN A 1 370 ? 1.903 20.923 10.561 1.00 59.34 370 GLN A C 1
ATOM 2884 O O . GLN A 1 370 ? 2.144 19.746 10.830 1.00 59.34 370 GLN A O 1
ATOM 2889 N N . SER A 1 371 ? 1.295 21.728 11.437 1.00 65.62 371 SER A N 1
ATOM 2890 C CA . SER A 1 371 ? 0.791 21.201 12.706 1.00 65.62 371 SER A CA 1
ATOM 2891 C C . SER A 1 371 ? -0.386 20.254 12.458 1.00 65.62 371 SER A C 1
ATOM 2893 O O . SER A 1 371 ? -1.192 20.456 11.546 1.00 65.62 371 SER A O 1
ATOM 2895 N N . LEU A 1 372 ? -0.508 19.224 13.297 1.00 71.31 372 LEU A N 1
ATOM 2896 C CA . LEU A 1 372 ? -1.627 18.281 13.271 1.00 71.31 372 LEU A CA 1
ATOM 2897 C C . LEU A 1 372 ? -2.988 19.002 13.262 1.00 71.31 372 LEU A C 1
ATOM 2899 O O . LEU A 1 372 ? -3.879 18.633 12.499 1.00 71.31 372 LEU A O 1
ATOM 2903 N N . ASP A 1 373 ? -3.106 20.080 14.039 1.00 74.12 373 ASP A N 1
ATOM 2904 C CA . ASP A 1 373 ? -4.315 20.903 14.139 1.00 74.12 373 ASP A CA 1
ATOM 2905 C C . ASP A 1 373 ? -4.714 21.535 12.798 1.00 74.12 373 ASP A C 1
ATOM 2907 O O . ASP A 1 373 ? -5.902 21.609 12.483 1.00 74.12 373 ASP A O 1
ATOM 2911 N N . MET A 1 374 ? -3.744 21.961 11.977 1.00 75.75 374 MET A N 1
ATOM 2912 C CA . MET A 1 374 ? -4.025 22.493 10.639 1.00 75.75 374 MET A CA 1
ATOM 2913 C C . MET A 1 374 ? -4.578 21.410 9.714 1.00 75.75 374 MET A C 1
ATOM 2915 O O . MET A 1 374 ? -5.547 21.663 9.000 1.00 75.75 374 MET A O 1
ATOM 2919 N N . CYS A 1 375 ? -4.011 20.201 9.762 1.00 74.81 375 CYS A N 1
ATOM 2920 C CA . CYS A 1 375 ? -4.475 19.079 8.945 1.00 74.81 375 CYS A CA 1
ATOM 2921 C C . CYS A 1 375 ? -5.914 18.698 9.309 1.00 74.81 375 CYS A C 1
ATOM 2923 O O . CYS A 1 375 ? -6.775 18.585 8.440 1.00 74.81 375 CYS A O 1
ATOM 2925 N N . VAL A 1 376 ? -6.199 18.564 10.606 1.00 81.75 376 VAL A N 1
ATOM 2926 C CA . VAL A 1 376 ? -7.544 18.228 11.090 1.00 81.75 376 VAL A CA 1
ATOM 2927 C C . VAL A 1 376 ? -8.542 19.338 10.767 1.00 81.75 376 VAL A C 1
ATOM 2929 O O . VAL A 1 376 ? -9.639 19.042 10.302 1.00 81.75 376 VAL A O 1
ATOM 2932 N N . SER A 1 377 ? -8.157 20.607 10.925 1.00 82.56 377 SER A N 1
ATOM 2933 C CA . SER A 1 377 ? -9.007 21.746 10.551 1.00 82.56 377 SER A CA 1
ATOM 2934 C C . SER A 1 377 ? -9.312 21.766 9.052 1.00 82.56 377 SER A C 1
ATOM 2936 O O . SER A 1 377 ? -10.434 22.066 8.655 1.00 82.56 377 SER A O 1
ATOM 2938 N N . ALA A 1 378 ? -8.341 21.425 8.199 1.00 81.94 378 ALA A N 1
ATOM 2939 C CA . ALA A 1 378 ? -8.579 21.297 6.766 1.00 81.94 378 ALA A CA 1
ATOM 2940 C C . ALA A 1 378 ? -9.591 20.178 6.479 1.00 81.94 378 ALA A C 1
ATOM 2942 O O . ALA A 1 378 ? -10.569 20.418 5.778 1.00 81.94 378 ALA A O 1
ATOM 2943 N N . ILE A 1 379 ? -9.415 19.002 7.094 1.00 84.50 379 ILE A N 1
ATOM 2944 C CA . ILE A 1 379 ? -10.31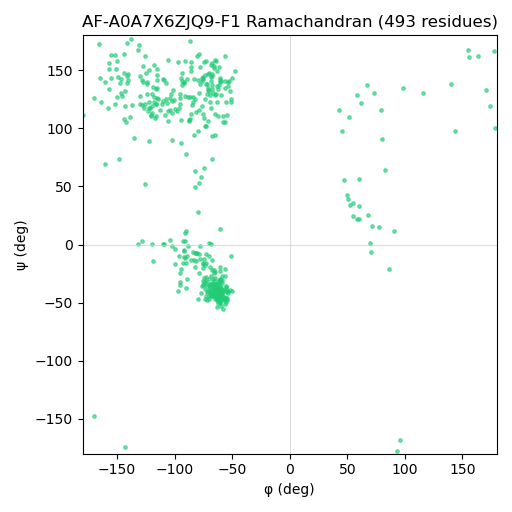6 17.848 6.939 1.00 84.50 379 ILE A CA 1
ATOM 2945 C C . ILE A 1 379 ? -11.739 18.167 7.415 1.00 84.50 379 ILE A C 1
ATOM 2947 O O . ILE A 1 379 ? -12.699 17.780 6.761 1.00 84.50 379 ILE A O 1
ATOM 2951 N N . GLN A 1 380 ? -11.903 18.929 8.498 1.00 86.56 380 GLN A N 1
ATOM 2952 C CA . GLN A 1 380 ? -13.222 19.350 8.992 1.00 86.56 380 GLN A CA 1
ATOM 2953 C C . GLN A 1 380 ? -14.025 20.194 7.992 1.00 86.56 380 GLN A C 1
ATOM 2955 O O . GLN A 1 380 ? -15.248 20.254 8.099 1.00 86.56 380 GLN A O 1
ATOM 2960 N N . ASN A 1 381 ? -13.357 20.841 7.034 1.00 85.62 381 ASN A N 1
ATOM 2961 C CA . ASN A 1 381 ? -14.004 21.625 5.981 1.00 85.62 381 ASN A CA 1
ATOM 2962 C C . ASN A 1 381 ? -14.294 20.805 4.711 1.00 85.62 381 ASN A C 1
ATOM 2964 O O . ASN A 1 381 ? -14.889 21.329 3.769 1.00 85.62 381 ASN A O 1
ATOM 2968 N N . LEU A 1 382 ? -13.864 19.542 4.662 1.00 86.56 382 LEU A N 1
ATOM 2969 C CA . LEU A 1 3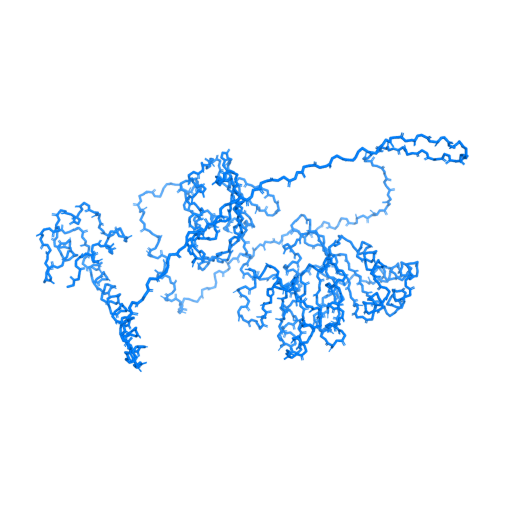82 ? -14.107 18.626 3.551 1.00 86.56 382 LEU A CA 1
ATOM 2970 C C . LEU A 1 382 ? -15.401 17.833 3.776 1.00 86.56 382 LEU A C 1
ATOM 2972 O O . LEU A 1 382 ? -15.871 17.670 4.902 1.00 86.56 382 LEU A O 1
ATOM 2976 N N . ALA A 1 383 ? -15.983 17.321 2.691 1.00 86.38 383 ALA A N 1
ATOM 2977 C CA . ALA A 1 383 ? -17.134 16.431 2.789 1.00 86.38 383 ALA A CA 1
ATOM 2978 C C . ALA A 1 383 ? -16.687 15.073 3.364 1.00 86.38 383 ALA A C 1
ATOM 2980 O O . ALA A 1 383 ? -15.702 14.525 2.870 1.00 86.38 383 ALA A O 1
ATOM 2981 N N . PRO A 1 384 ? -17.385 14.514 4.373 1.00 87.19 384 PRO A N 1
ATOM 2982 C CA . PRO A 1 384 ? -16.995 13.250 4.984 1.00 87.19 384 PRO A CA 1
ATOM 2983 C C . PRO A 1 384 ? -16.986 12.110 3.964 1.00 87.19 384 PRO A C 1
ATOM 2985 O O . PRO A 1 384 ? -17.856 12.013 3.097 1.00 87.19 384 PRO A O 1
ATOM 2988 N N . GLY A 1 385 ? -15.997 11.235 4.097 1.00 91.81 385 GLY A N 1
ATOM 2989 C CA . GLY A 1 385 ? -15.783 10.100 3.211 1.00 91.81 385 GLY A CA 1
ATOM 2990 C C . GLY A 1 385 ? -14.729 9.154 3.774 1.00 91.81 385 GLY A C 1
ATOM 2991 O O . GLY A 1 385 ? -14.592 9.021 4.994 1.00 91.81 385 GLY A O 1
ATOM 2992 N N . LEU A 1 386 ? -13.980 8.508 2.884 1.00 94.88 386 LEU A N 1
ATOM 2993 C CA . LEU A 1 386 ? -12.862 7.650 3.267 1.00 94.88 386 LEU A CA 1
ATOM 2994 C C . LEU A 1 386 ? -11.582 8.476 3.366 1.00 94.88 386 LEU A C 1
ATOM 2996 O O . LEU A 1 386 ? -11.207 9.142 2.404 1.00 94.88 386 LEU A O 1
ATOM 3000 N N . PHE A 1 387 ? -10.889 8.401 4.497 1.00 94.44 387 PHE A N 1
ATOM 3001 C CA . PHE A 1 387 ? -9.556 8.972 4.654 1.00 94.44 387 PHE A CA 1
ATOM 3002 C C . PHE A 1 387 ? -8.517 7.853 4.708 1.00 94.44 387 PHE A C 1
ATOM 3004 O O . PHE A 1 387 ? -8.614 6.947 5.532 1.00 94.44 387 PHE A O 1
ATOM 3011 N N . ILE A 1 388 ? -7.517 7.907 3.835 1.00 93.88 388 ILE A N 1
ATOM 3012 C CA . ILE A 1 388 ? -6.447 6.914 3.757 1.00 93.88 388 ILE A CA 1
ATOM 3013 C C . ILE A 1 388 ? -5.132 7.603 4.091 1.00 93.88 388 ILE A C 1
ATOM 3015 O O . ILE A 1 388 ? -4.730 8.541 3.405 1.00 93.88 388 ILE A O 1
ATOM 3019 N N . LEU A 1 389 ? -4.461 7.121 5.136 1.00 91.56 389 LEU A N 1
ATOM 3020 C CA . LEU A 1 389 ? -3.101 7.519 5.472 1.00 91.56 389 LEU A CA 1
ATOM 3021 C C . LEU A 1 389 ? -2.131 6.380 5.171 1.00 91.56 389 LEU A C 1
ATOM 3023 O O . LEU A 1 389 ? -2.099 5.367 5.872 1.00 91.56 389 LEU A O 1
ATOM 3027 N N . GLU A 1 390 ? -1.279 6.557 4.170 1.00 86.56 390 GLU A N 1
ATOM 3028 C CA . GLU A 1 390 ? -0.154 5.647 3.999 1.00 86.56 390 GLU A CA 1
ATOM 3029 C C . GLU A 1 390 ? 0.955 5.927 5.016 1.00 86.56 390 GLU A C 1
ATOM 3031 O O . GLU A 1 390 ? 1.303 7.069 5.305 1.00 86.56 390 GLU A O 1
ATOM 3036 N N . ASN A 1 391 ? 1.555 4.849 5.517 1.00 83.88 391 ASN A N 1
ATOM 3037 C CA . ASN A 1 391 ? 2.777 4.835 6.308 1.00 83.88 391 ASN A CA 1
ATOM 3038 C C . ASN A 1 391 ? 2.670 5.644 7.614 1.00 83.88 391 ASN A C 1
ATOM 3040 O O . ASN A 1 391 ? 3.501 6.505 7.901 1.00 83.88 391 ASN A O 1
ATOM 3044 N N . CYS A 1 392 ? 1.686 5.313 8.452 1.00 90.25 392 CYS A N 1
ATOM 3045 C CA . CYS A 1 392 ? 1.578 5.760 9.840 1.00 90.25 392 CYS A CA 1
ATOM 3046 C C . CYS A 1 392 ? 2.695 5.144 10.700 1.00 90.25 392 CYS A C 1
ATOM 3048 O O . CYS A 1 392 ? 2.485 4.229 11.497 1.00 90.25 392 CYS A O 1
ATOM 3050 N N . ALA A 1 393 ? 3.912 5.648 10.506 1.00 86.69 393 ALA A N 1
ATOM 3051 C CA . ALA A 1 393 ? 5.123 5.125 11.122 1.00 86.69 393 ALA A CA 1
ATOM 3052 C C . ALA A 1 393 ? 5.353 5.630 12.555 1.00 86.69 393 ALA A C 1
ATOM 3054 O O . ALA A 1 393 ? 6.106 5.021 13.316 1.00 86.69 393 ALA A O 1
ATOM 3055 N N . ASP A 1 394 ? 4.707 6.735 12.925 1.00 89.00 394 ASP A N 1
ATOM 3056 C CA . ASP A 1 394 ? 4.905 7.420 14.196 1.00 89.00 394 ASP A CA 1
ATOM 3057 C C . ASP A 1 394 ? 3.584 7.753 14.911 1.00 89.00 394 ASP A C 1
ATOM 3059 O O . ASP A 1 394 ? 2.482 7.681 14.360 1.00 89.00 394 ASP A O 1
ATOM 3063 N N . TYR A 1 395 ? 3.702 8.133 16.183 1.00 90.44 395 TYR A N 1
ATOM 3064 C CA . TYR A 1 395 ? 2.561 8.484 17.030 1.00 90.44 395 TYR A CA 1
ATOM 3065 C C . TYR A 1 395 ? 1.945 9.852 16.704 1.00 90.44 395 TYR A C 1
ATOM 3067 O O . TYR A 1 395 ? 0.852 10.165 17.176 1.00 90.44 395 TYR A O 1
ATOM 3075 N N . HIS A 1 396 ? 2.621 10.681 15.906 1.00 87.50 396 HIS A N 1
ATOM 3076 C CA . HIS A 1 396 ? 2.040 11.925 15.405 1.00 87.50 396 HIS A CA 1
ATOM 3077 C C . HIS A 1 396 ? 0.996 11.608 14.322 1.00 87.50 396 HIS A C 1
ATOM 3079 O O . HIS A 1 396 ? -0.149 12.050 14.397 1.00 87.50 396 HIS A O 1
ATOM 3085 N N . SER A 1 397 ? 1.360 10.733 13.390 1.00 89.50 397 SER A N 1
ATOM 3086 C CA . SER A 1 397 ? 0.508 10.175 12.342 1.00 89.50 397 SER A CA 1
ATOM 3087 C C . SER A 1 397 ? -0.660 9.380 12.930 1.00 89.50 397 SER A C 1
ATOM 3089 O O . SER A 1 397 ? -1.807 9.561 12.519 1.00 89.50 397 SER A O 1
ATOM 3091 N N . LEU A 1 398 ? -0.403 8.575 13.970 1.00 93.38 398 LEU A N 1
ATOM 3092 C CA . LEU A 1 398 ? -1.459 7.844 14.680 1.00 93.38 398 LEU A CA 1
ATOM 3093 C C . LEU A 1 398 ? -2.462 8.795 15.347 1.00 93.38 398 LEU A C 1
ATOM 3095 O O . LEU A 1 398 ? -3.663 8.527 15.366 1.00 93.38 398 LEU A O 1
ATOM 3099 N N . SER A 1 399 ? -1.986 9.919 15.889 1.00 92.44 399 SER A N 1
ATOM 3100 C CA . SER A 1 399 ? -2.857 10.946 16.462 1.00 92.44 399 SER A CA 1
ATOM 3101 C C . SER A 1 399 ? -3.762 11.575 15.402 1.00 92.44 399 SER A C 1
ATOM 3103 O O . SER A 1 399 ? -4.948 11.754 15.668 1.00 92.44 399 SER A O 1
ATOM 3105 N N . LEU A 1 400 ? -3.240 11.869 14.205 1.00 91.31 400 LEU A N 1
ATOM 3106 C CA . LEU A 1 400 ? -4.034 12.405 13.095 1.00 91.31 400 LEU A CA 1
ATOM 3107 C C . LEU A 1 400 ? -5.155 11.432 12.714 1.00 91.31 400 LEU A C 1
ATOM 3109 O O . LEU A 1 400 ? -6.325 11.802 12.729 1.00 91.31 400 LEU A O 1
ATOM 3113 N N . VAL A 1 401 ? -4.802 10.170 12.461 1.00 94.06 401 VAL A N 1
ATOM 3114 C CA . VAL A 1 401 ? -5.749 9.100 12.111 1.00 94.06 401 VAL A CA 1
ATOM 3115 C C . VAL A 1 401 ? -6.856 8.955 13.153 1.00 94.06 401 VAL A C 1
ATOM 3117 O O . VAL A 1 401 ? -8.034 8.909 12.807 1.00 94.06 401 VAL A O 1
ATOM 3120 N N . ASN A 1 402 ? -6.497 8.946 14.437 1.00 95.44 402 ASN A N 1
ATOM 3121 C CA . ASN A 1 402 ? -7.474 8.849 15.516 1.00 95.44 402 ASN A CA 1
ATOM 3122 C C . ASN A 1 402 ? -8.399 10.059 15.598 1.00 95.44 402 ASN A C 1
ATOM 3124 O O . ASN A 1 402 ? -9.586 9.896 15.875 1.00 95.44 402 ASN A O 1
ATOM 3128 N N . GLN A 1 403 ? -7.882 11.268 15.389 1.00 93.69 403 GLN A N 1
ATOM 3129 C CA . GLN A 1 403 ? -8.708 12.471 15.415 1.00 93.69 403 GLN A CA 1
ATOM 3130 C C . GLN A 1 403 ? -9.688 12.484 14.246 1.00 93.69 403 GLN A C 1
ATOM 3132 O O . GLN A 1 403 ? -10.870 12.720 14.472 1.00 93.69 403 GLN A O 1
ATOM 3137 N N . VAL A 1 404 ? -9.238 12.133 13.039 1.00 93.69 404 VAL A N 1
ATOM 3138 C CA . VAL A 1 404 ? -10.107 12.022 11.858 1.00 93.69 404 VAL A CA 1
ATOM 3139 C C . VAL A 1 404 ? -11.192 10.962 12.075 1.00 93.69 404 VAL A C 1
ATOM 3141 O O . VAL A 1 404 ? -12.371 11.255 11.891 1.00 93.69 404 VAL A O 1
ATOM 3144 N N . ALA A 1 405 ? -10.835 9.778 12.584 1.00 95.69 405 ALA A N 1
ATOM 3145 C CA . ALA A 1 405 ? -11.809 8.740 12.932 1.00 95.69 405 ALA A CA 1
ATOM 3146 C C . ALA A 1 405 ? -12.824 9.220 13.991 1.00 95.69 405 ALA A C 1
ATOM 3148 O O . ALA A 1 405 ? -14.018 8.944 13.894 1.00 95.69 405 ALA A O 1
ATOM 3149 N N . SER A 1 406 ? -12.374 10.008 14.974 1.00 94.00 406 SER A N 1
ATOM 3150 C CA . SER A 1 406 ? -13.239 10.572 16.025 1.00 94.00 406 SER A CA 1
ATOM 3151 C C . SER A 1 406 ? -14.211 11.640 15.505 1.00 94.00 406 SER A C 1
ATOM 3153 O O . SER A 1 406 ? -15.218 11.909 16.157 1.00 94.00 406 SER A O 1
ATOM 3155 N N . LEU A 1 407 ? -13.942 12.234 14.336 1.00 92.88 407 LEU A N 1
ATOM 3156 C CA . LEU A 1 407 ? -14.874 13.127 13.639 1.00 92.88 407 LEU A CA 1
ATOM 3157 C C . LEU A 1 407 ? -15.989 12.363 12.902 1.00 92.88 407 LEU A C 1
ATOM 3159 O O . LEU A 1 407 ? -16.853 12.995 12.300 1.00 92.88 407 LEU A O 1
ATOM 3163 N N . GLY A 1 408 ? -15.984 11.025 12.941 1.00 92.00 408 GLY A N 1
ATOM 3164 C CA . GLY A 1 408 ? -16.980 10.174 12.285 1.00 92.00 408 GLY A CA 1
ATOM 3165 C C . GLY A 1 408 ? -16.626 9.771 10.853 1.00 92.00 408 GLY A C 1
ATOM 3166 O O . GLY A 1 408 ? -17.482 9.254 10.141 1.00 92.00 408 GLY A O 1
ATOM 3167 N N . TRP A 1 409 ? -15.386 10.006 10.425 1.00 94.81 409 TRP A N 1
ATOM 3168 C CA . TRP A 1 409 ? -14.879 9.539 9.137 1.00 94.81 409 TRP A CA 1
ATOM 3169 C C . TRP A 1 409 ? -14.516 8.053 9.206 1.00 94.81 409 TRP A C 1
ATOM 3171 O O . TRP A 1 409 ? -14.125 7.561 10.266 1.00 94.81 409 TRP A O 1
ATOM 3181 N N . SER A 1 410 ? -14.574 7.354 8.069 1.00 96.75 410 SER A N 1
ATOM 3182 C CA . SER A 1 410 ? -13.933 6.042 7.953 1.00 96.75 410 SER A CA 1
ATOM 3183 C C . SER A 1 410 ? -12.466 6.235 7.600 1.00 96.75 410 SER A C 1
ATOM 3185 O O . SER A 1 410 ? -12.143 6.945 6.645 1.00 96.75 410 SER A O 1
ATOM 3187 N N . VAL A 1 411 ? -11.574 5.630 8.384 1.00 97.06 411 VAL A N 1
ATOM 3188 C CA . VAL A 1 411 ? -10.131 5.784 8.211 1.00 97.06 411 VAL A CA 1
ATOM 3189 C C . VAL A 1 411 ? -9.458 4.448 7.935 1.00 97.06 411 VAL A C 1
ATOM 3191 O O . VAL A 1 411 ? -9.613 3.486 8.691 1.00 97.06 411 VAL A O 1
ATOM 3194 N N . LEU A 1 412 ? -8.642 4.417 6.884 1.00 96.75 412 LEU A N 1
ATOM 3195 C CA . LEU A 1 412 ? -7.658 3.370 6.644 1.00 96.75 412 LEU A CA 1
ATOM 3196 C C . LEU A 1 412 ? -6.269 3.918 6.902 1.00 96.75 412 LEU A C 1
ATOM 3198 O O . LEU A 1 412 ? -5.945 5.036 6.502 1.00 96.75 412 LEU A O 1
ATOM 3202 N N . SER A 1 413 ? -5.421 3.120 7.533 1.00 95.56 413 SER A N 1
ATOM 3203 C CA . SER A 1 413 ? -4.028 3.511 7.699 1.00 95.56 413 SER A CA 1
ATOM 3204 C C . SER A 1 413 ? -3.097 2.316 7.663 1.00 95.56 413 SER A C 1
ATOM 3206 O O . SER A 1 413 ? -3.442 1.259 8.195 1.00 95.56 413 SER A O 1
ATOM 3208 N N . THR A 1 414 ? -1.919 2.473 7.055 1.00 95.00 414 THR A N 1
ATOM 3209 C CA . THR A 1 414 ? -0.879 1.438 7.124 1.00 95.00 414 THR A CA 1
ATOM 3210 C C . THR A 1 414 ? 0.088 1.693 8.264 1.00 95.00 414 THR A C 1
ATOM 3212 O O . THR A 1 414 ? 0.527 2.819 8.465 1.00 95.00 414 THR A O 1
ATOM 3215 N N . ILE A 1 415 ? 0.450 0.649 9.003 1.00 94.75 415 ILE A N 1
ATOM 3216 C CA . ILE A 1 415 ? 1.409 0.712 10.115 1.00 94.75 415 ILE A CA 1
ATOM 3217 C C . ILE A 1 415 ? 2.668 -0.111 9.791 1.00 94.75 415 ILE A C 1
ATOM 3219 O O . ILE A 1 415 ? 2.586 -1.084 9.037 1.00 94.75 415 ILE A O 1
ATOM 3223 N N . PRO A 1 416 ? 3.850 0.255 10.327 1.00 91.56 416 PRO A N 1
ATOM 3224 C CA . PRO A 1 416 ? 5.140 -0.329 9.946 1.00 91.56 416 PRO A CA 1
ATOM 3225 C C . PRO A 1 416 ? 5.418 -1.654 10.678 1.00 91.56 416 PRO A C 1
ATOM 3227 O O . PRO A 1 416 ? 6.475 -1.839 11.282 1.00 91.56 416 PRO A O 1
ATOM 3230 N N . THR A 1 417 ? 4.456 -2.570 10.669 1.00 94.44 417 THR A N 1
ATOM 3231 C CA . THR A 1 417 ? 4.513 -3.855 11.377 1.00 94.44 417 THR A CA 1
ATOM 3232 C C . THR A 1 417 ? 4.254 -5.016 10.424 1.00 94.44 417 THR A C 1
ATOM 3234 O O . THR A 1 417 ? 3.777 -4.833 9.305 1.00 94.44 417 THR A O 1
ATOM 3237 N N . LEU A 1 418 ? 4.643 -6.222 10.848 1.00 93.69 418 LEU A N 1
ATOM 3238 C CA . LEU A 1 418 ? 4.612 -7.424 10.006 1.00 93.69 418 LEU A CA 1
ATOM 3239 C C . LEU A 1 418 ? 3.715 -8.536 10.560 1.00 93.69 418 LEU A C 1
ATOM 3241 O O . LEU A 1 418 ? 3.665 -9.613 9.978 1.00 93.69 418 LEU A O 1
ATOM 3245 N N . SER A 1 419 ? 3.070 -8.319 11.706 1.00 93.69 419 SER A N 1
ATOM 3246 C CA . SER A 1 419 ? 2.131 -9.266 12.314 1.00 93.69 419 SER A CA 1
ATOM 3247 C C . SER A 1 419 ? 1.144 -8.551 13.219 1.00 93.69 419 SER A C 1
ATOM 3249 O O . SER A 1 419 ? 1.398 -7.429 13.679 1.00 93.69 419 SER A O 1
ATOM 3251 N N . ILE A 1 420 ? 0.042 -9.221 13.551 1.00 93.75 420 ILE A N 1
ATOM 3252 C CA . ILE A 1 420 ? -0.912 -8.721 14.544 1.00 93.75 420 ILE A CA 1
ATOM 3253 C C . ILE A 1 420 ? -0.213 -8.490 15.887 1.00 93.75 420 ILE A C 1
ATOM 3255 O O . ILE A 1 420 ? -0.363 -7.423 16.475 1.00 93.75 420 ILE A O 1
ATOM 3259 N N . ASN A 1 421 ? 0.629 -9.418 16.347 1.00 92.00 421 ASN A N 1
ATOM 3260 C CA . ASN A 1 421 ? 1.343 -9.269 17.622 1.00 92.00 421 ASN A CA 1
ATOM 3261 C C . ASN A 1 421 ? 2.272 -8.046 17.643 1.00 92.00 421 ASN A C 1
ATOM 3263 O O . ASN A 1 421 ? 2.300 -7.315 18.633 1.00 92.00 421 ASN A O 1
ATOM 3267 N N . GLN A 1 422 ? 3.007 -7.795 16.554 1.00 94.25 422 GLN A N 1
ATOM 3268 C CA . GLN A 1 422 ? 3.840 -6.595 16.433 1.00 94.25 422 GLN A CA 1
ATOM 3269 C C . GLN A 1 422 ? 2.992 -5.323 16.392 1.00 94.25 422 GLN A C 1
ATOM 3271 O O . GLN A 1 422 ? 3.341 -4.341 17.041 1.00 94.25 422 GLN A O 1
ATOM 3276 N N . SER A 1 423 ? 1.868 -5.355 15.673 1.00 95.12 423 SER A N 1
ATOM 3277 C CA . SER A 1 423 ? 0.916 -4.243 15.580 1.00 95.12 423 SER A CA 1
ATOM 3278 C C . SER A 1 423 ? 0.345 -3.878 16.946 1.00 95.12 423 SER A C 1
ATOM 3280 O O . SER A 1 423 ? 0.358 -2.712 17.334 1.00 95.12 423 SER A O 1
ATOM 3282 N N . LEU A 1 424 ? -0.090 -4.879 17.715 1.00 93.75 424 LEU A N 1
ATOM 3283 C CA . LEU A 1 424 ? -0.566 -4.682 19.078 1.00 93.75 424 LEU A CA 1
ATOM 3284 C C . LEU A 1 424 ? 0.556 -4.133 19.959 1.00 93.75 424 LEU A C 1
ATOM 3286 O O . LEU A 1 424 ? 0.358 -3.105 20.591 1.00 93.75 424 LEU A O 1
ATOM 3290 N N . ALA A 1 425 ? 1.743 -4.745 19.964 1.00 92.25 425 ALA A N 1
ATOM 3291 C CA . ALA A 1 425 ? 2.872 -4.260 20.759 1.00 92.25 425 ALA A CA 1
ATOM 3292 C C . ALA A 1 425 ? 3.223 -2.795 20.442 1.00 92.25 425 ALA A C 1
ATOM 3294 O O . ALA A 1 425 ? 3.353 -1.989 21.360 1.00 92.25 425 ALA A O 1
ATOM 3295 N N . TRP A 1 426 ? 3.302 -2.433 19.158 1.00 93.50 426 TRP A N 1
ATOM 3296 C CA . TRP A 1 426 ? 3.557 -1.062 18.713 1.00 93.50 426 TRP A CA 1
ATOM 3297 C C . TRP A 1 426 ? 2.496 -0.087 19.236 1.00 93.50 426 TRP A C 1
ATOM 3299 O O . TRP A 1 426 ? 2.833 0.928 19.842 1.00 93.50 426 TRP A O 1
ATOM 3309 N N . LEU A 1 427 ? 1.213 -0.427 19.102 1.00 94.25 427 LEU A N 1
ATOM 3310 C CA . LEU A 1 427 ? 0.124 0.399 19.622 1.00 94.25 427 LEU A CA 1
ATOM 3311 C C . LEU A 1 427 ? 0.133 0.510 21.156 1.00 94.25 427 LEU A C 1
ATOM 3313 O O . LEU A 1 427 ? -0.193 1.567 21.690 1.00 94.25 427 LEU A O 1
ATOM 3317 N N . MET A 1 428 ? 0.533 -0.543 21.875 1.00 91.31 428 MET A N 1
ATOM 3318 C CA . MET A 1 428 ? 0.641 -0.520 23.341 1.00 91.31 428 MET A CA 1
ATOM 3319 C C . MET A 1 428 ? 1.747 0.410 23.848 1.00 91.31 428 MET A C 1
ATOM 3321 O O . MET A 1 428 ? 1.704 0.842 24.999 1.00 91.31 428 MET A O 1
ATOM 3325 N N . HIS A 1 429 ? 2.729 0.725 23.003 1.00 92.06 429 HIS A N 1
ATOM 3326 C CA . HIS A 1 429 ? 3.774 1.697 23.304 1.00 92.06 429 HIS A CA 1
ATOM 3327 C C . HIS A 1 429 ? 3.355 3.148 23.021 1.00 92.06 429 HIS A C 1
ATOM 3329 O O . HIS A 1 429 ? 4.097 4.068 23.379 1.00 92.06 429 HIS A O 1
ATOM 3335 N N . ALA A 1 430 ? 2.179 3.377 22.426 1.00 91.88 430 ALA A N 1
ATOM 3336 C CA . ALA A 1 430 ? 1.651 4.719 22.222 1.00 91.88 430 ALA A CA 1
ATOM 3337 C C . ALA A 1 430 ? 1.318 5.404 23.566 1.00 91.88 430 ALA A C 1
ATOM 3339 O O . ALA A 1 430 ? 0.987 4.738 24.555 1.00 91.88 430 ALA A O 1
ATOM 3340 N N . PRO A 1 431 ? 1.349 6.750 23.632 1.00 93.06 431 PRO A N 1
ATOM 3341 C CA . PRO A 1 431 ? 0.905 7.487 24.811 1.00 93.06 431 PRO A CA 1
ATOM 3342 C C . PRO A 1 431 ? -0.506 7.072 25.244 1.00 93.06 431 PRO A C 1
ATOM 3344 O O . PRO A 1 431 ? -1.391 6.903 24.408 1.00 93.06 431 PRO A O 1
ATOM 3347 N N . LYS A 1 432 ? -0.752 6.975 26.558 1.00 91.88 432 LYS A N 1
ATOM 3348 C CA . LYS A 1 432 ? -2.021 6.460 27.110 1.00 91.88 432 LYS A CA 1
ATOM 3349 C C . LYS A 1 432 ? -3.269 7.145 26.535 1.00 91.88 432 LYS A C 1
ATOM 3351 O O . LYS A 1 432 ? -4.264 6.476 26.286 1.00 91.88 432 LYS A O 1
ATOM 3356 N N . SER A 1 433 ? -3.225 8.460 26.320 1.00 91.00 433 SER A N 1
ATOM 3357 C CA . SER A 1 433 ? -4.332 9.208 25.708 1.00 91.00 433 SER A CA 1
ATOM 3358 C C . SER A 1 433 ? -4.621 8.759 24.273 1.00 91.00 433 SER A C 1
ATOM 3360 O O . SER A 1 433 ? -5.780 8.561 23.924 1.00 91.00 433 SER A O 1
ATOM 3362 N N . GLN A 1 434 ? -3.582 8.548 23.463 1.00 91.50 434 GLN A N 1
ATOM 3363 C CA . GLN A 1 434 ? -3.723 8.041 22.099 1.00 91.50 434 GLN A CA 1
ATOM 3364 C C . GLN A 1 434 ? -4.191 6.591 22.092 1.00 91.50 434 GLN A C 1
ATOM 3366 O O . GLN A 1 434 ? -5.074 6.248 21.325 1.00 91.50 434 GLN A O 1
ATOM 3371 N N . LEU A 1 435 ? -3.651 5.755 22.976 1.00 93.19 435 LEU A N 1
ATOM 3372 C CA . LEU A 1 435 ? -4.027 4.350 23.081 1.00 93.19 435 LEU A CA 1
ATOM 3373 C C . LEU A 1 435 ? -5.515 4.175 23.430 1.00 93.19 435 LEU A C 1
ATOM 3375 O O . LEU A 1 435 ? -6.176 3.315 22.854 1.00 93.19 435 LEU A O 1
ATOM 3379 N N . VAL A 1 436 ? -6.067 5.021 24.307 1.00 93.81 436 VAL A N 1
ATOM 3380 C CA . VAL A 1 436 ? -7.510 5.034 24.613 1.00 93.81 436 VAL A CA 1
ATOM 3381 C C . VAL A 1 436 ? -8.344 5.445 23.394 1.00 93.81 436 VAL A C 1
ATOM 3383 O O . VAL A 1 436 ? -9.368 4.818 23.137 1.00 93.81 436 VAL A O 1
ATOM 3386 N N . LEU A 1 437 ? -7.907 6.450 22.628 1.00 94.44 437 LEU A N 1
ATOM 3387 C CA . LEU A 1 437 ? -8.589 6.872 21.394 1.00 94.44 437 LEU A CA 1
ATOM 3388 C C . LEU A 1 437 ? -8.512 5.800 20.299 1.00 94.44 437 LEU A C 1
ATOM 3390 O O . LEU A 1 437 ? -9.515 5.482 19.665 1.00 94.44 437 LEU A O 1
ATOM 3394 N N . THR A 1 438 ? -7.344 5.183 20.115 1.00 95.69 438 THR A N 1
ATOM 3395 C CA . THR A 1 438 ? -7.195 4.048 19.203 1.00 95.69 438 THR A CA 1
ATOM 3396 C C . THR A 1 438 ? -8.123 2.920 19.625 1.00 95.69 438 THR A C 1
ATOM 3398 O O . THR A 1 438 ? -8.822 2.372 18.784 1.00 95.69 438 THR A O 1
ATOM 3401 N N . ALA A 1 439 ? -8.190 2.596 20.920 1.00 94.62 439 ALA A N 1
ATOM 3402 C CA . ALA A 1 439 ? -9.066 1.544 21.422 1.00 94.62 439 ALA A CA 1
ATOM 3403 C C . ALA A 1 439 ? -10.541 1.779 21.064 1.00 94.62 439 ALA A C 1
ATOM 3405 O O . ALA A 1 439 ? -11.243 0.815 20.766 1.00 94.62 439 ALA A O 1
ATOM 3406 N N . SER A 1 440 ? -11.023 3.027 21.110 1.00 94.75 440 SER A N 1
ATOM 3407 C CA . SER A 1 440 ? -12.422 3.341 20.798 1.00 94.75 440 SER A CA 1
ATOM 3408 C C . SER A 1 440 ? -12.733 3.302 19.304 1.00 94.75 440 SER A C 1
ATOM 3410 O O . SER A 1 440 ? -13.854 2.963 18.935 1.00 94.75 440 SER A O 1
ATOM 3412 N N . ASN A 1 441 ? -11.760 3.641 18.455 1.00 96.88 441 ASN A N 1
ATOM 3413 C CA . ASN A 1 441 ? -11.971 3.789 17.014 1.00 96.88 441 ASN A CA 1
ATOM 3414 C C . ASN A 1 441 ? -11.614 2.524 16.220 1.00 96.88 441 ASN A C 1
ATOM 3416 O O . ASN A 1 441 ? -12.224 2.247 15.186 1.00 96.88 441 ASN A O 1
ATOM 3420 N N . LEU A 1 442 ? -10.621 1.762 16.685 1.00 97.19 442 LEU A N 1
ATOM 3421 C CA . LEU A 1 442 ? -10.059 0.620 15.974 1.00 97.19 442 LEU A CA 1
ATOM 3422 C C . LEU A 1 442 ? -11.057 -0.534 15.897 1.00 97.19 442 LEU A C 1
ATOM 3424 O O . LEU A 1 442 ? -11.409 -1.140 16.908 1.00 97.19 442 LEU A O 1
ATOM 3428 N N . LYS A 1 443 ? -11.451 -0.887 14.672 1.00 97.25 443 LYS A N 1
ATOM 3429 C CA . LYS A 1 443 ? -12.330 -2.024 14.404 1.00 97.25 443 LYS A CA 1
ATOM 3430 C C . LYS A 1 443 ? -11.572 -3.281 14.010 1.00 97.25 443 LYS A C 1
ATOM 3432 O O . LYS A 1 443 ? -11.957 -4.376 14.416 1.00 97.25 443 LYS A O 1
ATOM 3437 N N . ALA A 1 444 ? -10.524 -3.141 13.210 1.00 97.12 444 ALA A N 1
ATOM 3438 C CA . ALA A 1 444 ? -9.770 -4.282 12.721 1.00 97.12 444 ALA A CA 1
ATOM 3439 C C . ALA A 1 444 ? -8.305 -3.937 12.464 1.00 97.12 444 ALA A C 1
ATOM 3441 O O . ALA A 1 444 ? -7.969 -2.801 12.126 1.00 97.12 444 ALA A O 1
ATOM 3442 N N . ILE A 1 445 ? -7.456 -4.953 12.602 1.00 97.19 445 ILE A N 1
ATOM 3443 C CA . ILE A 1 445 ? -6.083 -4.953 12.103 1.00 97.19 445 ILE A CA 1
ATOM 3444 C C . ILE A 1 445 ? -5.988 -6.079 11.073 1.00 97.19 445 ILE A C 1
ATOM 3446 O O . ILE A 1 445 ? -6.370 -7.213 11.363 1.00 97.19 445 ILE A O 1
ATOM 3450 N N . VAL A 1 446 ? -5.508 -5.765 9.876 1.00 96.94 446 VAL A N 1
ATOM 3451 C CA . VAL A 1 446 ? -5.331 -6.702 8.765 1.00 96.94 446 VAL A CA 1
ATOM 3452 C C . VAL A 1 446 ? -3.857 -6.700 8.383 1.00 96.94 446 VAL A C 1
ATOM 3454 O O . VAL A 1 446 ? -3.335 -5.705 7.889 1.00 96.94 446 VAL A O 1
ATOM 3457 N N . THR A 1 447 ? -3.169 -7.805 8.635 1.00 96.06 447 THR A N 1
ATOM 3458 C CA . THR A 1 447 ? -1.774 -7.994 8.239 1.00 96.06 447 THR A CA 1
ATOM 3459 C C . THR A 1 447 ? -1.728 -8.834 6.978 1.00 96.06 447 THR A C 1
ATOM 3461 O O . THR A 1 447 ? -2.237 -9.950 6.951 1.00 96.06 447 THR A O 1
ATOM 3464 N N . GLU A 1 448 ? -1.084 -8.316 5.944 1.00 93.94 448 GLU A N 1
ATOM 3465 C CA . GLU A 1 448 ? -0.840 -9.023 4.700 1.00 93.94 448 GLU A CA 1
ATOM 3466 C C . GLU A 1 448 ? 0.544 -9.687 4.699 1.00 93.94 448 GLU A C 1
ATOM 3468 O O . GLU A 1 448 ? 1.581 -9.055 4.938 1.00 93.94 448 GLU A O 1
ATOM 3473 N N . HIS A 1 449 ? 0.555 -10.968 4.352 1.00 90.50 449 HIS A N 1
ATOM 3474 C CA . HIS A 1 449 ? 1.744 -11.743 4.045 1.00 90.50 449 HIS A CA 1
ATOM 3475 C C . HIS A 1 449 ? 1.718 -12.106 2.562 1.00 90.50 449 HIS A C 1
ATOM 3477 O O . HIS A 1 449 ? 0.838 -12.832 2.100 1.00 90.50 449 HIS A O 1
ATOM 3483 N N . PHE A 1 450 ? 2.692 -11.597 1.814 1.00 84.25 450 PHE A N 1
ATOM 3484 C CA . PHE A 1 450 ? 2.821 -11.871 0.389 1.00 84.25 450 PHE A CA 1
ATOM 3485 C C . PHE A 1 450 ? 3.921 -12.912 0.161 1.00 84.25 450 PHE A C 1
ATOM 3487 O O . PHE A 1 450 ? 5.096 -12.634 0.407 1.00 84.25 450 PHE A O 1
ATOM 3494 N N . SER A 1 451 ? 3.544 -14.101 -0.302 1.00 80.50 451 SER A N 1
ATOM 3495 C CA . SER A 1 451 ? 4.452 -15.214 -0.611 1.00 80.50 451 SER A CA 1
ATOM 3496 C C . SER A 1 451 ? 3.950 -15.969 -1.835 1.00 80.50 451 SER A C 1
ATOM 3498 O O . SER A 1 451 ? 2.745 -16.045 -2.050 1.00 80.50 451 SER A O 1
ATOM 3500 N N . ASP A 1 452 ? 4.857 -16.515 -2.647 1.00 77.62 452 ASP A N 1
ATOM 3501 C CA . ASP A 1 452 ? 4.513 -17.332 -3.824 1.00 77.62 452 ASP A CA 1
ATOM 3502 C C . ASP A 1 452 ? 3.488 -16.670 -4.764 1.00 77.62 452 ASP A C 1
ATOM 3504 O O . ASP A 1 452 ? 2.588 -17.306 -5.308 1.00 77.62 452 ASP A O 1
ATOM 3508 N N . ASN A 1 453 ? 3.628 -15.350 -4.942 1.00 72.19 453 ASN A N 1
ATOM 3509 C CA . ASN A 1 453 ? 2.749 -14.519 -5.767 1.00 72.19 453 ASN A CA 1
ATOM 3510 C C . ASN A 1 453 ? 1.272 -14.508 -5.318 1.00 72.19 453 ASN A C 1
ATOM 3512 O O . ASN A 1 453 ? 0.385 -14.190 -6.111 1.00 72.19 453 ASN A O 1
ATOM 3516 N N . GLN A 1 454 ? 1.006 -14.837 -4.053 1.00 77.38 454 GLN A N 1
ATOM 3517 C CA . GLN A 1 454 ? -0.315 -14.778 -3.439 1.00 77.38 454 GLN A CA 1
ATOM 3518 C C . GLN A 1 454 ? -0.276 -13.975 -2.136 1.00 77.38 454 GLN A C 1
ATOM 3520 O O . GLN A 1 454 ? 0.652 -14.077 -1.331 1.00 77.38 454 GLN A O 1
ATOM 3525 N N . ALA A 1 455 ? -1.313 -13.163 -1.930 1.00 84.94 455 ALA A N 1
ATOM 3526 C CA . ALA A 1 455 ? -1.542 -12.476 -0.670 1.00 84.94 455 ALA A CA 1
ATOM 3527 C C . ALA A 1 455 ? -2.339 -13.387 0.272 1.00 84.94 455 ALA A C 1
ATOM 3529 O O . ALA A 1 455 ? -3.406 -13.897 -0.077 1.00 84.94 455 ALA A O 1
ATOM 3530 N N . THR A 1 456 ? -1.817 -13.576 1.477 1.00 90.31 456 THR A N 1
ATOM 3531 C CA . THR A 1 456 ? -2.500 -14.223 2.599 1.00 90.31 456 THR A CA 1
ATOM 3532 C C . THR A 1 456 ? -2.641 -13.217 3.733 1.00 90.31 456 THR A C 1
ATOM 3534 O O . THR A 1 456 ? -1.865 -12.265 3.818 1.00 90.31 456 THR A O 1
ATOM 3537 N N . TYR A 1 457 ? -3.643 -13.395 4.594 1.00 92.19 457 TYR A N 1
ATOM 3538 C CA . TYR A 1 457 ? -4.001 -12.373 5.573 1.00 92.19 457 TYR A CA 1
ATOM 3539 C C . TYR A 1 457 ? -4.128 -12.948 6.985 1.00 92.19 457 TYR A C 1
ATOM 3541 O O . TYR A 1 457 ? -4.864 -13.906 7.219 1.00 92.19 457 TYR A O 1
ATOM 3549 N N . GLU A 1 458 ? -3.433 -12.327 7.936 1.00 92.88 458 GLU A N 1
ATOM 3550 C CA . GLU A 1 458 ? -3.641 -12.496 9.372 1.00 92.88 458 GLU A CA 1
ATOM 3551 C C . GLU A 1 458 ? -4.517 -11.331 9.855 1.00 92.88 458 GLU A C 1
ATOM 3553 O O . GLU A 1 458 ? -4.109 -10.170 9.803 1.00 92.88 458 GLU A O 1
ATOM 3558 N N . CYS A 1 459 ? -5.737 -11.617 10.312 1.00 94.25 459 CYS A N 1
ATOM 3559 C CA . CYS A 1 459 ? -6.728 -10.580 10.602 1.00 94.25 459 CYS A CA 1
ATOM 3560 C C . CYS A 1 459 ? -7.225 -10.661 12.047 1.00 94.25 459 CYS A C 1
ATOM 3562 O O . CYS A 1 459 ? -7.558 -11.737 12.540 1.00 94.25 459 CYS A O 1
ATOM 3564 N N . LEU A 1 460 ? -7.373 -9.506 12.693 1.00 95.44 460 LEU A N 1
ATOM 3565 C CA . LEU A 1 460 ? -7.937 -9.369 14.032 1.00 95.44 460 LEU A CA 1
A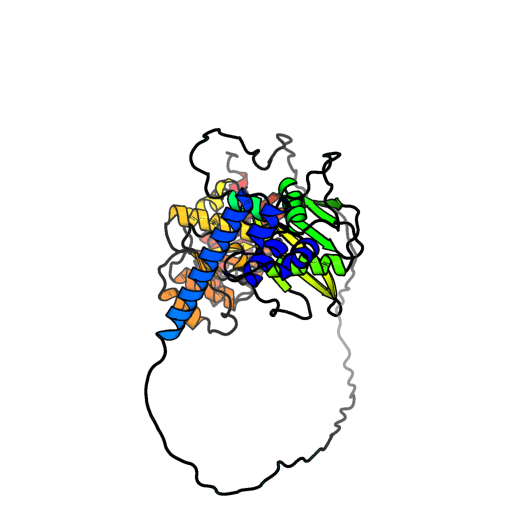TOM 3566 C C . LEU A 1 460 ? -9.147 -8.433 13.999 1.00 95.44 460 LEU A C 1
ATOM 3568 O O . LEU A 1 460 ? -9.022 -7.274 13.610 1.00 95.44 460 LEU A O 1
ATOM 3572 N N . ASN A 1 461 ? -10.307 -8.915 14.449 1.00 95.06 461 ASN A N 1
ATOM 3573 C CA . ASN A 1 461 ? -11.502 -8.089 14.653 1.00 95.06 461 ASN A CA 1
ATOM 3574 C C . ASN A 1 461 ? -11.570 -7.666 16.121 1.00 95.06 461 ASN A C 1
ATOM 3576 O O . ASN A 1 461 ? -11.708 -8.516 17.001 1.00 95.06 461 ASN A O 1
ATOM 3580 N N . ILE A 1 462 ? -11.508 -6.365 16.382 1.00 95.00 462 ILE A N 1
ATOM 3581 C CA . ILE A 1 462 ? -11.534 -5.816 17.734 1.00 95.00 462 ILE A CA 1
ATOM 3582 C C . ILE A 1 462 ? -12.966 -5.878 18.275 1.00 95.00 462 ILE A C 1
ATOM 3584 O O . ILE A 1 462 ? -13.877 -5.193 17.797 1.00 95.00 462 ILE A O 1
ATOM 3588 N N . SER A 1 463 ? -13.169 -6.730 19.283 1.00 92.75 463 SER A N 1
ATOM 3589 C CA . SER A 1 463 ? -14.419 -6.797 20.043 1.00 92.75 463 SER A CA 1
ATOM 3590 C C . SER A 1 463 ? -14.499 -5.671 21.089 1.00 92.75 463 SER A C 1
ATOM 3592 O O . SER A 1 463 ? -13.472 -5.088 21.448 1.00 92.75 463 SER A O 1
ATOM 3594 N N . PRO A 1 464 ? -15.687 -5.371 21.642 1.00 92.50 464 PRO A N 1
ATOM 3595 C CA . PRO A 1 464 ? -15.822 -4.423 22.752 1.00 92.50 464 PRO A CA 1
ATOM 3596 C C . PRO A 1 464 ? -14.956 -4.777 23.974 1.00 92.50 464 PRO A C 1
ATOM 3598 O O . PRO A 1 464 ? -14.385 -3.897 24.618 1.00 92.50 464 PRO A O 1
ATOM 3601 N N . GLU A 1 465 ? -14.807 -6.065 24.287 1.00 92.50 465 GLU A N 1
ATOM 3602 C CA . GLU A 1 465 ? -13.958 -6.557 25.376 1.00 92.50 465 GLU A CA 1
ATOM 3603 C C . GLU A 1 465 ? -12.475 -6.342 25.069 1.00 92.50 465 GLU A C 1
ATOM 3605 O O . GLU A 1 465 ? -11.726 -5.912 25.950 1.00 92.50 465 GLU A O 1
ATOM 3610 N N . MET A 1 466 ? -12.060 -6.593 23.822 1.00 93.25 466 MET A N 1
ATOM 3611 C CA . MET A 1 466 ? -10.700 -6.307 23.361 1.00 93.25 466 MET A CA 1
ATOM 3612 C C . MET A 1 466 ? -10.410 -4.811 23.411 1.00 93.25 466 MET A C 1
ATOM 3614 O O . MET A 1 466 ? -9.385 -4.427 23.958 1.00 93.25 466 MET A O 1
ATOM 3618 N N . SER A 1 467 ? -11.324 -3.968 22.923 1.00 93.69 467 SER A N 1
ATOM 3619 C CA . SER A 1 467 ? -11.229 -2.505 23.003 1.00 93.69 467 SER A CA 1
ATOM 3620 C C . SER A 1 467 ? -11.061 -2.042 24.456 1.00 93.69 467 SER A C 1
ATOM 3622 O O . SER A 1 467 ? -10.148 -1.277 24.777 1.00 93.69 467 SER A O 1
ATOM 3624 N N . LYS A 1 468 ? -11.855 -2.590 25.386 1.00 93.38 468 LYS A N 1
ATOM 3625 C CA . LYS A 1 468 ? -11.713 -2.306 26.819 1.00 93.38 468 LYS A CA 1
ATOM 3626 C C . LYS A 1 468 ? -10.339 -2.719 27.351 1.00 93.38 468 LYS A C 1
ATOM 3628 O O . LYS A 1 468 ? -9.688 -1.904 28.003 1.00 93.38 468 LYS A O 1
ATOM 3633 N N . ALA A 1 469 ? -9.882 -3.939 27.068 1.00 91.69 469 ALA A N 1
ATOM 3634 C CA . ALA A 1 469 ? -8.556 -4.413 27.473 1.00 91.69 469 ALA A CA 1
ATOM 3635 C C . ALA A 1 469 ? -7.435 -3.530 26.899 1.00 91.69 469 ALA A C 1
ATOM 3637 O O . ALA A 1 469 ? -6.505 -3.163 27.622 1.00 91.69 469 ALA A O 1
ATOM 3638 N N . PHE A 1 470 ? -7.582 -3.123 25.636 1.00 89.75 470 PHE A N 1
ATOM 3639 C CA . PHE A 1 470 ? -6.683 -2.216 24.937 1.00 89.75 470 PHE A CA 1
ATOM 3640 C C . PHE A 1 470 ? -6.584 -0.885 25.673 1.00 89.75 470 PHE A C 1
ATOM 3642 O O . PHE A 1 470 ? -5.507 -0.539 26.137 1.00 89.75 470 PHE A O 1
ATOM 3649 N N . SER A 1 471 ? -7.718 -0.214 25.916 1.00 91.81 471 SER A N 1
ATOM 3650 C CA . SER A 1 471 ? -7.794 1.076 26.626 1.00 91.81 471 SER A CA 1
ATOM 3651 C C . SER A 1 471 ? -7.165 1.056 28.029 1.00 91.81 471 SER A C 1
ATOM 3653 O O . SER A 1 471 ? -6.705 2.081 28.535 1.00 91.81 471 SER A O 1
ATOM 3655 N N . GLN A 1 472 ? -7.138 -0.117 28.668 1.00 91.44 472 GLN A N 1
ATOM 3656 C CA . GLN A 1 472 ? -6.595 -0.325 30.010 1.00 91.44 472 GLN A CA 1
ATOM 3657 C C . GLN A 1 472 ? -5.103 -0.658 30.017 1.00 91.44 472 GLN A C 1
ATOM 3659 O O . GLN A 1 472 ? -4.498 -0.684 31.088 1.00 91.44 472 GLN A O 1
ATOM 3664 N N . GLY A 1 473 ? -4.503 -0.919 28.858 1.00 88.06 473 GLY A N 1
ATOM 3665 C CA . GLY A 1 473 ? -3.124 -1.377 28.788 1.00 88.06 473 GLY A CA 1
ATOM 3666 C C . GLY A 1 473 ? -2.949 -2.867 29.134 1.00 88.06 473 GLY A C 1
ATOM 3667 O O . GLY A 1 473 ? -1.832 -3.292 29.422 1.00 88.06 473 GLY A O 1
ATOM 3668 N N . ASN A 1 474 ? -4.023 -3.667 29.163 1.00 89.31 474 ASN A N 1
ATOM 3669 C CA . ASN A 1 474 ? -3.993 -5.041 29.674 1.00 89.31 474 ASN A CA 1
ATOM 3670 C C . ASN A 1 474 ? -3.763 -6.072 28.556 1.00 89.31 474 ASN A C 1
ATOM 3672 O O . ASN A 1 474 ? -4.707 -6.643 28.006 1.00 89.31 474 ASN A O 1
ATOM 3676 N N . LEU A 1 475 ? -2.488 -6.338 28.256 1.00 84.88 475 LEU A N 1
ATOM 3677 C CA . LEU A 1 475 ? -2.077 -7.321 27.247 1.00 84.88 475 LEU A CA 1
ATOM 3678 C C . LEU A 1 475 ? -2.560 -8.743 27.544 1.00 84.88 475 LEU A C 1
ATOM 3680 O O . LEU A 1 475 ? -2.968 -9.445 26.624 1.00 84.88 475 LEU A O 1
ATOM 3684 N N . SER A 1 476 ? -2.532 -9.182 28.803 1.00 87.12 476 SER A N 1
ATOM 3685 C CA . SER A 1 476 ? -2.923 -10.551 29.161 1.00 87.12 476 SER A CA 1
ATOM 3686 C C . SER A 1 476 ? -4.386 -10.816 28.816 1.00 87.12 476 SER A C 1
ATOM 3688 O O . SER A 1 476 ? -4.693 -11.790 28.133 1.00 87.12 476 SER A O 1
ATOM 3690 N N . MET A 1 477 ? -5.275 -9.899 29.211 1.00 88.06 477 MET A N 1
ATOM 3691 C CA . MET A 1 477 ? -6.699 -9.985 28.881 1.00 88.06 477 MET A CA 1
ATOM 3692 C C . MET A 1 477 ? -6.926 -9.904 27.367 1.00 88.06 477 MET A C 1
ATOM 3694 O O . MET A 1 477 ? -7.762 -10.627 26.831 1.00 88.06 477 MET A O 1
ATOM 3698 N N . LEU A 1 478 ? -6.165 -9.062 26.664 1.00 87.31 478 LEU A N 1
ATOM 3699 C CA . LEU A 1 478 ? -6.241 -8.955 25.210 1.00 87.31 478 LEU A CA 1
ATOM 3700 C C . LEU A 1 478 ? -5.890 -10.288 24.528 1.00 87.31 478 LEU A C 1
ATOM 3702 O O . LEU A 1 478 ? -6.663 -10.772 23.705 1.00 87.31 478 LEU A O 1
ATOM 3706 N N . TYR A 1 479 ? -4.780 -10.925 24.911 1.00 88.50 479 TYR A N 1
ATOM 3707 C CA . TYR A 1 479 ? -4.374 -12.221 24.360 1.00 88.50 479 TYR A CA 1
ATOM 3708 C C . TYR A 1 479 ? -5.365 -13.346 24.676 1.00 88.50 479 TYR A C 1
ATOM 3710 O O . TYR A 1 479 ? -5.563 -14.234 23.847 1.00 88.50 479 TYR A O 1
ATOM 3718 N N . GLU A 1 480 ? -6.010 -13.322 25.844 1.00 89.62 480 GLU A N 1
ATOM 3719 C CA . GLU A 1 480 ? -7.094 -14.258 26.159 1.00 89.62 480 GLU A CA 1
ATOM 3720 C C . GLU A 1 480 ? -8.280 -14.086 25.209 1.00 89.62 480 GLU A C 1
ATOM 3722 O O . GLU A 1 480 ? -8.760 -15.071 24.649 1.00 89.62 480 GLU A O 1
ATOM 3727 N N . GLN A 1 481 ? -8.709 -12.846 24.956 1.00 89.00 481 GLN A N 1
ATOM 3728 C CA . GLN A 1 481 ? -9.797 -12.582 24.013 1.00 89.00 481 GLN A CA 1
ATOM 3729 C C . GLN A 1 481 ? -9.436 -12.999 22.583 1.00 89.00 481 GLN A C 1
ATOM 3731 O O . GLN A 1 481 ? -10.277 -13.549 21.874 1.00 89.00 481 GLN A O 1
ATOM 3736 N N . ILE A 1 482 ? -8.182 -12.799 22.163 1.00 88.31 482 ILE A N 1
ATOM 3737 C CA . ILE A 1 482 ? -7.703 -13.237 20.842 1.00 88.31 482 ILE A CA 1
ATOM 3738 C C . ILE A 1 482 ? -7.795 -14.763 20.723 1.00 88.31 482 ILE A C 1
ATOM 3740 O O . ILE A 1 482 ? -8.288 -15.279 19.721 1.00 88.31 482 ILE A O 1
ATOM 3744 N N . LYS A 1 483 ? -7.395 -15.505 21.765 1.00 87.44 483 LYS A N 1
ATOM 3745 C CA . LYS A 1 483 ? -7.530 -16.971 21.788 1.00 87.44 483 LYS A CA 1
ATOM 3746 C C . LYS A 1 483 ? -8.987 -17.416 21.661 1.00 87.44 483 LYS A C 1
ATOM 3748 O O . LYS A 1 483 ? -9.264 -18.322 20.880 1.00 87.44 483 LYS A O 1
ATOM 3753 N N . VAL A 1 484 ? -9.903 -16.777 22.392 1.00 86.62 484 VAL A N 1
ATOM 3754 C CA . VAL A 1 484 ? -11.345 -17.076 22.319 1.00 86.62 484 VAL A CA 1
ATOM 3755 C C . VAL A 1 484 ? -11.882 -16.824 20.909 1.00 86.62 484 VAL A C 1
ATOM 3757 O O . VAL A 1 484 ? -12.595 -17.659 20.355 1.00 86.62 484 VAL A O 1
ATOM 3760 N N . GLN A 1 485 ? -11.507 -15.704 20.292 1.00 83.62 485 GLN A N 1
ATOM 3761 C CA . GLN A 1 485 ? -11.916 -15.387 18.928 1.00 83.62 485 GLN A CA 1
ATOM 3762 C C . GLN A 1 485 ? -11.392 -16.416 17.912 1.00 83.62 485 GLN A C 1
ATOM 3764 O O . GLN A 1 485 ? -12.157 -16.869 17.062 1.00 83.62 485 GLN A O 1
ATOM 3769 N N . ASN A 1 486 ? -10.132 -16.840 18.030 1.00 82.62 486 ASN A N 1
ATOM 3770 C CA . ASN A 1 486 ? -9.552 -17.861 17.153 1.00 82.62 486 ASN A CA 1
ATOM 3771 C C . ASN A 1 486 ? -10.266 -19.213 17.283 1.00 82.62 486 ASN A C 1
ATOM 3773 O O . ASN A 1 486 ? -10.533 -19.864 16.275 1.00 82.62 486 ASN A O 1
ATOM 3777 N N . GLN A 1 487 ? -10.632 -19.617 18.504 1.00 80.81 487 GLN A N 1
ATOM 3778 C CA . GLN A 1 487 ? -11.418 -20.836 18.731 1.00 80.81 487 GLN A CA 1
ATOM 3779 C C . GLN A 1 487 ? -12.794 -20.756 18.061 1.00 80.81 487 GLN A C 1
ATOM 3781 O O . GLN A 1 487 ? -13.229 -21.721 17.436 1.00 80.81 487 GLN A O 1
ATOM 3786 N N . ASN A 1 488 ? -13.456 -19.599 18.133 1.00 76.75 488 ASN A N 1
ATOM 3787 C CA . ASN A 1 488 ? -14.749 -19.392 17.481 1.00 76.75 488 ASN A CA 1
ATOM 3788 C C . ASN A 1 488 ? -14.649 -19.464 15.951 1.00 76.75 488 ASN A C 1
ATOM 3790 O O . ASN A 1 488 ? -15.551 -20.005 15.316 1.00 76.75 488 ASN A O 1
ATOM 3794 N N . TYR A 1 489 ? -13.559 -18.964 15.360 1.00 74.50 489 TYR A N 1
ATOM 3795 C CA . TYR A 1 489 ? -13.326 -19.090 13.918 1.00 74.50 489 TYR A CA 1
ATOM 3796 C C . TYR A 1 489 ? -13.061 -20.536 13.489 1.00 74.50 489 TYR A C 1
ATOM 3798 O O . TYR A 1 489 ? -13.569 -20.952 12.456 1.00 74.50 489 TYR A O 1
ATOM 3806 N N . GLN A 1 490 ? -12.328 -21.319 14.286 1.00 69.50 490 GLN A N 1
ATOM 3807 C CA . GLN A 1 490 ? -12.097 -22.744 14.010 1.00 69.50 490 GLN A CA 1
ATOM 3808 C C . GLN A 1 490 ? -13.358 -23.601 14.193 1.00 69.50 490 GLN A C 1
ATOM 3810 O O . GLN A 1 490 ? -13.513 -24.624 13.534 1.00 69.50 490 GLN A O 1
ATOM 3815 N N . ALA A 1 491 ? -14.259 -23.194 15.090 1.00 61.38 491 ALA A N 1
ATOM 3816 C CA . ALA A 1 491 ? -15.525 -23.879 15.335 1.00 61.38 491 ALA A CA 1
ATOM 3817 C C . ALA A 1 491 ? -16.625 -23.517 14.319 1.00 61.38 491 ALA A C 1
ATOM 3819 O O . ALA A 1 491 ? -17.658 -24.191 14.270 1.00 61.38 491 ALA A O 1
ATOM 3820 N N . ALA A 1 492 ? -16.440 -22.455 13.528 1.00 55.38 492 ALA A N 1
ATOM 3821 C CA . ALA A 1 492 ? -17.376 -22.085 12.478 1.00 55.38 492 ALA A CA 1
ATOM 3822 C C . ALA A 1 492 ? -17.267 -23.090 11.314 1.00 55.38 492 ALA A C 1
ATOM 3824 O O . ALA A 1 492 ? -16.159 -23.356 10.850 1.00 55.38 492 ALA A O 1
ATOM 3825 N N . PRO A 1 493 ? -18.384 -23.662 10.823 1.00 42.62 493 PRO A N 1
ATOM 3826 C CA . PRO A 1 493 ? -18.336 -24.574 9.687 1.00 42.62 493 PRO A CA 1
ATOM 3827 C C . PRO A 1 493 ? -17.757 -23.843 8.474 1.00 42.62 493 PRO A C 1
ATOM 3829 O O . PRO A 1 493 ? -18.225 -22.754 8.130 1.00 42.62 493 PRO A O 1
ATOM 3832 N N . SER A 1 494 ? -16.750 -24.447 7.841 1.00 40.19 494 SER A N 1
ATOM 3833 C CA . SER A 1 494 ? -16.219 -24.017 6.551 1.00 40.19 494 SER A CA 1
ATOM 3834 C C . SER A 1 494 ? -17.376 -23.954 5.553 1.00 40.19 494 SER A C 1
ATOM 3836 O O . SER A 1 494 ? -18.004 -24.970 5.252 1.00 40.19 494 SER A O 1
ATOM 3838 N N . LYS A 1 495 ? -17.723 -22.737 5.133 1.00 33.38 495 LYS A N 1
ATOM 3839 C CA . LYS A 1 495 ? -18.754 -22.480 4.127 1.00 33.38 495 LYS A CA 1
ATOM 3840 C C . LYS A 1 495 ? -18.152 -22.431 2.740 1.00 33.38 495 LYS A C 1
ATOM 3842 O O . LYS A 1 495 ? -17.066 -21.823 2.613 1.00 33.38 495 LYS A O 1
#

Radius of gyration: 32.83 Å; Cα contacts (8 Å, |Δi|>4): 608; chains: 1; bounding box: 63×94×105 Å